Protein AF-A0A256ZVN5-F1 (afdb_monomer_lite)

Structure (mmCIF, N/CA/C/O backbone):
data_AF-A0A256ZVN5-F1
#
_entry.id   AF-A0A256ZVN5-F1
#
loop_
_atom_site.group_PDB
_atom_site.id
_atom_site.type_symbol
_atom_site.label_atom_id
_atom_site.label_alt_id
_atom_site.label_comp_id
_atom_site.label_asym_id
_atom_site.label_entity_id
_atom_site.label_seq_id
_atom_site.pdbx_PDB_ins_code
_atom_site.Cartn_x
_atom_site.Cartn_y
_atom_site.Cartn_z
_atom_site.occupancy
_atom_site.B_iso_or_equiv
_atom_site.auth_seq_id
_atom_site.auth_comp_id
_atom_site.auth_asym_id
_atom_site.auth_atom_id
_atom_site.pdbx_PDB_model_num
ATOM 1 N N . MET A 1 1 ? -0.952 16.814 -44.616 1.00 58.66 1 MET A N 1
ATOM 2 C CA . MET A 1 1 ? -0.329 16.534 -43.306 1.00 58.66 1 MET A CA 1
ATOM 3 C C . MET A 1 1 ? 0.554 15.287 -43.313 1.00 58.66 1 MET A C 1
ATOM 5 O O . MET A 1 1 ? 1.583 15.339 -42.680 1.00 58.66 1 MET A O 1
ATOM 9 N N . LEU A 1 2 ? 0.252 14.214 -44.060 1.00 64.31 2 LEU A N 1
ATOM 10 C CA . LEU A 1 2 ? 1.045 12.964 -44.014 1.00 64.31 2 LEU A CA 1
ATOM 11 C C . LEU A 1 2 ? 2.149 12.818 -45.084 1.00 64.31 2 LEU A C 1
ATOM 13 O O . LEU A 1 2 ? 2.781 11.771 -45.165 1.00 64.31 2 LEU A O 1
ATOM 17 N N . LYS A 1 3 ? 2.405 13.845 -45.910 1.00 67.94 3 LYS A N 1
ATOM 18 C CA . LYS A 1 3 ? 3.388 13.787 -47.019 1.00 67.94 3 LYS A CA 1
ATOM 19 C C . LYS A 1 3 ? 4.832 13.517 -46.554 1.00 67.94 3 LYS A C 1
ATOM 21 O O . LYS A 1 3 ? 5.684 13.160 -47.364 1.00 67.94 3 LYS A O 1
ATOM 26 N N . GLU A 1 4 ? 5.100 13.707 -45.266 1.00 71.69 4 GLU A N 1
ATOM 27 C CA . GLU A 1 4 ? 6.416 13.550 -44.644 1.00 71.69 4 GLU A CA 1
ATOM 28 C C . GLU A 1 4 ? 6.587 12.219 -43.903 1.00 71.69 4 GLU A C 1
ATOM 30 O O . GLU A 1 4 ? 7.701 11.896 -43.496 1.00 71.69 4 GLU A O 1
ATOM 35 N N . ALA A 1 5 ? 5.528 11.412 -43.776 1.00 75.12 5 ALA A N 1
ATOM 36 C CA . ALA A 1 5 ? 5.632 10.072 -43.215 1.00 75.12 5 ALA A CA 1
ATOM 37 C C . ALA A 1 5 ? 6.414 9.173 -44.187 1.00 75.12 5 ALA A C 1
ATOM 39 O O . ALA A 1 5 ? 5.952 8.894 -45.294 1.00 75.12 5 ALA A O 1
ATOM 40 N N . LYS A 1 6 ? 7.638 8.785 -43.813 1.00 70.94 6 LYS A N 1
ATOM 41 C CA . LYS A 1 6 ? 8.610 8.206 -44.763 1.00 70.94 6 LYS A CA 1
ATOM 42 C C . LYS A 1 6 ? 9.329 6.948 -44.279 1.00 70.94 6 LYS A C 1
ATOM 44 O O . LYS A 1 6 ? 10.015 6.320 -45.080 1.00 70.94 6 LYS A O 1
ATOM 49 N N . LEU A 1 7 ? 9.155 6.539 -43.022 1.00 65.75 7 LEU A N 1
ATOM 50 C CA . LEU A 1 7 ? 9.790 5.334 -42.482 1.00 65.75 7 LEU A CA 1
ATOM 51 C C . LEU A 1 7 ? 8.753 4.228 -42.281 1.00 65.75 7 LEU A C 1
ATOM 53 O O . LEU A 1 7 ? 7.799 4.448 -41.541 1.00 65.75 7 LEU A O 1
ATOM 57 N N . LYS A 1 8 ? 8.950 3.065 -42.918 1.00 73.69 8 LYS A N 1
ATOM 58 C CA . LYS A 1 8 ? 8.147 1.854 -42.701 1.00 73.69 8 LYS A CA 1
ATOM 59 C C . LYS A 1 8 ? 8.922 0.880 -41.815 1.00 73.69 8 LYS A C 1
ATOM 61 O O . LYS A 1 8 ? 9.926 0.332 -42.262 1.00 73.69 8 LYS A O 1
ATOM 66 N N . LEU A 1 9 ? 8.459 0.676 -40.587 1.00 82.00 9 LEU A N 1
ATOM 67 C CA . LEU A 1 9 ? 8.991 -0.328 -39.660 1.00 82.00 9 LEU A CA 1
ATOM 68 C C . LEU A 1 9 ? 8.017 -1.502 -39.566 1.00 82.00 9 LEU A C 1
ATOM 70 O O . LEU A 1 9 ? 6.812 -1.322 -39.748 1.00 82.00 9 LEU A O 1
ATOM 74 N N . GLU A 1 10 ? 8.538 -2.691 -39.279 1.00 89.25 10 GLU A N 1
ATOM 75 C CA . GLU A 1 10 ? 7.735 -3.855 -38.915 1.00 89.25 10 GLU A CA 1
ATOM 76 C C . GLU A 1 10 ? 8.204 -4.362 -37.554 1.00 89.25 10 GLU A C 1
ATOM 78 O O . GLU A 1 10 ? 9.364 -4.732 -37.387 1.00 89.25 10 GLU A O 1
ATOM 83 N N . ILE A 1 11 ? 7.314 -4.304 -36.568 1.00 87.00 11 ILE A N 1
ATOM 84 C CA . ILE A 1 11 ? 7.602 -4.585 -35.160 1.00 87.00 11 ILE A CA 1
ATOM 85 C C . ILE A 1 11 ? 6.513 -5.534 -34.669 1.00 87.00 11 ILE A C 1
ATOM 87 O O . ILE A 1 11 ? 5.337 -5.196 -34.756 1.00 87.00 11 ILE A O 1
ATOM 91 N N . TYR A 1 12 ? 6.879 -6.724 -34.182 1.00 86.12 12 TYR A N 1
ATOM 92 C CA . TYR A 1 12 ? 5.914 -7.730 -33.704 1.00 86.12 12 TYR A CA 1
ATOM 93 C C . TYR A 1 12 ? 4.770 -8.031 -34.703 1.00 86.12 12 TYR A C 1
ATOM 95 O O . TYR A 1 12 ? 3.627 -8.2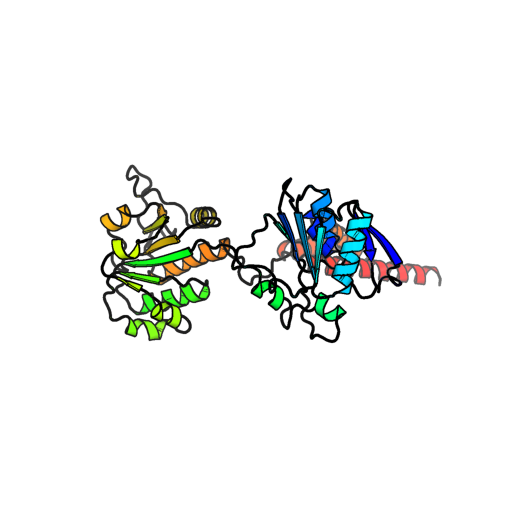55 -34.317 1.00 86.12 12 TYR A O 1
ATOM 103 N N . GLY A 1 13 ? 5.072 -8.011 -36.009 1.00 86.94 13 GLY A N 1
ATOM 104 C CA . GLY A 1 13 ? 4.093 -8.219 -37.088 1.00 86.94 13 GLY A CA 1
ATOM 105 C C . GLY A 1 13 ? 3.225 -6.998 -37.423 1.00 86.94 13 GLY A C 1
ATOM 106 O O . GLY A 1 13 ? 2.386 -7.075 -38.319 1.00 86.94 13 GLY A O 1
ATOM 107 N N . VAL A 1 14 ? 3.436 -5.863 -36.750 1.00 93.00 14 VAL A N 1
ATOM 108 C CA . VAL A 1 14 ? 2.755 -4.593 -37.014 1.00 93.00 14 VAL A CA 1
ATOM 109 C C . VAL A 1 14 ? 3.590 -3.732 -37.949 1.00 93.00 14 VAL A C 1
ATOM 111 O O . VAL A 1 14 ? 4.725 -3.376 -37.635 1.00 93.00 14 VAL A O 1
ATOM 114 N N . LYS A 1 15 ? 3.014 -3.342 -39.085 1.00 92.25 15 LYS A N 1
ATOM 115 C CA . LYS A 1 15 ? 3.645 -2.447 -40.062 1.00 92.25 15 LYS A CA 1
ATOM 116 C C . LYS A 1 15 ? 3.243 -1.009 -39.775 1.00 92.25 15 LYS A C 1
ATOM 118 O O . LYS A 1 15 ? 2.059 -0.699 -39.791 1.00 92.25 15 LYS A O 1
ATOM 123 N N . ILE A 1 16 ? 4.193 -0.107 -39.568 1.00 92.94 16 ILE A N 1
ATOM 124 C CA . ILE A 1 16 ? 3.880 1.290 -39.242 1.00 92.94 16 ILE A CA 1
ATOM 125 C C . ILE A 1 16 ? 4.638 2.269 -40.121 1.00 92.94 16 ILE A C 1
ATOM 127 O O . ILE A 1 16 ? 5.797 2.046 -40.461 1.00 92.94 16 ILE A O 1
ATOM 131 N N . TYR A 1 17 ? 3.985 3.381 -40.432 1.00 92.44 17 TYR A N 1
ATOM 132 C CA . TYR A 1 17 ? 4.618 4.620 -40.837 1.00 92.44 17 TYR A CA 1
ATOM 133 C C . TYR A 1 17 ? 4.936 5.482 -39.617 1.00 92.44 17 TYR A C 1
ATOM 135 O O . TYR A 1 17 ? 4.120 5.600 -38.699 1.00 92.44 17 TYR A O 1
ATOM 143 N N . VAL A 1 18 ? 6.097 6.135 -39.646 1.00 88.62 18 VAL A N 1
ATOM 144 C CA . VAL A 1 18 ? 6.498 7.132 -38.645 1.00 88.62 18 VAL A CA 1
ATOM 145 C C . VAL A 1 18 ? 6.511 8.525 -39.273 1.00 88.62 18 VAL A C 1
ATOM 147 O O . VAL A 1 18 ? 7.009 8.713 -40.389 1.00 88.62 18 VAL A O 1
ATOM 150 N N . HIS A 1 19 ? 5.955 9.497 -38.549 1.00 89.00 19 HIS A N 1
ATOM 151 C CA . HIS A 1 19 ? 5.953 10.913 -38.910 1.00 89.00 19 HIS A CA 1
ATOM 152 C C . HIS A 1 19 ? 7.010 11.664 -38.075 1.00 89.00 19 HIS A C 1
ATOM 154 O O . HIS A 1 19 ? 7.088 11.391 -36.882 1.00 89.00 19 HIS A O 1
ATOM 160 N N . PRO A 1 20 ? 7.783 12.622 -38.630 1.00 84.44 20 PRO A N 1
ATOM 161 C CA . PRO A 1 20 ? 8.850 13.322 -37.891 1.00 84.44 20 PRO A CA 1
ATOM 162 C C . PRO A 1 20 ? 8.403 14.009 -36.591 1.00 84.44 20 PRO A C 1
ATOM 164 O O . PRO A 1 20 ? 9.159 14.095 -35.633 1.00 84.44 20 PRO A O 1
ATOM 167 N N . GLU A 1 21 ? 7.160 14.485 -36.557 1.00 83.81 21 GLU A N 1
ATOM 168 C CA . GLU A 1 21 ? 6.548 15.140 -35.387 1.00 83.81 21 GLU A CA 1
ATOM 169 C C . GLU A 1 21 ? 5.728 14.197 -34.494 1.00 83.81 21 GLU A C 1
ATOM 171 O O . GLU A 1 21 ? 4.911 14.649 -33.694 1.00 83.81 21 GLU A O 1
ATOM 176 N N . VAL A 1 22 ? 5.879 12.886 -34.666 1.00 86.00 22 VAL A N 1
ATOM 177 C CA . VAL A 1 22 ? 5.257 11.872 -33.815 1.00 86.00 22 VAL A CA 1
ATOM 178 C C . VAL A 1 22 ? 6.370 11.021 -33.232 1.00 86.00 22 VAL A C 1
ATOM 180 O O . VAL A 1 22 ? 7.287 10.621 -33.947 1.00 86.00 22 VAL A O 1
ATOM 183 N N . TYR A 1 23 ? 6.293 10.745 -31.932 1.00 82.69 23 TYR A N 1
ATOM 184 C CA . TYR A 1 23 ? 7.304 9.937 -31.272 1.00 82.69 23 TYR A CA 1
ATOM 185 C C . TYR A 1 23 ? 7.369 8.537 -31.892 1.00 82.69 23 TYR A C 1
ATOM 187 O O . TYR A 1 23 ? 6.358 7.839 -31.996 1.00 82.69 23 TYR A O 1
ATOM 195 N N . ALA A 1 24 ? 8.558 8.156 -32.354 1.00 86.06 24 ALA A N 1
ATOM 196 C CA . ALA A 1 24 ? 8.799 6.841 -32.926 1.00 86.06 24 ALA A CA 1
ATOM 197 C C . ALA A 1 24 ? 8.849 5.786 -31.809 1.00 86.06 24 ALA A C 1
ATOM 199 O O . ALA A 1 24 ? 9.335 6.098 -30.724 1.00 86.06 24 ALA A O 1
ATOM 200 N N . PRO A 1 25 ? 8.417 4.538 -32.064 1.00 86.62 25 PRO A N 1
ATOM 201 C CA . PRO A 1 25 ? 8.603 3.454 -31.108 1.00 86.62 25 PRO A CA 1
ATOM 202 C C . PRO A 1 25 ? 10.069 3.292 -30.700 1.00 86.62 25 PRO A C 1
ATOM 204 O O . PRO A 1 25 ? 10.965 3.306 -31.548 1.00 86.62 25 PRO A O 1
ATOM 207 N N . SER A 1 26 ? 10.286 3.099 -29.405 1.00 84.19 26 SER A N 1
ATOM 208 C CA . SER A 1 26 ? 11.596 2.894 -28.781 1.00 84.19 26 SER A CA 1
ATOM 209 C C . SER A 1 26 ? 11.571 1.699 -27.820 1.00 84.19 26 SER A C 1
ATOM 211 O O . SER A 1 26 ? 10.587 0.962 -27.769 1.00 84.19 26 SER A O 1
ATOM 213 N N . ASP A 1 27 ? 12.660 1.481 -27.078 1.00 74.81 27 ASP A N 1
ATOM 214 C CA . ASP A 1 27 ? 12.848 0.313 -26.203 1.00 74.81 27 ASP A CA 1
ATOM 215 C C . ASP A 1 27 ? 11.704 0.092 -25.196 1.00 74.81 27 ASP A C 1
ATOM 217 O O . ASP A 1 27 ? 11.271 -1.037 -24.969 1.00 74.81 27 ASP A O 1
ATOM 221 N N . ASP A 1 28 ? 11.168 1.175 -24.639 1.00 75.88 28 ASP A N 1
ATOM 222 C CA . ASP A 1 28 ? 9.994 1.194 -23.760 1.00 75.88 28 ASP A CA 1
ATOM 223 C C . ASP A 1 28 ? 8.714 0.678 -24.444 1.00 75.88 28 ASP A C 1
ATOM 225 O O . ASP A 1 28 ? 7.925 -0.047 -23.839 1.00 75.88 28 ASP A O 1
ATOM 229 N N . THR A 1 29 ? 8.536 0.988 -25.729 1.00 84.31 29 THR A N 1
ATOM 230 C CA . THR A 1 29 ? 7.409 0.517 -26.538 1.00 84.31 29 THR A CA 1
ATOM 231 C C . THR A 1 29 ? 7.486 -0.993 -26.739 1.00 84.31 29 THR A C 1
ATOM 233 O O . THR A 1 29 ? 6.473 -1.678 -26.606 1.00 84.31 29 THR A O 1
ATOM 236 N N . TYR A 1 30 ? 8.677 -1.533 -27.019 1.00 84.62 30 TYR A N 1
ATOM 237 C CA . TYR A 1 30 ? 8.867 -2.980 -27.171 1.00 84.62 30 TYR A CA 1
ATOM 238 C C . TYR A 1 30 ? 8.599 -3.721 -25.859 1.00 84.62 30 TYR A C 1
ATOM 240 O O . TYR A 1 30 ? 7.867 -4.708 -25.858 1.00 84.62 30 TYR A O 1
ATOM 248 N N . LEU A 1 31 ? 9.114 -3.197 -24.742 1.00 76.75 31 LEU A N 1
ATOM 249 C CA . LEU A 1 31 ? 8.890 -3.777 -23.420 1.00 76.75 31 LEU A CA 1
ATOM 250 C C . LEU A 1 31 ? 7.401 -3.803 -23.050 1.00 76.75 31 LEU A C 1
ATOM 252 O O . LEU A 1 31 ? 6.915 -4.794 -22.507 1.00 76.75 31 LEU A O 1
ATOM 256 N N . LEU A 1 32 ? 6.665 -2.731 -23.362 1.00 83.50 32 LEU A N 1
ATOM 257 C CA . LEU A 1 32 ? 5.226 -2.688 -23.125 1.00 83.50 32 LEU A CA 1
ATOM 258 C C . LEU A 1 32 ? 4.491 -3.734 -23.973 1.00 83.50 32 LEU A C 1
ATOM 260 O O . LEU A 1 32 ? 3.673 -4.468 -23.430 1.00 83.50 32 LEU A O 1
ATOM 264 N N . LEU A 1 33 ? 4.809 -3.860 -25.266 1.00 86.12 33 LEU A N 1
ATOM 265 C CA . LEU A 1 33 ? 4.201 -4.869 -26.146 1.00 86.12 33 LEU A CA 1
ATOM 266 C C . LEU A 1 33 ? 4.419 -6.305 -25.642 1.00 86.12 33 LEU A C 1
ATOM 268 O O . LEU A 1 33 ? 3.491 -7.110 -25.691 1.00 86.12 33 LEU A O 1
ATOM 272 N N . GLU A 1 34 ? 5.610 -6.613 -25.126 1.00 81.62 34 GLU A N 1
ATOM 273 C CA . GLU A 1 34 ? 5.937 -7.922 -24.538 1.00 81.62 34 GLU A CA 1
ATOM 274 C C . GLU A 1 34 ? 5.163 -8.209 -23.243 1.00 81.62 34 GLU A C 1
ATOM 276 O O . GLU A 1 34 ? 4.842 -9.361 -22.953 1.00 81.62 34 GLU A O 1
ATOM 281 N N . ALA A 1 35 ? 4.856 -7.171 -22.461 1.00 81.88 35 ALA A N 1
ATOM 282 C CA . ALA A 1 35 ? 4.144 -7.295 -21.193 1.00 81.88 35 ALA A CA 1
ATOM 283 C C . ALA A 1 35 ? 2.612 -7.358 -21.347 1.00 81.88 35 ALA A C 1
ATOM 285 O O . ALA A 1 35 ? 1.916 -7.738 -20.400 1.00 81.88 35 ALA A O 1
ATOM 286 N N . LEU A 1 36 ? 2.066 -6.966 -22.504 1.00 86.81 36 LEU A N 1
ATOM 287 C CA . LEU A 1 36 ? 0.621 -6.914 -22.719 1.00 86.81 36 LEU A CA 1
ATOM 288 C C . LEU A 1 36 ? 0.001 -8.312 -22.790 1.00 86.81 36 LEU A C 1
ATOM 290 O O . LEU A 1 36 ? 0.355 -9.142 -23.624 1.00 86.81 36 LEU A O 1
ATOM 294 N N . SER A 1 37 ? -1.024 -8.522 -21.965 1.00 87.75 37 SER A N 1
ATOM 295 C CA . SER A 1 37 ? -1.949 -9.648 -22.074 1.00 87.75 37 SER A CA 1
ATOM 296 C C . SER A 1 37 ? -3.293 -9.126 -22.567 1.00 87.75 37 SER A C 1
ATOM 298 O O . SER A 1 37 ? -3.936 -8.327 -21.887 1.00 87.75 37 SER A O 1
ATOM 300 N N . ILE A 1 38 ? -3.696 -9.542 -23.767 1.00 91.94 38 ILE A N 1
ATOM 301 C CA . ILE A 1 38 ? -4.912 -9.064 -24.435 1.00 91.94 38 ILE A CA 1
ATOM 302 C C . ILE A 1 38 ? -5.912 -10.224 -24.518 1.00 91.94 38 ILE A C 1
ATOM 304 O O . ILE A 1 38 ? -5.721 -11.146 -25.316 1.00 91.94 38 ILE A O 1
ATOM 308 N N . PRO A 1 39 ? -6.984 -10.220 -23.703 1.00 88.06 39 PRO A N 1
ATOM 309 C CA . PRO A 1 39 ? -8.060 -11.195 -23.831 1.00 88.06 39 PRO A CA 1
ATOM 310 C C . PRO A 1 39 ? -8.751 -11.069 -25.195 1.00 88.06 39 PRO A C 1
ATOM 312 O O . PRO A 1 39 ? -8.921 -9.966 -25.719 1.00 88.06 39 PRO A O 1
ATOM 315 N N . LYS A 1 40 ? -9.202 -12.194 -25.761 1.00 91.81 40 LYS A N 1
ATOM 316 C CA . LYS A 1 40 ? -9.998 -12.181 -26.999 1.00 91.81 40 LYS A CA 1
ATOM 317 C C . LYS A 1 40 ? -11.323 -11.455 -26.776 1.00 91.81 40 LYS A C 1
ATOM 319 O O . LYS A 1 40 ? -11.954 -11.641 -25.740 1.00 91.81 40 LYS A O 1
ATOM 324 N N . ASN A 1 41 ? -11.764 -10.707 -27.783 1.00 93.62 41 ASN A N 1
ATOM 325 C CA . ASN A 1 41 ? -12.967 -9.875 -27.761 1.00 93.62 41 ASN A CA 1
ATOM 326 C C . ASN A 1 41 ? -12.980 -8.845 -26.618 1.00 93.62 41 ASN A C 1
ATOM 328 O O . ASN A 1 41 ? -14.035 -8.545 -26.065 1.00 93.62 41 ASN A O 1
ATOM 332 N N . SER A 1 42 ? -11.806 -8.325 -26.251 1.00 94.94 42 SER A N 1
ATOM 333 C CA . SER A 1 42 ? -11.684 -7.261 -25.255 1.00 94.94 42 SER A CA 1
ATOM 334 C C . SER A 1 42 ? -11.893 -5.870 -25.850 1.00 94.94 42 SER A C 1
ATOM 336 O O . SER A 1 42 ? -11.664 -5.614 -27.038 1.00 94.94 42 SER A O 1
ATOM 338 N N . THR A 1 43 ? -12.306 -4.959 -24.978 1.00 96.56 43 THR A N 1
ATOM 339 C CA . THR A 1 43 ? -12.242 -3.513 -25.172 1.00 96.56 43 THR A CA 1
ATOM 340 C C . THR A 1 43 ? -10.895 -2.991 -24.672 1.00 96.56 43 THR A C 1
ATOM 342 O O . THR A 1 43 ? -10.468 -3.291 -23.556 1.00 96.56 43 THR A O 1
ATOM 345 N N . PHE A 1 44 ? -10.208 -2.207 -25.499 1.00 98.00 44 PHE A N 1
ATOM 346 C CA . PHE A 1 44 ? -8.848 -1.746 -25.237 1.00 98.00 44 PHE A CA 1
ATOM 347 C C . PHE A 1 44 ? -8.754 -0.224 -25.355 1.00 98.00 44 PHE A C 1
ATOM 349 O O . PHE A 1 44 ? -9.289 0.366 -26.296 1.00 98.00 44 PHE A O 1
ATOM 356 N N . LEU A 1 45 ? -8.039 0.407 -24.429 1.00 96.81 45 LEU A N 1
ATOM 357 C CA . LEU A 1 45 ? -7.672 1.819 -24.495 1.00 96.81 45 LEU A CA 1
ATOM 358 C C . LEU A 1 45 ? -6.158 1.952 -24.666 1.00 96.81 45 LEU A C 1
ATOM 360 O O . LEU A 1 45 ? -5.394 1.527 -23.804 1.00 96.81 45 LEU A O 1
ATOM 364 N N . ASP A 1 46 ? -5.745 2.571 -25.764 1.00 96.56 46 ASP A N 1
ATOM 365 C CA . ASP A 1 46 ? -4.365 2.938 -26.073 1.00 96.56 46 ASP A CA 1
ATOM 366 C C . ASP A 1 46 ? -4.180 4.440 -25.811 1.00 96.56 46 ASP A C 1
ATOM 368 O O . ASP A 1 46 ? -4.558 5.293 -26.621 1.00 96.56 46 ASP A O 1
ATOM 372 N N . MET A 1 47 ? -3.685 4.772 -24.620 1.00 93.75 47 MET A N 1
ATOM 373 C CA . MET A 1 47 ? -3.524 6.148 -24.160 1.00 93.75 47 MET A CA 1
ATOM 374 C C . MET A 1 47 ? -2.154 6.695 -24.569 1.00 93.75 47 MET A C 1
ATOM 376 O O . MET A 1 47 ? -1.131 6.091 -24.262 1.00 93.75 47 MET A O 1
ATOM 380 N N . GLY A 1 48 ? -2.125 7.861 -25.221 1.00 92.00 48 GLY A N 1
ATOM 381 C CA . GLY A 1 48 ? -0.893 8.421 -25.789 1.00 92.00 48 GLY A CA 1
ATOM 382 C C . GLY A 1 48 ? -0.409 7.620 -26.999 1.00 92.00 48 GLY A C 1
ATOM 383 O O . GLY A 1 48 ? 0.748 7.215 -27.052 1.00 92.00 48 GLY A O 1
ATOM 384 N N . SER A 1 49 ? -1.319 7.342 -27.937 1.00 93.25 49 SER A N 1
ATOM 385 C CA . SER A 1 49 ? -1.123 6.320 -28.975 1.00 93.25 49 SER A CA 1
ATOM 386 C C . SER A 1 49 ? 0.104 6.522 -29.877 1.00 93.25 49 SER A C 1
ATOM 388 O O . SER A 1 49 ? 0.619 5.548 -30.429 1.00 93.25 49 SER A O 1
ATOM 390 N N . GLY A 1 50 ? 0.596 7.753 -30.058 1.00 93.25 50 GLY A N 1
ATOM 391 C CA . GLY A 1 50 ? 1.775 8.039 -30.874 1.00 93.25 50 GLY A CA 1
ATOM 392 C C . GLY A 1 50 ? 1.628 7.538 -32.315 1.00 93.25 50 GLY A C 1
ATOM 393 O O . GLY A 1 50 ? 0.886 8.103 -33.113 1.00 93.25 50 GLY A O 1
ATOM 394 N N . THR A 1 51 ? 2.358 6.476 -32.669 1.00 94.06 51 THR A N 1
ATOM 395 C CA . THR A 1 51 ? 2.249 5.830 -33.995 1.00 94.06 51 THR A CA 1
ATOM 396 C C . THR A 1 51 ? 1.078 4.852 -34.124 1.00 94.06 51 THR A C 1
ATOM 398 O O . THR A 1 51 ? 0.817 4.353 -35.222 1.00 94.06 51 THR A O 1
ATOM 401 N N . GLY A 1 52 ? 0.398 4.544 -33.020 1.00 95.19 52 GLY A N 1
ATOM 402 C CA . GLY A 1 52 ? -0.706 3.591 -32.946 1.00 95.19 52 GLY A CA 1
ATOM 403 C C . GLY A 1 52 ? -0.282 2.138 -32.777 1.00 95.19 52 GLY A C 1
ATOM 404 O O . GLY A 1 52 ? -1.130 1.250 -32.798 1.00 95.19 52 GLY A O 1
ATOM 405 N N . ILE A 1 53 ? 1.020 1.869 -32.651 1.00 96.38 53 ILE A N 1
ATOM 406 C CA . ILE A 1 53 ? 1.563 0.507 -32.650 1.00 96.38 53 ILE A CA 1
ATOM 407 C C . ILE A 1 53 ? 0.938 -0.386 -31.568 1.00 96.38 53 ILE A C 1
ATOM 409 O O . ILE A 1 53 ? 0.624 -1.538 -31.857 1.00 96.38 53 ILE A O 1
ATOM 413 N N . ILE A 1 54 ? 0.702 0.143 -30.363 1.00 97.19 54 ILE A N 1
ATOM 414 C CA . ILE A 1 54 ? 0.122 -0.605 -29.239 1.00 97.19 54 ILE A CA 1
ATOM 415 C C . ILE A 1 54 ? -1.333 -0.976 -29.534 1.00 97.19 54 ILE A C 1
ATOM 417 O O . ILE A 1 54 ? -1.688 -2.152 -29.464 1.00 97.19 54 ILE A O 1
ATOM 421 N N . GLY A 1 55 ? -2.163 -0.004 -29.923 1.00 97.38 55 GLY A N 1
ATOM 422 C CA . GLY A 1 55 ? -3.558 -0.261 -30.275 1.00 97.38 55 GLY A CA 1
ATOM 423 C C . GLY A 1 55 ? -3.718 -1.215 -31.465 1.00 97.38 55 GLY A C 1
ATOM 424 O O . GLY A 1 55 ? -4.572 -2.101 -31.447 1.00 97.38 55 GLY A O 1
ATOM 425 N N . ILE A 1 56 ? -2.865 -1.092 -32.485 1.00 98.12 56 ILE A N 1
ATOM 426 C CA . ILE A 1 56 ? -2.882 -1.985 -33.654 1.00 98.12 56 ILE A CA 1
ATOM 427 C C . ILE A 1 56 ? -2.457 -3.401 -33.266 1.00 98.12 56 ILE A C 1
ATOM 429 O O . ILE A 1 56 ? -3.102 -4.366 -33.677 1.00 98.12 56 ILE A O 1
ATOM 433 N N . TYR A 1 57 ? -1.404 -3.536 -32.457 1.00 97.69 57 TYR A N 1
ATOM 434 C CA . TYR A 1 57 ? -0.996 -4.828 -31.918 1.00 97.69 57 TYR A CA 1
ATOM 435 C C . TYR A 1 57 ? -2.138 -5.472 -31.124 1.00 97.69 57 TYR A C 1
ATOM 437 O O . TYR A 1 57 ? -2.472 -6.627 -31.373 1.00 97.69 57 TYR A O 1
ATOM 445 N N . ALA A 1 58 ? -2.809 -4.715 -30.249 1.00 97.50 58 ALA A N 1
ATOM 446 C CA . ALA A 1 58 ? -3.949 -5.207 -29.480 1.00 97.50 58 ALA A CA 1
ATOM 447 C C . ALA A 1 58 ? -5.093 -5.724 -30.366 1.00 97.50 58 ALA A C 1
ATOM 449 O O . ALA A 1 58 ? -5.623 -6.809 -30.117 1.00 97.50 58 ALA A O 1
ATOM 450 N N . ALA A 1 59 ? -5.431 -5.000 -31.437 1.00 97.75 59 ALA A N 1
ATOM 451 C CA . ALA A 1 59 ? -6.421 -5.452 -32.413 1.00 97.75 59 ALA A CA 1
ATOM 452 C C . ALA A 1 59 ? -6.012 -6.782 -33.074 1.00 97.75 59 ALA A C 1
ATOM 454 O O . ALA A 1 59 ? -6.818 -7.708 -33.152 1.00 97.75 59 ALA A O 1
ATOM 455 N N . LEU A 1 60 ? -4.748 -6.914 -33.490 1.00 96.38 60 LEU A N 1
ATOM 456 C CA . LEU A 1 60 ? -4.228 -8.140 -34.110 1.00 96.38 60 LEU A CA 1
ATOM 457 C C . LEU A 1 60 ? -4.182 -9.333 -33.141 1.00 96.38 60 LEU A C 1
ATOM 459 O O . LEU A 1 60 ? -4.341 -10.473 -33.573 1.00 96.38 60 LEU A O 1
ATOM 463 N N . GLN A 1 61 ? -4.011 -9.083 -31.840 1.00 95.25 61 GLN A N 1
ATOM 464 C CA . GLN A 1 61 ? -4.066 -10.114 -30.797 1.00 95.25 61 GLN A CA 1
ATOM 465 C C . GLN A 1 61 ? -5.499 -10.491 -30.377 1.00 95.25 61 GLN A C 1
ATOM 467 O O . GLN A 1 61 ? -5.689 -11.432 -29.604 1.00 95.25 61 GLN A O 1
ATOM 472 N N . GLY A 1 62 ? -6.521 -9.818 -30.917 1.00 93.44 62 GLY A N 1
ATOM 473 C CA . GLY A 1 62 ? -7.921 -10.209 -30.763 1.00 93.44 62 GLY A CA 1
ATOM 474 C C . GLY A 1 62 ? -8.784 -9.269 -29.926 1.00 93.44 62 GLY A C 1
ATOM 475 O O . GLY A 1 62 ? -9.878 -9.681 -29.538 1.00 93.44 62 GLY A O 1
ATOM 476 N N . ALA A 1 63 ? -8.352 -8.035 -29.650 1.00 97.75 63 ALA A N 1
ATOM 477 C CA . ALA A 1 63 ? -9.261 -7.005 -29.147 1.00 97.75 63 ALA A CA 1
ATOM 478 C C . ALA A 1 63 ? -10.372 -6.733 -30.181 1.00 97.75 63 ALA A C 1
ATOM 480 O O . ALA A 1 63 ? -10.102 -6.592 -31.373 1.00 97.75 63 ALA A O 1
ATOM 481 N N . SER A 1 64 ? -11.628 -6.655 -29.736 1.00 97.25 64 SER A N 1
ATOM 482 C CA . SER A 1 64 ? -12.776 -6.378 -30.616 1.00 97.25 64 SER A CA 1
ATOM 483 C C . SER A 1 64 ? -13.032 -4.887 -30.808 1.00 97.25 64 SER A C 1
ATOM 485 O O . SER A 1 64 ? -13.723 -4.496 -31.745 1.00 97.25 64 SER A O 1
ATOM 487 N N . PHE A 1 65 ? -12.491 -4.053 -29.919 1.00 98.25 65 PHE A N 1
ATOM 488 C CA . PHE A 1 65 ? -12.585 -2.602 -29.999 1.00 98.25 65 PHE A CA 1
ATOM 489 C C . PHE A 1 65 ? -11.356 -1.967 -29.355 1.00 98.25 65 PHE A C 1
ATOM 491 O O . PHE A 1 65 ? -11.021 -2.285 -28.215 1.00 98.25 65 PHE A O 1
ATOM 498 N N . VAL A 1 66 ? -10.711 -1.048 -30.068 1.00 98.44 66 VAL A N 1
ATOM 499 C CA . VAL A 1 66 ? -9.563 -0.283 -29.582 1.00 98.44 66 VAL A CA 1
ATOM 500 C C . VAL A 1 66 ? -9.876 1.201 -29.737 1.00 98.44 66 VAL A C 1
ATOM 502 O O . VAL A 1 66 ? -10.175 1.667 -30.838 1.00 98.44 66 VAL A O 1
ATOM 505 N N . LEU A 1 67 ? -9.788 1.952 -28.644 1.00 97.75 67 LEU A N 1
ATOM 506 C CA . LEU A 1 67 ? -9.806 3.411 -28.654 1.00 97.75 67 LEU A CA 1
ATOM 507 C C . LEU A 1 67 ? -8.376 3.913 -28.458 1.00 97.75 67 LEU A C 1
ATOM 509 O O . LEU A 1 67 ? -7.763 3.616 -27.439 1.00 97.75 67 LEU A O 1
ATOM 513 N N . SER A 1 68 ? -7.850 4.671 -29.416 1.00 97.44 68 SER A N 1
ATOM 514 C CA . SER A 1 68 ? -6.500 5.241 -29.351 1.00 97.44 68 SER A CA 1
ATOM 515 C C . SER A 1 68 ? -6.596 6.748 -29.158 1.00 97.44 68 SER A C 1
ATOM 517 O O . SER A 1 68 ? -7.170 7.434 -29.998 1.00 97.44 68 SER A O 1
ATOM 519 N N . ILE A 1 69 ? -6.049 7.283 -28.070 1.00 94.75 69 ILE A N 1
ATOM 520 C CA . ILE A 1 69 ? -6.142 8.714 -27.751 1.00 94.75 69 ILE A CA 1
ATOM 521 C C . ILE A 1 69 ? -4.763 9.349 -27.811 1.00 94.75 69 ILE A C 1
ATOM 523 O O . ILE A 1 69 ? -3.805 8.814 -27.259 1.00 94.75 69 ILE A O 1
ATOM 527 N N . ASP A 1 70 ? -4.662 10.512 -28.449 1.00 93.62 70 ASP A N 1
ATOM 528 C CA . ASP A 1 70 ? -3.448 11.324 -28.408 1.00 93.62 70 ASP A CA 1
ATOM 529 C C . ASP A 1 70 ? -3.768 12.820 -28.452 1.00 93.62 70 ASP A C 1
ATOM 531 O O . ASP A 1 70 ? -4.697 13.252 -29.139 1.00 93.62 70 ASP A O 1
ATOM 535 N N . VAL A 1 71 ? -2.975 13.625 -27.746 1.00 89.81 71 VAL A N 1
ATOM 536 C CA . VAL A 1 71 ? -3.103 15.088 -27.753 1.00 89.81 71 VAL A CA 1
ATOM 537 C C . VAL A 1 71 ? -2.549 15.693 -29.045 1.00 89.81 71 VAL A C 1
ATOM 539 O O . VAL A 1 71 ? -3.017 16.742 -29.491 1.00 89.81 71 VAL A O 1
ATOM 542 N N . ASN A 1 72 ? -1.585 15.027 -29.686 1.00 89.38 72 ASN A N 1
ATOM 543 C CA . ASN A 1 72 ? -1.007 15.459 -30.946 1.00 89.38 72 ASN A CA 1
ATOM 544 C C . ASN A 1 72 ? -1.902 15.014 -32.119 1.00 89.38 72 ASN A C 1
ATOM 546 O O . ASN A 1 72 ? -2.003 13.818 -32.401 1.00 89.38 72 ASN A O 1
ATOM 550 N N . PRO A 1 73 ? -2.501 15.941 -32.888 1.00 91.56 73 PRO A N 1
ATOM 551 C CA . PRO A 1 73 ? -3.379 15.573 -34.000 1.00 91.56 73 PRO A CA 1
ATOM 552 C C . PRO A 1 73 ? -2.658 14.768 -35.094 1.00 91.56 73 PRO A C 1
ATOM 554 O O . PRO A 1 73 ? -3.287 13.976 -35.796 1.00 91.56 73 PRO A O 1
ATOM 557 N N . LYS A 1 74 ? -1.331 14.919 -35.240 1.00 91.75 74 LYS A N 1
ATOM 558 C CA . LYS A 1 74 ? -0.534 14.128 -36.194 1.00 91.75 74 LYS A CA 1
ATOM 559 C C . LYS A 1 74 ? -0.403 12.671 -35.754 1.00 91.75 74 LYS A C 1
ATOM 561 O O . LYS A 1 74 ? -0.387 11.798 -36.620 1.00 91.75 74 LYS A O 1
ATOM 566 N N . ALA A 1 75 ? -0.370 12.415 -34.445 1.00 92.88 75 ALA A N 1
ATOM 567 C CA . ALA A 1 75 ? -0.376 11.071 -33.879 1.00 92.88 75 ALA A CA 1
ATOM 568 C C . ALA A 1 75 ? -1.714 10.369 -34.167 1.00 92.88 75 ALA A C 1
ATOM 570 O O . ALA A 1 75 ? -1.737 9.303 -34.772 1.00 92.88 75 ALA A O 1
ATOM 571 N N . SER A 1 76 ? -2.851 11.020 -33.898 1.00 94.31 76 SER A N 1
ATOM 572 C CA . SER A 1 76 ? -4.169 10.445 -34.223 1.00 94.31 76 SER A CA 1
ATOM 573 C C . SER A 1 76 ? -4.320 10.126 -35.721 1.00 94.31 76 SER A C 1
ATOM 575 O O . SER A 1 76 ? -4.838 9.070 -36.089 1.00 94.31 76 SER A O 1
ATOM 577 N N . LEU A 1 77 ? -3.819 11.005 -36.600 1.00 94.25 77 LEU A N 1
ATOM 578 C CA . LEU A 1 77 ? -3.839 10.781 -38.048 1.00 94.25 77 LEU A CA 1
ATOM 579 C C . LEU A 1 77 ? -2.937 9.617 -38.484 1.00 94.25 77 LEU A C 1
ATOM 581 O O . LEU A 1 77 ? -3.361 8.801 -39.304 1.00 94.25 77 LEU A O 1
ATOM 585 N N . ILE A 1 78 ? -1.705 9.522 -37.966 1.00 94.50 78 ILE A N 1
ATOM 586 C CA . ILE A 1 78 ? -0.797 8.432 -38.349 1.00 94.50 78 ILE A CA 1
ATOM 587 C C . ILE A 1 78 ? -1.282 7.085 -37.796 1.00 94.50 78 ILE A C 1
ATOM 589 O O . ILE A 1 78 ? -1.213 6.092 -38.518 1.00 94.50 78 ILE A O 1
ATOM 593 N N . THR A 1 79 ? -1.865 7.056 -36.591 1.00 96.81 79 THR A N 1
ATOM 594 C CA . THR A 1 79 ? -2.529 5.875 -36.018 1.00 96.81 79 THR A CA 1
ATOM 595 C C . THR A 1 79 ? -3.620 5.361 -36.958 1.00 96.81 79 THR A C 1
ATOM 597 O O . THR A 1 79 ? -3.649 4.169 -37.258 1.00 96.81 79 THR A O 1
ATOM 600 N N . GLN A 1 80 ? -4.466 6.242 -37.509 1.00 96.31 80 GLN A N 1
ATOM 601 C CA . GLN A 1 80 ? -5.503 5.844 -38.473 1.00 96.31 80 GLN A CA 1
ATOM 602 C C . GLN A 1 80 ? -4.905 5.216 -39.740 1.00 96.31 80 GLN A C 1
ATOM 604 O O . GLN A 1 80 ? -5.393 4.193 -40.227 1.00 96.31 80 GLN A O 1
ATOM 609 N N . CYS A 1 81 ? -3.845 5.819 -40.282 1.00 94.75 81 CYS A N 1
ATOM 610 C CA . CYS A 1 81 ? -3.169 5.303 -41.470 1.00 94.75 81 CYS A CA 1
ATOM 611 C C . CYS A 1 81 ? -2.502 3.952 -41.216 1.00 94.75 81 CYS A C 1
ATOM 613 O O . CYS A 1 81 ? -2.600 3.051 -42.048 1.00 94.75 81 CYS A O 1
ATOM 615 N N . ASN A 1 82 ? -1.865 3.792 -40.060 1.00 96.44 82 ASN A N 1
ATOM 616 C CA . ASN A 1 82 ? -1.235 2.540 -39.670 1.00 96.44 82 ASN A CA 1
ATOM 617 C C . ASN A 1 82 ? -2.282 1.454 -39.393 1.00 96.44 82 ASN A C 1
ATOM 619 O O . ASN A 1 82 ? -2.088 0.308 -39.792 1.00 96.44 82 ASN A O 1
ATOM 623 N N . ALA A 1 83 ? -3.434 1.794 -38.814 1.00 97.50 83 ALA A N 1
ATOM 624 C CA . ALA A 1 83 ? -4.536 0.851 -38.653 1.00 97.50 83 ALA A CA 1
ATOM 625 C C . ALA A 1 83 ? -5.056 0.344 -40.009 1.00 97.50 83 ALA A C 1
ATOM 627 O O . ALA A 1 83 ? -5.271 -0.856 -40.176 1.00 97.50 83 ALA A O 1
ATOM 628 N N . TYR A 1 84 ? -5.184 1.231 -41.004 1.00 95.94 84 TYR A N 1
ATOM 629 C CA . TYR A 1 84 ? -5.545 0.843 -42.372 1.00 95.94 84 TYR A CA 1
ATOM 630 C C . TYR A 1 84 ? -4.480 -0.061 -43.009 1.00 95.94 84 TYR A C 1
ATOM 632 O O . TYR A 1 84 ? -4.809 -1.091 -43.593 1.00 95.94 84 TYR A O 1
ATOM 640 N N . LEU A 1 85 ? -3.196 0.278 -42.843 1.00 94.94 85 LEU A N 1
ATOM 641 C CA . LEU A 1 85 ? -2.068 -0.505 -43.361 1.00 94.94 85 LEU A CA 1
ATOM 642 C C . LEU A 1 85 ? -2.048 -1.952 -42.838 1.00 94.94 85 LEU A C 1
ATOM 644 O O . LEU A 1 85 ? -1.603 -2.847 -43.555 1.00 94.94 85 LEU A O 1
ATOM 648 N N . ASN A 1 86 ? -2.530 -2.181 -41.614 1.00 96.50 86 ASN A N 1
ATOM 649 C CA . ASN A 1 86 ? -2.596 -3.506 -40.989 1.00 96.50 86 ASN A CA 1
ATOM 650 C C . ASN A 1 86 ? -3.982 -4.161 -41.085 1.00 96.50 86 ASN A C 1
ATOM 652 O O . ASN A 1 86 ? -4.183 -5.226 -40.511 1.00 96.50 86 ASN A O 1
ATOM 656 N N . GLY A 1 87 ? -4.940 -3.551 -41.792 1.00 97.19 87 GLY A N 1
ATOM 657 C CA . GLY A 1 87 ? -6.276 -4.122 -41.981 1.00 97.19 87 GLY A CA 1
ATOM 658 C C . GLY A 1 87 ? -7.152 -4.144 -40.723 1.00 97.19 87 GLY A C 1
ATOM 659 O O . GLY A 1 87 ? -8.080 -4.941 -40.657 1.00 97.19 87 GLY A O 1
ATOM 660 N N . VAL A 1 88 ? -6.878 -3.282 -39.738 1.00 98.00 88 VAL A N 1
ATOM 661 C CA . VAL A 1 88 ? -7.616 -3.208 -38.458 1.00 98.00 88 VAL A CA 1
ATOM 662 C C . VAL A 1 88 ? -8.317 -1.862 -38.246 1.00 98.00 88 VAL A C 1
ATOM 664 O O . VAL A 1 88 ? -8.694 -1.511 -37.128 1.00 98.00 88 VAL A O 1
ATOM 667 N N . SER A 1 89 ? -8.516 -1.076 -39.308 1.00 97.12 89 SER A N 1
ATOM 668 C CA . SER A 1 89 ? -9.141 0.256 -39.231 1.00 97.12 89 SER A CA 1
ATOM 669 C C . SER A 1 89 ? -10.612 0.247 -38.806 1.00 97.12 89 SER A C 1
ATOM 671 O O . SER A 1 89 ? -11.154 1.298 -38.493 1.00 97.12 89 SER A O 1
ATOM 673 N N . ASN A 1 90 ? -11.270 -0.913 -38.823 1.00 96.94 90 ASN A N 1
ATOM 674 C CA . ASN A 1 90 ? -12.618 -1.108 -38.284 1.00 96.94 90 ASN A CA 1
ATOM 675 C C . ASN A 1 90 ? -12.629 -1.398 -36.770 1.00 96.94 90 ASN A C 1
ATOM 677 O O . ASN A 1 90 ? -13.698 -1.389 -36.169 1.00 96.94 90 ASN A O 1
ATOM 681 N N . ILE A 1 91 ? -11.467 -1.688 -36.173 1.00 98.19 91 ILE A N 1
ATOM 682 C CA . ILE A 1 91 ? -11.306 -2.022 -34.749 1.00 98.19 91 ILE A CA 1
ATOM 683 C C . ILE A 1 91 ? -10.623 -0.875 -34.000 1.00 98.19 91 ILE A C 1
ATOM 685 O O . ILE A 1 91 ? -11.013 -0.568 -32.875 1.00 98.19 91 ILE A O 1
ATOM 689 N N . VAL A 1 92 ? -9.610 -0.251 -34.610 1.00 98.31 92 VAL A N 1
ATOM 690 C CA . VAL A 1 92 ? -8.831 0.846 -34.020 1.00 98.31 92 VAL A CA 1
ATOM 691 C C . VAL A 1 92 ? -9.464 2.189 -34.360 1.00 98.31 92 VAL A C 1
ATOM 693 O O . VAL A 1 92 ? -9.572 2.547 -35.531 1.00 98.31 92 VAL A O 1
ATOM 696 N N . ASN A 1 93 ? -9.835 2.937 -33.322 1.00 97.69 93 ASN A N 1
ATOM 697 C CA . ASN A 1 93 ? -10.550 4.207 -33.395 1.00 97.69 93 ASN A CA 1
ATOM 698 C C . ASN A 1 93 ? -9.678 5.319 -32.790 1.00 97.69 93 ASN A C 1
ATOM 700 O O . ASN A 1 93 ? -9.646 5.471 -31.568 1.00 97.69 93 ASN A O 1
ATOM 704 N N . PRO A 1 94 ? -8.936 6.086 -33.602 1.00 96.69 94 PRO A N 1
ATOM 705 C CA . PRO A 1 94 ? -8.096 7.170 -33.113 1.00 96.69 94 PRO A CA 1
ATOM 706 C C . PRO A 1 94 ? -8.921 8.425 -32.816 1.00 96.69 94 PRO A C 1
ATOM 708 O O . PRO A 1 94 ? -9.735 8.855 -33.631 1.00 96.69 94 PRO A O 1
ATOM 711 N N . VAL A 1 95 ? -8.665 9.058 -31.676 1.00 94.88 95 VAL A N 1
ATOM 712 C CA . VAL A 1 95 ? -9.302 10.303 -31.242 1.00 94.88 95 VAL A CA 1
ATOM 713 C C . VAL A 1 95 ? -8.221 11.294 -30.828 1.00 94.88 95 VAL A C 1
ATOM 715 O O . VAL A 1 95 ? -7.294 10.957 -30.089 1.00 94.88 95 VAL A O 1
ATOM 718 N N . ASN A 1 96 ? -8.336 12.535 -31.303 1.00 93.44 96 ASN A N 1
ATOM 719 C CA . ASN A 1 96 ? -7.479 13.617 -30.839 1.00 93.44 96 ASN A CA 1
ATOM 720 C C . ASN A 1 96 ? -8.086 14.252 -29.584 1.00 93.44 96 ASN A C 1
ATOM 722 O O . ASN A 1 96 ? -9.104 14.938 -29.671 1.00 93.44 96 ASN A O 1
ATOM 726 N N . ALA A 1 97 ? -7.490 13.992 -28.422 1.00 89.88 97 ALA A N 1
ATOM 727 C CA . ALA A 1 97 ? -7.961 14.498 -27.138 1.00 89.88 97 ALA A CA 1
ATOM 728 C C . ALA A 1 97 ? -6.847 14.513 -26.082 1.00 89.88 97 ALA A C 1
ATOM 730 O O . ALA A 1 97 ? -5.856 13.791 -26.178 1.00 89.88 97 ALA A O 1
ATOM 731 N N . SER A 1 98 ? -7.036 15.331 -25.045 1.00 86.19 98 SER A N 1
ATOM 732 C CA . SER A 1 98 ? -6.169 15.352 -23.863 1.00 86.19 98 SER A CA 1
ATOM 733 C C . SER A 1 98 ? -6.554 14.219 -22.912 1.00 86.19 98 SER A C 1
ATOM 735 O O . SER A 1 98 ? -7.592 14.282 -22.251 1.00 86.19 98 SER A O 1
ATOM 737 N N . LEU A 1 99 ? -5.707 13.188 -22.841 1.00 86.00 99 LEU A N 1
ATOM 738 C CA . LEU A 1 99 ? -5.805 12.080 -21.885 1.00 86.00 99 LEU A CA 1
ATOM 739 C C . LEU A 1 99 ? -7.252 11.561 -21.718 1.00 86.00 99 LEU A C 1
ATOM 741 O O . LEU A 1 99 ? -7.896 11.159 -22.683 1.00 86.00 99 LEU A O 1
ATOM 745 N N . PHE A 1 100 ? -7.781 11.592 -20.493 1.00 84.75 100 PHE A N 1
ATOM 746 C CA . PHE A 1 100 ? -9.111 11.085 -20.147 1.00 84.75 100 PHE A CA 1
ATOM 747 C C . PHE A 1 100 ? -10.220 12.147 -20.232 1.00 84.75 100 PHE A C 1
ATOM 749 O O . PHE A 1 100 ? -11.371 11.827 -19.954 1.00 84.75 100 PHE A O 1
ATOM 756 N N . GLU A 1 101 ? -9.920 13.402 -20.589 1.00 81.62 101 GLU A N 1
ATOM 757 C CA . GLU A 1 101 ? -10.868 14.530 -20.465 1.00 81.62 101 GLU A CA 1
ATOM 758 C C . GLU A 1 101 ? -12.154 14.347 -21.280 1.00 81.62 101 GLU A C 1
ATOM 760 O O . GLU A 1 101 ? -13.208 14.860 -20.910 1.00 81.62 101 GLU A O 1
ATOM 765 N N . THR A 1 102 ? -12.073 13.604 -22.382 1.00 77.06 102 THR A N 1
ATOM 766 C CA . THR A 1 102 ? -13.197 13.367 -23.299 1.00 77.06 102 THR A CA 1
ATOM 767 C C . THR A 1 102 ? -13.922 12.047 -23.040 1.00 77.06 102 THR A C 1
ATOM 769 O O . THR A 1 102 ? -14.956 11.782 -23.654 1.00 77.06 102 THR A O 1
ATOM 772 N N . LEU A 1 103 ? -13.413 11.224 -22.119 1.00 85.25 103 LEU A N 1
ATOM 773 C CA . LEU A 1 103 ? -14.013 9.943 -21.774 1.00 85.25 103 LEU A CA 1
ATOM 774 C C . LEU A 1 103 ? -15.104 10.131 -20.723 1.00 85.25 103 LEU A C 1
ATOM 776 O O . LEU A 1 103 ? -14.934 10.836 -19.725 1.00 85.25 103 LEU A O 1
ATOM 780 N N . ARG A 1 104 ? -16.242 9.457 -20.916 1.00 83.06 104 ARG A N 1
ATOM 781 C CA . ARG A 1 104 ? -17.259 9.392 -19.865 1.00 83.06 104 ARG A CA 1
ATOM 782 C C . ARG A 1 104 ? -16.718 8.575 -18.691 1.00 83.06 104 ARG A C 1
ATOM 784 O O . ARG A 1 104 ? -16.062 7.557 -18.889 1.00 83.06 104 ARG A O 1
ATOM 791 N N . LYS A 1 105 ? -17.033 8.994 -17.464 1.00 76.19 105 LYS A N 1
ATOM 792 C CA . LYS A 1 105 ? -16.547 8.344 -16.230 1.00 76.19 105 LYS A CA 1
ATOM 793 C C . LYS A 1 105 ? -17.025 6.899 -16.053 1.00 76.19 105 LYS A C 1
ATOM 795 O O . LYS A 1 105 ? -16.432 6.162 -15.277 1.00 76.19 105 LYS A O 1
ATOM 800 N N . ASP A 1 106 ? -18.113 6.530 -16.718 1.00 80.50 106 ASP A N 1
ATOM 801 C CA . ASP A 1 106 ? -18.708 5.194 -16.714 1.00 80.50 106 ASP A CA 1
ATOM 802 C C . ASP A 1 106 ? -18.179 4.297 -17.845 1.00 80.50 106 ASP A C 1
ATOM 804 O O . ASP A 1 106 ? -18.568 3.135 -17.938 1.00 80.50 106 ASP A O 1
ATOM 808 N N . MET A 1 107 ? -17.304 4.817 -18.712 1.00 84.81 107 MET A N 1
ATOM 809 C CA . MET A 1 107 ? -16.690 4.032 -19.774 1.00 84.81 107 MET A CA 1
ATOM 810 C C . MET A 1 107 ? -15.636 3.098 -19.177 1.00 84.81 107 MET A C 1
ATOM 812 O O . MET A 1 107 ? -14.709 3.539 -18.498 1.00 84.81 107 MET A O 1
ATOM 816 N N . LEU A 1 108 ? -15.791 1.801 -19.433 1.00 86.19 108 LEU A N 1
ATOM 817 C CA . LEU A 1 108 ? -14.892 0.758 -18.955 1.00 86.19 108 LEU A CA 1
ATOM 818 C C . LEU A 1 108 ? -14.148 0.137 -20.134 1.00 86.19 108 LEU A C 1
ATOM 820 O O . LEU A 1 108 ? -14.698 0.014 -21.227 1.00 86.19 108 LEU A O 1
ATOM 824 N N . PHE A 1 109 ? -12.907 -0.258 -19.872 1.00 92.12 109 PHE A N 1
ATOM 825 C CA . PHE A 1 109 ? -12.055 -0.989 -20.799 1.00 92.12 109 PHE A CA 1
ATOM 826 C C . PHE A 1 109 ? -11.490 -2.198 -20.065 1.00 92.12 109 PHE A C 1
ATOM 828 O O . PHE A 1 109 ? -11.111 -2.085 -18.896 1.00 92.12 109 PHE A O 1
ATOM 835 N N . ASP A 1 110 ? -11.419 -3.337 -20.743 1.00 90.38 110 ASP A N 1
ATOM 836 C CA . ASP A 1 110 ? -10.826 -4.552 -20.181 1.00 90.38 110 ASP A CA 1
ATOM 837 C C . ASP A 1 110 ? -9.309 -4.400 -20.021 1.00 90.38 110 ASP A C 1
ATOM 839 O O . ASP A 1 110 ? -8.721 -4.922 -19.074 1.00 90.38 110 ASP A O 1
ATOM 843 N N . VAL A 1 111 ? -8.677 -3.656 -20.935 1.00 91.69 111 VAL A N 1
ATOM 844 C CA . VAL A 1 111 ? -7.247 -3.340 -20.894 1.00 91.69 111 VAL A CA 1
ATOM 845 C C . VAL A 1 111 ? -7.032 -1.860 -21.196 1.00 91.69 111 VAL A C 1
ATOM 847 O O . VAL A 1 111 ? -7.556 -1.327 -22.173 1.00 91.69 111 VAL A O 1
ATOM 850 N N . ILE A 1 112 ? -6.228 -1.194 -20.367 1.00 93.38 112 ILE A N 1
ATOM 851 C CA . ILE A 1 112 ? -5.728 0.159 -20.624 1.00 93.38 112 ILE A CA 1
ATOM 852 C C . ILE A 1 112 ? -4.207 0.068 -20.702 1.00 93.38 112 ILE A C 1
ATOM 854 O O . ILE A 1 112 ? -3.561 -0.320 -19.729 1.00 93.38 112 ILE A O 1
ATOM 858 N N . ALA A 1 113 ? -3.643 0.438 -21.846 1.00 91.56 113 ALA A N 1
ATOM 859 C CA . ALA A 1 113 ? -2.212 0.608 -22.021 1.00 91.56 113 ALA A CA 1
ATOM 860 C C . ALA A 1 113 ? -1.883 2.097 -22.082 1.00 91.56 113 ALA A C 1
ATOM 862 O O . ALA A 1 113 ? -2.562 2.874 -22.751 1.00 91.56 113 ALA A O 1
ATOM 863 N N . PHE A 1 114 ? -0.836 2.492 -21.366 1.00 90.00 114 PHE A N 1
ATOM 864 C CA . PHE A 1 114 ? -0.352 3.862 -21.364 1.00 90.00 114 PHE A CA 1
ATOM 865 C C . PHE A 1 114 ? 1.163 3.835 -21.214 1.00 90.00 114 PHE A C 1
ATOM 867 O O . PHE A 1 114 ? 1.665 3.314 -20.218 1.00 90.00 114 PHE A O 1
ATOM 874 N N . ASN A 1 115 ? 1.878 4.401 -22.186 1.00 84.69 115 ASN A N 1
ATOM 875 C CA . ASN A 1 115 ? 3.304 4.692 -22.068 1.00 84.69 115 ASN A CA 1
ATOM 876 C C . ASN A 1 115 ? 3.489 6.206 -21.843 1.00 84.69 115 ASN A C 1
ATOM 878 O O . ASN A 1 115 ? 3.685 6.951 -22.805 1.00 84.69 115 ASN A O 1
ATOM 882 N N . PRO A 1 116 ? 3.298 6.698 -20.608 1.00 79.31 116 PRO A N 1
ATOM 883 C CA . PRO A 1 116 ? 3.307 8.124 -20.317 1.00 79.31 116 PRO A CA 1
ATOM 884 C C . PRO A 1 116 ? 4.704 8.742 -20.468 1.00 79.31 116 PRO A C 1
ATOM 886 O O . PRO A 1 116 ? 5.706 8.067 -20.231 1.00 79.31 116 PRO A O 1
ATOM 889 N N . PRO A 1 117 ? 4.787 10.056 -20.735 1.00 71.88 117 PRO A N 1
ATOM 890 C CA . PRO A 1 117 ? 6.038 10.794 -20.597 1.00 71.88 117 PRO A CA 1
ATOM 891 C C . PRO A 1 117 ? 6.597 10.679 -19.167 1.00 71.88 117 PRO A C 1
ATOM 893 O O . PRO A 1 117 ? 5.855 10.863 -18.197 1.00 71.88 117 PRO A O 1
ATOM 896 N N . TYR A 1 118 ? 7.901 10.406 -19.031 1.00 64.06 118 TYR A N 1
ATOM 897 C CA . TYR A 1 118 ? 8.525 10.076 -17.739 1.00 64.06 118 TYR A CA 1
ATOM 898 C C . TYR A 1 118 ? 9.813 10.853 -17.394 1.00 64.06 118 TYR A C 1
ATOM 900 O O . TYR A 1 118 ? 10.385 10.669 -16.317 1.00 64.06 118 TYR A O 1
ATOM 908 N N . LEU A 1 119 ? 10.307 11.726 -18.277 1.00 52.56 119 LEU A N 1
ATOM 909 C CA . LEU A 1 119 ? 11.537 12.492 -18.051 1.00 52.56 119 LEU A CA 1
ATOM 910 C C . LEU A 1 119 ? 11.269 13.791 -17.269 1.00 52.56 119 LEU A C 1
ATOM 912 O O . LEU A 1 119 ? 10.300 14.496 -17.558 1.00 52.56 119 LEU A O 1
ATOM 916 N N . PRO A 1 120 ? 12.144 14.166 -16.313 1.00 52.75 120 PRO A N 1
ATOM 917 C CA . PRO A 1 120 ? 11.998 15.373 -15.503 1.00 52.75 120 PRO A CA 1
ATOM 918 C C . PRO A 1 120 ? 12.526 16.626 -16.227 1.00 52.75 120 PRO A C 1
ATOM 920 O O . PRO A 1 120 ? 13.472 17.271 -15.772 1.00 52.75 120 PRO A O 1
ATOM 923 N N . VAL A 1 121 ? 11.957 16.957 -17.387 1.00 56.91 121 VAL A N 1
ATOM 924 C CA . VAL A 1 121 ? 12.369 18.105 -18.219 1.00 56.91 121 VAL A CA 1
ATOM 925 C C . VAL A 1 121 ? 11.278 19.177 -18.263 1.00 56.91 121 VAL A C 1
ATOM 927 O O . VAL A 1 121 ? 10.095 18.862 -18.188 1.00 56.91 121 VAL A O 1
ATOM 930 N N . LYS A 1 122 ? 11.653 20.459 -18.364 1.00 53.34 122 LYS A N 1
ATOM 931 C CA . LYS A 1 122 ? 10.682 21.542 -18.603 1.00 53.34 122 LYS A CA 1
ATOM 932 C C . LYS A 1 122 ? 10.287 21.557 -20.080 1.00 53.34 122 LYS A C 1
ATOM 934 O O . LYS A 1 122 ? 11.152 21.403 -20.933 1.00 53.34 122 LYS A O 1
ATOM 939 N N . ASP A 1 123 ? 8.998 21.746 -20.349 1.00 54.06 123 ASP A N 1
ATOM 940 C CA . ASP A 1 123 ? 8.442 21.798 -21.704 1.00 54.06 123 ASP A CA 1
ATOM 941 C C . ASP A 1 123 ? 9.082 22.924 -22.531 1.00 54.06 123 ASP A C 1
ATOM 943 O O . ASP A 1 123 ? 8.946 24.097 -22.179 1.00 54.06 123 ASP A O 1
ATOM 947 N N . GLU A 1 124 ? 9.730 22.580 -23.646 1.00 51.81 124 GLU A N 1
ATOM 948 C CA . GLU A 1 124 ? 10.217 23.562 -24.627 1.00 51.81 124 GLU A CA 1
ATOM 949 C C . GLU A 1 124 ? 9.491 23.448 -25.989 1.00 51.81 124 GLU A C 1
ATOM 951 O O . GLU A 1 124 ? 9.332 24.462 -26.667 1.00 51.81 124 GLU A O 1
ATOM 956 N N . ASP A 1 125 ? 8.942 22.278 -26.366 1.00 59.41 125 ASP A N 1
ATOM 957 C CA . ASP A 1 125 ? 8.203 22.057 -27.627 1.00 59.41 125 ASP A CA 1
ATOM 958 C C . ASP A 1 125 ? 7.192 20.869 -27.589 1.00 59.41 125 ASP A C 1
ATOM 960 O O . ASP A 1 125 ? 7.024 20.187 -26.576 1.00 59.41 125 ASP A O 1
ATOM 964 N N . ILE A 1 126 ? 6.451 20.636 -28.692 1.00 57.53 126 ILE A N 1
ATOM 965 C CA . ILE A 1 126 ? 5.415 19.576 -28.810 1.00 57.53 126 ILE A CA 1
ATOM 966 C C . ILE A 1 126 ? 6.012 18.166 -28.675 1.00 57.53 126 ILE A C 1
ATOM 968 O O . ILE A 1 126 ? 5.359 17.287 -28.114 1.00 57.53 126 ILE A O 1
ATOM 972 N N . LEU A 1 127 ? 7.239 17.945 -29.160 1.00 56.31 127 LEU A N 1
ATOM 973 C CA . LEU A 1 127 ? 7.937 16.666 -29.005 1.00 56.31 127 LEU A CA 1
ATOM 974 C C . LEU A 1 127 ? 8.406 16.472 -27.553 1.00 56.31 127 LEU A C 1
ATOM 976 O O . LEU A 1 127 ? 8.299 15.377 -27.012 1.00 56.31 127 LEU A O 1
ATOM 980 N N . GLY A 1 128 ? 8.832 17.547 -26.889 1.00 56.59 128 GLY A N 1
ATOM 981 C CA . GLY A 1 128 ? 9.205 17.572 -25.478 1.00 56.59 128 GLY A CA 1
ATOM 982 C C . GLY A 1 128 ? 8.055 17.195 -24.546 1.00 56.59 128 GLY A C 1
ATOM 983 O O . GLY A 1 128 ? 8.282 16.480 -23.571 1.00 56.59 128 GLY A O 1
ATOM 984 N N . LYS A 1 129 ? 6.808 17.546 -24.890 1.00 59.12 129 LYS A N 1
ATOM 985 C CA . LYS A 1 129 ? 5.609 17.087 -24.158 1.00 59.12 129 LYS A CA 1
ATOM 986 C C . LYS A 1 129 ? 5.391 15.573 -24.219 1.00 59.12 129 LYS A C 1
ATOM 988 O O . LYS A 1 129 ? 4.735 15.027 -23.338 1.00 59.12 129 LYS A O 1
ATOM 993 N N . ALA A 1 130 ? 5.927 14.892 -25.235 1.00 54.94 130 ALA A N 1
ATOM 994 C CA . ALA A 1 130 ? 5.847 13.437 -25.329 1.00 54.94 130 ALA A CA 1
ATOM 995 C C . ALA A 1 130 ? 6.780 12.736 -24.331 1.00 54.94 130 ALA A C 1
ATOM 997 O O . ALA A 1 130 ? 6.554 11.566 -24.036 1.00 54.94 130 ALA A O 1
ATOM 998 N N . TRP A 1 131 ? 7.807 13.423 -23.801 1.00 54.88 131 TRP A N 1
ATOM 999 C CA . TRP A 1 131 ? 8.749 12.851 -22.825 1.00 54.88 131 TRP A CA 1
ATOM 1000 C C . TRP A 1 131 ? 8.711 13.542 -21.456 1.00 54.88 131 TRP A C 1
ATOM 1002 O O . TRP A 1 131 ? 9.168 12.942 -20.489 1.00 54.88 131 TRP A O 1
ATOM 1012 N N . SER A 1 132 ? 8.170 14.759 -21.331 1.00 63.88 132 SER A N 1
ATOM 1013 C CA . SER A 1 132 ? 8.110 15.498 -20.062 1.00 63.88 132 SER A CA 1
ATOM 1014 C C . SER A 1 132 ? 7.031 14.969 -19.112 1.00 63.88 132 SER A C 1
ATOM 1016 O O . SER A 1 132 ? 5.834 15.178 -19.307 1.00 63.88 132 SER A O 1
ATOM 1018 N N . GLY A 1 133 ? 7.454 14.297 -18.042 1.00 57.28 133 GLY A N 1
ATOM 1019 C CA . GLY A 1 133 ? 6.574 13.840 -16.963 1.00 57.28 133 GLY A CA 1
ATOM 1020 C C . GLY A 1 133 ? 6.394 14.874 -15.840 1.00 57.28 133 GLY A C 1
ATOM 1021 O O . GLY A 1 133 ? 6.043 14.501 -14.716 1.00 57.28 133 GLY A O 1
ATOM 1022 N N . GLY A 1 134 ? 6.689 16.154 -16.092 1.00 59.75 134 GLY A N 1
ATOM 1023 C CA . GLY A 1 134 ? 6.720 17.217 -15.079 1.00 59.75 134 GLY A CA 1
ATOM 1024 C C . GLY A 1 134 ? 8.042 17.280 -14.303 1.00 59.75 134 GLY A C 1
ATOM 1025 O O . GLY A 1 134 ? 9.016 16.620 -14.655 1.00 59.75 134 GLY A O 1
ATOM 1026 N N . LYS A 1 135 ? 8.111 18.057 -13.212 1.00 58.22 135 LYS A N 1
ATOM 1027 C CA . LYS A 1 135 ? 9.365 18.315 -12.465 1.00 58.22 135 LYS A CA 1
ATOM 1028 C C . LYS A 1 135 ? 10.012 17.034 -11.932 1.00 58.22 135 LYS A C 1
ATOM 1030 O O . LYS A 1 135 ? 11.232 16.963 -11.807 1.00 58.22 135 LYS A O 1
ATOM 1035 N N . LEU A 1 136 ? 9.185 16.054 -11.578 1.00 51.97 136 LEU A N 1
ATOM 1036 C CA . LEU A 1 136 ? 9.613 14.766 -11.030 1.00 51.97 136 LEU A CA 1
ATOM 1037 C C . LEU A 1 136 ? 9.479 13.606 -12.029 1.00 51.97 136 LEU A C 1
ATOM 1039 O O . LEU A 1 136 ? 9.778 12.474 -11.663 1.00 51.97 136 LEU A O 1
ATOM 1043 N N . GLY A 1 137 ? 9.015 13.860 -13.259 1.00 55.19 137 GLY A N 1
ATOM 1044 C CA . GLY A 1 137 ? 8.834 12.820 -14.276 1.00 55.19 137 GLY A CA 1
ATOM 1045 C C . GLY A 1 137 ? 7.636 11.882 -14.053 1.00 55.19 137 GLY A C 1
ATOM 1046 O O . GLY A 1 137 ? 7.488 10.915 -14.784 1.00 55.19 137 GLY A O 1
ATOM 1047 N N . ARG A 1 138 ? 6.776 12.116 -13.051 1.00 63.16 138 ARG A N 1
ATOM 1048 C CA . ARG A 1 138 ? 5.628 11.236 -12.740 1.00 63.16 138 ARG A CA 1
ATOM 1049 C C . ARG A 1 138 ? 4.289 11.944 -12.598 1.00 63.16 138 ARG A C 1
ATOM 1051 O O . ARG A 1 138 ? 3.288 11.296 -12.331 1.00 63.16 138 ARG A O 1
ATOM 1058 N N . GLU A 1 139 ? 4.233 13.255 -12.791 1.00 68.25 139 GLU A N 1
ATOM 1059 C CA . GLU A 1 139 ? 3.023 14.042 -12.519 1.00 68.25 139 GLU A CA 1
ATOM 1060 C C . GLU A 1 139 ? 1.844 13.612 -13.409 1.00 68.25 139 GLU A C 1
ATOM 1062 O O . GLU A 1 139 ? 0.695 13.593 -12.968 1.00 68.25 139 GLU A O 1
ATOM 1067 N N . VAL A 1 140 ? 2.136 13.197 -14.646 1.00 65.56 140 VAL A N 1
ATOM 1068 C CA . VAL A 1 140 ? 1.144 12.650 -15.584 1.00 65.56 140 VAL A CA 1
ATOM 1069 C C . VAL A 1 140 ? 0.654 11.269 -15.139 1.00 65.56 140 VAL A C 1
ATOM 1071 O O . VAL A 1 140 ? -0.536 10.977 -15.256 1.00 65.56 140 VAL A O 1
ATOM 1074 N N . ILE A 1 141 ? 1.551 10.445 -14.596 1.00 67.56 141 ILE A N 1
ATOM 1075 C CA . ILE A 1 141 ? 1.276 9.076 -14.145 1.00 67.56 141 ILE A CA 1
ATOM 1076 C C . ILE A 1 141 ? 0.437 9.099 -12.869 1.00 67.56 141 ILE A C 1
ATOM 1078 O O . ILE A 1 141 ? -0.651 8.529 -12.827 1.00 67.56 141 ILE A O 1
ATOM 1082 N N . ASP A 1 142 ? 0.913 9.822 -11.856 1.00 64.25 142 ASP A N 1
ATOM 1083 C CA . ASP A 1 142 ? 0.330 9.871 -10.514 1.00 64.25 142 ASP A CA 1
ATOM 1084 C C . ASP A 1 142 ? -1.088 10.476 -10.526 1.00 64.25 142 ASP A C 1
ATOM 1086 O O . ASP A 1 142 ? -1.906 10.181 -9.659 1.00 64.25 142 ASP A O 1
ATOM 1090 N N . LYS A 1 143 ? -1.414 11.302 -11.531 1.00 65.62 143 LYS A N 1
ATOM 1091 C CA . LYS A 1 143 ? -2.752 11.885 -11.705 1.00 65.62 143 LYS A CA 1
ATOM 1092 C C . LYS A 1 143 ? -3.788 10.892 -12.261 1.00 65.62 143 LYS A C 1
ATOM 1094 O O . LYS A 1 143 ? -4.983 11.140 -12.107 1.00 65.62 143 LYS A O 1
ATOM 1099 N N . HIS A 1 144 ? -3.359 9.807 -12.912 1.00 64.25 144 HIS A N 1
ATOM 1100 C CA . HIS A 1 144 ? -4.250 8.929 -13.689 1.00 64.25 144 HIS A CA 1
ATOM 1101 C C . HIS A 1 144 ? -4.141 7.438 -13.357 1.00 64.25 144 HIS A C 1
ATOM 1103 O O . HIS A 1 144 ? -5.093 6.698 -13.603 1.00 64.25 144 HIS A O 1
ATOM 1109 N N . ILE A 1 145 ? -3.036 6.984 -12.764 1.00 60.03 145 ILE A N 1
ATOM 1110 C CA . ILE A 1 145 ? -3.015 5.700 -12.069 1.00 60.03 145 ILE A CA 1
ATOM 1111 C C . ILE A 1 145 ? -3.829 5.899 -10.792 1.00 60.03 145 ILE A C 1
ATOM 1113 O O . ILE A 1 145 ? -3.407 6.604 -9.878 1.00 60.03 145 ILE A O 1
ATOM 1117 N N . GLY A 1 146 ? -5.028 5.312 -10.741 1.00 51.16 146 GLY A N 1
ATOM 1118 C CA . GLY A 1 146 ? -5.765 5.220 -9.484 1.00 51.16 146 GLY A CA 1
ATOM 1119 C C . GLY A 1 146 ? -4.864 4.573 -8.437 1.00 51.16 146 GLY A C 1
ATOM 1120 O O . GLY A 1 146 ? -4.144 3.634 -8.776 1.00 51.16 146 GLY A O 1
ATOM 1121 N N . GLU A 1 147 ? -4.881 5.080 -7.198 1.00 47.19 147 GLU A N 1
ATOM 1122 C CA . GLU A 1 147 ? -4.254 4.415 -6.049 1.00 47.19 147 GLU A CA 1
ATOM 1123 C C . GLU A 1 147 ? -4.611 2.924 -6.163 1.00 47.19 147 GLU A C 1
ATOM 1125 O O . GLU A 1 147 ? -5.794 2.582 -6.078 1.00 47.19 147 GLU A O 1
ATOM 1130 N N . GLY A 1 148 ? -3.638 2.070 -6.528 1.00 43.75 148 GLY A N 1
ATOM 1131 C CA . GLY A 1 148 ? -3.909 0.669 -6.871 1.00 43.75 148 GLY A CA 1
ATOM 1132 C C . GLY A 1 148 ? -4.785 0.083 -5.780 1.00 43.75 148 GLY A C 1
ATOM 1133 O O . GLY A 1 148 ? -4.480 0.363 -4.632 1.00 43.75 148 GLY A O 1
ATOM 1134 N N . LYS A 1 149 ? -5.903 -0.580 -6.120 1.00 47.28 149 LYS A N 1
ATOM 1135 C CA . LYS A 1 149 ? -7.005 -0.902 -5.189 1.00 47.28 149 LYS A CA 1
ATOM 1136 C C . LYS A 1 149 ? -6.495 -1.550 -3.894 1.00 47.28 149 LYS A C 1
ATOM 1138 O O . LYS A 1 149 ? -6.467 -2.767 -3.759 1.00 47.28 149 LYS A O 1
ATOM 1143 N N . VAL A 1 150 ? -6.106 -0.713 -2.941 1.00 51.97 150 VAL A N 1
ATOM 1144 C CA . VAL A 1 150 ? -5.723 -1.079 -1.589 1.00 51.97 150 VAL A CA 1
ATOM 1145 C C . VAL A 1 150 ? -7.037 -1.458 -0.928 1.00 51.97 150 VAL A C 1
ATOM 1147 O O . VAL A 1 150 ? -7.997 -0.682 -0.993 1.00 51.97 150 VAL A O 1
ATOM 1150 N N . ALA A 1 151 ? -7.110 -2.645 -0.321 1.00 62.53 151 ALA A N 1
ATOM 1151 C CA . ALA A 1 151 ? -8.233 -2.978 0.548 1.00 62.53 151 ALA A CA 1
ATOM 1152 C C . ALA A 1 151 ? -8.480 -1.788 1.486 1.00 62.53 151 ALA A C 1
ATOM 1154 O O . ALA A 1 151 ? -7.537 -1.264 2.082 1.00 62.53 151 ALA A O 1
ATOM 1155 N N . ASN A 1 152 ? -9.719 -1.303 1.574 1.00 84.31 152 ASN A N 1
ATOM 1156 C CA . ASN A 1 152 ? -9.993 -0.112 2.369 1.00 84.31 152 ASN A CA 1
ATOM 1157 C C . ASN A 1 152 ? -9.841 -0.480 3.850 1.00 84.31 152 ASN A C 1
ATOM 1159 O O . ASN A 1 152 ? -10.720 -1.126 4.425 1.00 84.31 152 ASN A O 1
ATOM 1163 N N . ILE A 1 153 ? -8.691 -0.134 4.435 1.00 92.50 153 ILE A N 1
ATOM 1164 C CA . ILE A 1 153 ? -8.356 -0.495 5.810 1.00 92.50 153 ILE A CA 1
ATOM 1165 C C . ILE A 1 153 ? -8.986 0.513 6.763 1.00 92.50 153 ILE A C 1
ATOM 1167 O O . ILE A 1 153 ? -8.580 1.676 6.818 1.00 92.50 153 ILE A O 1
ATOM 1171 N N . ARG A 1 154 ? -9.923 0.021 7.573 1.00 96.44 154 ARG A N 1
ATOM 1172 C CA . ARG A 1 154 ? -10.446 0.719 8.741 1.00 96.44 154 ARG A CA 1
ATOM 1173 C C . ARG A 1 154 ? -9.676 0.289 9.980 1.00 96.44 154 ARG A C 1
ATOM 1175 O O . ARG A 1 154 ? -9.680 -0.882 10.348 1.00 96.44 154 ARG A O 1
ATOM 1182 N N . VAL A 1 155 ? -9.070 1.241 10.673 1.00 98.06 155 VAL A N 1
ATOM 1183 C CA . VAL A 1 155 ? -8.460 1.003 11.985 1.00 98.06 155 VAL A CA 1
ATOM 1184 C C . VAL A 1 155 ? -9.514 1.269 13.053 1.00 98.06 155 VAL A C 1
ATOM 1186 O O . VAL A 1 155 ? -10.064 2.366 13.113 1.00 98.06 155 VAL A O 1
ATOM 1189 N N . VAL A 1 156 ? -9.805 0.276 13.897 1.00 98.50 156 VAL A N 1
ATOM 1190 C CA . VAL A 1 156 ? -10.774 0.395 14.996 1.00 98.50 156 VAL A CA 1
ATOM 1191 C C . VAL A 1 156 ? -10.047 0.304 16.331 1.00 98.50 156 VAL A C 1
ATOM 1193 O O . VAL A 1 156 ? -9.418 -0.710 16.624 1.00 98.50 156 VAL A O 1
ATOM 1196 N N . LEU A 1 157 ? -10.151 1.344 17.158 1.00 98.31 157 LEU A N 1
ATOM 1197 C CA . LEU A 1 157 ? -9.594 1.365 18.514 1.00 98.31 157 LEU A CA 1
ATOM 1198 C C . LEU A 1 157 ? -10.717 1.196 19.536 1.00 98.31 157 LEU A C 1
ATOM 1200 O O . LEU A 1 157 ? -11.592 2.059 19.641 1.00 98.31 157 LEU A O 1
ATOM 1204 N N . VAL A 1 158 ? -10.701 0.097 20.288 1.00 98.12 158 VAL A N 1
ATOM 1205 C CA . VAL A 1 158 ? -11.724 -0.203 21.293 1.00 98.12 158 VAL A CA 1
ATOM 1206 C C . VAL A 1 158 ? -11.296 0.310 22.656 1.00 98.12 158 VAL A C 1
ATOM 1208 O O . VAL A 1 158 ? -10.382 -0.231 23.271 1.00 98.12 158 VAL A O 1
ATOM 1211 N N . GLU A 1 159 ? -12.013 1.324 23.139 1.00 97.75 159 GLU A N 1
ATOM 1212 C CA . GLU A 1 159 ? -11.843 1.925 24.461 1.00 97.75 159 GLU A CA 1
ATOM 1213 C C . GLU A 1 159 ? -10.395 2.347 24.785 1.00 97.75 159 GLU A C 1
ATOM 1215 O O . GLU A 1 159 ? -9.906 2.015 25.864 1.00 97.75 159 GLU A O 1
ATOM 1220 N N . PRO A 1 160 ? -9.691 3.083 23.900 1.00 97.25 160 PRO A N 1
ATOM 1221 C CA . PRO A 1 160 ? -8.309 3.472 24.166 1.00 97.25 160 PRO A CA 1
ATOM 1222 C C . PRO A 1 160 ? -8.201 4.305 25.449 1.00 97.25 160 PRO A C 1
ATOM 1224 O O . PRO A 1 160 ? -9.016 5.204 25.700 1.00 97.25 160 PRO A O 1
ATOM 1227 N N . GLU A 1 161 ? -7.177 4.004 26.243 1.00 96.62 161 GLU A N 1
ATOM 1228 C CA . GLU A 1 161 ? -6.961 4.567 27.577 1.00 96.62 161 GLU A CA 1
ATOM 1229 C C . GLU A 1 161 ? -6.010 5.772 27.544 1.00 96.62 161 GLU A C 1
ATOM 1231 O O . GLU A 1 161 ? -6.193 6.708 28.320 1.00 96.62 161 GLU A O 1
ATOM 1236 N N . GLY A 1 162 ? -5.027 5.782 26.634 1.00 93.75 162 GLY A N 1
ATOM 1237 C CA . GLY A 1 162 ? -4.005 6.830 26.559 1.00 93.75 162 GLY A CA 1
ATOM 1238 C C . GLY A 1 162 ? -4.126 7.749 25.342 1.00 93.75 162 GLY A C 1
ATOM 1239 O O . GLY A 1 162 ? -4.044 7.303 24.193 1.00 93.75 162 GLY A O 1
ATOM 1240 N N . GLU A 1 163 ? -4.183 9.066 25.567 1.00 95.75 163 GLU A N 1
ATOM 1241 C CA . GLU A 1 163 ? -4.240 10.052 24.479 1.00 95.75 163 GLU A CA 1
ATOM 1242 C C . GLU A 1 163 ? -2.977 10.078 23.608 1.00 95.75 163 GLU A C 1
ATOM 1244 O O . GLU A 1 163 ? -3.041 10.403 22.420 1.00 95.75 163 GLU A O 1
ATOM 1249 N N . ILE A 1 164 ? -1.830 9.711 24.191 1.00 95.94 164 ILE A N 1
ATOM 1250 C CA . ILE A 1 164 ? -0.542 9.653 23.493 1.00 95.94 164 ILE A CA 1
ATOM 1251 C C . ILE A 1 164 ? -0.601 8.582 22.406 1.00 95.94 164 ILE A C 1
ATOM 1253 O O . ILE A 1 164 ? -0.254 8.861 21.259 1.00 95.94 164 ILE A O 1
ATOM 1257 N N . ASN A 1 165 ? -1.097 7.384 22.737 1.00 95.94 165 ASN A N 1
ATOM 1258 C CA . ASN A 1 165 ? -1.184 6.277 21.787 1.00 95.94 165 ASN A CA 1
ATOM 1259 C C . ASN A 1 165 ? -2.081 6.641 20.608 1.00 95.94 165 ASN A C 1
ATOM 1261 O O . ASN A 1 165 ? -1.685 6.443 19.466 1.00 95.94 165 ASN A O 1
ATOM 1265 N N . VAL A 1 166 ? -3.251 7.227 20.864 1.00 97.25 166 VAL A N 1
ATOM 1266 C CA . VAL A 1 166 ? -4.191 7.612 19.801 1.00 97.25 166 VAL A CA 1
ATOM 1267 C C . VAL A 1 166 ? -3.605 8.680 18.876 1.00 97.25 166 VAL A C 1
ATOM 1269 O O . VAL A 1 166 ? -3.746 8.577 17.657 1.00 97.25 166 VAL A O 1
ATOM 1272 N N . GLY A 1 167 ? -2.877 9.663 19.415 1.00 96.12 167 GLY A N 1
ATOM 1273 C CA . GLY A 1 167 ? -2.170 10.636 18.582 1.00 96.12 167 GLY A CA 1
ATOM 1274 C C . GLY A 1 167 ? -1.057 10.003 17.744 1.00 96.12 167 GLY A C 1
ATOM 1275 O O . GLY A 1 167 ? -0.969 10.255 16.541 1.00 96.12 167 GLY A O 1
ATOM 1276 N N . LEU A 1 168 ? -0.247 9.122 18.337 1.00 96.44 168 LEU A N 1
ATOM 1277 C CA . LEU A 1 168 ? 0.793 8.389 17.610 1.00 96.44 168 LEU A CA 1
ATOM 1278 C C . LEU A 1 168 ? 0.206 7.471 16.529 1.00 96.44 168 LEU A C 1
ATOM 1280 O O . LEU A 1 168 ? 0.759 7.405 15.435 1.00 96.44 168 LEU A O 1
ATOM 1284 N N . ILE A 1 169 ? -0.933 6.826 16.786 1.00 97.75 169 ILE A N 1
ATOM 1285 C CA . ILE A 1 169 ? -1.648 5.993 15.809 1.00 97.75 169 ILE A CA 1
ATOM 1286 C C . ILE A 1 169 ? -2.092 6.827 14.615 1.00 97.75 169 ILE A C 1
ATOM 1288 O O . ILE A 1 169 ? -1.833 6.440 13.481 1.00 97.75 169 ILE A O 1
ATOM 1292 N N . ALA A 1 170 ? -2.683 7.999 14.841 1.00 96.50 170 ALA A N 1
ATOM 1293 C CA . ALA A 1 170 ? -3.068 8.884 13.747 1.00 96.50 170 ALA A CA 1
ATOM 1294 C C . ALA A 1 170 ? -1.864 9.327 12.899 1.00 96.50 170 ALA A C 1
ATOM 1296 O O . ALA A 1 170 ? -1.938 9.367 11.669 1.00 96.50 170 ALA A O 1
ATOM 1297 N N . ARG A 1 171 ? -0.720 9.599 13.543 1.00 95.12 171 ARG A N 1
ATOM 1298 C CA . ARG A 1 171 ? 0.542 9.890 12.847 1.00 95.12 171 ARG A CA 1
ATOM 1299 C C . ARG A 1 171 ? 1.023 8.700 12.013 1.00 95.12 171 ARG A C 1
ATOM 1301 O O . ARG A 1 171 ? 1.402 8.876 10.860 1.00 95.12 171 ARG A O 1
ATOM 1308 N N . VAL A 1 172 ? 0.996 7.499 12.582 1.00 95.38 172 VAL A N 1
ATOM 1309 C CA . VAL A 1 172 ? 1.375 6.246 11.914 1.00 95.38 172 VAL A CA 1
ATOM 1310 C C . VAL A 1 172 ? 0.465 5.958 10.719 1.00 95.38 172 VAL A C 1
ATOM 1312 O O . VAL A 1 172 ? 0.961 5.665 9.636 1.00 95.38 172 VAL A O 1
ATOM 1315 N N . MET A 1 173 ? -0.852 6.103 10.877 1.00 95.00 173 MET A N 1
ATOM 1316 C CA . MET A 1 173 ? -1.815 5.952 9.785 1.00 95.00 173 MET A CA 1
ATOM 1317 C C . MET A 1 173 ? -1.493 6.909 8.639 1.00 95.00 173 MET A C 1
ATOM 1319 O O . MET A 1 173 ? -1.400 6.478 7.493 1.00 95.00 173 MET A O 1
ATOM 1323 N N . LYS A 1 174 ? -1.212 8.181 8.954 1.00 92.56 174 LYS A N 1
ATOM 1324 C CA . LYS A 1 174 ? -0.800 9.177 7.959 1.00 92.56 174 LYS A CA 1
ATOM 1325 C C . LYS A 1 174 ? 0.499 8.792 7.242 1.00 92.56 174 LYS A C 1
ATOM 1327 O O . LYS A 1 174 ? 0.558 8.949 6.026 1.00 92.56 174 LYS A O 1
ATOM 1332 N N . ASN A 1 175 ? 1.504 8.272 7.957 1.00 89.06 175 ASN A N 1
ATOM 1333 C CA . ASN A 1 175 ? 2.774 7.827 7.361 1.00 89.06 175 ASN A CA 1
ATOM 1334 C C . ASN A 1 175 ? 2.570 6.744 6.291 1.00 89.06 175 ASN A C 1
ATOM 1336 O O . ASN A 1 175 ? 3.290 6.728 5.298 1.00 89.06 175 ASN A O 1
ATOM 1340 N N . PHE A 1 176 ? 1.593 5.859 6.496 1.00 89.06 176 PHE A N 1
ATOM 1341 C CA . PHE A 1 176 ? 1.294 4.741 5.601 1.00 89.06 176 PHE A CA 1
ATOM 1342 C C . PHE A 1 176 ? 0.062 4.980 4.709 1.00 89.06 176 PHE A C 1
ATOM 1344 O O . PHE A 1 176 ? -0.422 4.061 4.061 1.00 89.06 176 PHE A O 1
ATOM 1351 N N . GLY A 1 177 ? -0.460 6.210 4.661 1.00 88.81 177 GLY A N 1
ATOM 1352 C CA . GLY A 1 177 ? -1.564 6.586 3.771 1.00 88.81 177 GLY A CA 1
ATOM 1353 C C . GLY A 1 177 ? -2.964 6.127 4.200 1.00 88.81 177 GLY A C 1
ATOM 1354 O O . GLY A 1 177 ? -3.915 6.329 3.447 1.00 88.81 177 GLY A O 1
ATOM 1355 N N . PHE A 1 178 ? -3.133 5.571 5.402 1.00 92.00 178 PHE A N 1
ATOM 1356 C CA . PHE A 1 178 ? -4.438 5.151 5.922 1.00 92.00 178 PHE A CA 1
ATOM 1357 C C . PHE A 1 178 ? -5.219 6.331 6.514 1.00 92.00 178 PHE A C 1
ATOM 1359 O O . PHE A 1 178 ? -4.652 7.197 7.185 1.00 92.00 178 PHE A O 1
ATOM 1366 N N . LYS A 1 179 ? -6.534 6.363 6.263 1.00 93.44 179 LYS A N 1
ATOM 1367 C CA . LYS A 1 179 ? -7.407 7.504 6.601 1.00 93.44 179 LYS A CA 1
ATOM 1368 C C . LYS A 1 179 ? -8.629 7.118 7.448 1.00 93.44 179 LYS A C 1
ATOM 1370 O O . LYS A 1 179 ? -9.063 7.930 8.256 1.00 93.44 179 LYS A O 1
ATOM 1375 N N . ASP A 1 180 ? -9.168 5.902 7.302 1.00 95.50 180 ASP A N 1
ATOM 1376 C CA . ASP A 1 180 ? -10.383 5.472 8.015 1.00 95.50 180 ASP A CA 1
ATOM 1377 C C . ASP A 1 180 ? -10.050 5.018 9.449 1.00 95.50 180 ASP A C 1
ATOM 1379 O O . ASP A 1 180 ? -9.639 3.880 9.686 1.00 95.50 180 ASP A O 1
ATOM 1383 N N . LEU A 1 181 ? -10.188 5.939 10.407 1.00 97.81 181 LEU A N 1
ATOM 1384 C CA . LEU A 1 181 ? -10.031 5.690 11.841 1.00 97.81 181 LEU A CA 1
ATOM 1385 C C . LEU A 1 181 ? -11.396 5.735 12.539 1.00 97.81 181 LEU A C 1
ATOM 1387 O O . LEU A 1 181 ? -12.116 6.733 12.467 1.00 97.81 181 LEU A O 1
ATOM 1391 N N . VAL A 1 182 ? -11.724 4.679 13.282 1.00 98.38 182 VAL A N 1
ATOM 1392 C CA . VAL A 1 182 ? -12.908 4.620 14.145 1.00 98.38 182 VAL A CA 1
ATOM 1393 C C . VAL A 1 182 ? -12.487 4.343 15.581 1.00 98.38 182 VAL A C 1
ATOM 1395 O O . VAL A 1 182 ? -11.692 3.447 15.856 1.00 98.38 182 VAL A O 1
ATOM 1398 N N . ILE A 1 183 ? -13.027 5.111 16.520 1.00 98.31 183 ILE A N 1
ATOM 1399 C CA . ILE A 1 183 ? -12.690 5.018 17.939 1.00 98.31 183 ILE A CA 1
ATOM 1400 C C . ILE A 1 183 ? -13.963 4.711 18.720 1.00 98.31 183 ILE A C 1
ATOM 1402 O O . ILE A 1 183 ? -14.917 5.488 18.720 1.00 98.31 183 ILE A O 1
ATOM 1406 N N . VAL A 1 184 ? -13.980 3.568 19.398 1.00 98.31 184 VAL A N 1
ATOM 1407 C CA . VAL A 1 184 ? -15.113 3.127 20.211 1.00 98.31 184 VAL A CA 1
ATOM 1408 C C . VAL A 1 184 ? -14.893 3.595 21.642 1.00 98.31 184 VAL A C 1
ATOM 1410 O O . VAL A 1 184 ? -13.949 3.155 22.290 1.00 98.31 184 VAL A O 1
ATOM 1413 N N . ASN A 1 185 ? -15.774 4.457 22.148 1.00 97.44 185 ASN A N 1
ATOM 1414 C CA . ASN A 1 185 ? -15.842 4.850 23.561 1.00 97.44 185 ASN A CA 1
ATOM 1415 C C . ASN A 1 185 ? -14.472 5.214 24.210 1.00 97.44 185 ASN A C 1
ATOM 1417 O O . ASN A 1 185 ? -14.064 4.563 25.180 1.00 97.44 185 ASN A O 1
ATOM 1421 N N . PRO A 1 186 ? -13.738 6.221 23.687 1.00 96.75 186 PRO A N 1
ATOM 1422 C CA . PRO A 1 186 ? -12.430 6.615 24.223 1.00 96.75 186 PRO A CA 1
ATOM 1423 C C . PRO A 1 186 ? -12.526 7.053 25.691 1.00 96.75 186 PRO A C 1
ATOM 1425 O O . PRO A 1 186 ? -13.469 7.746 26.073 1.00 96.75 186 PRO A O 1
ATOM 1428 N N . LYS A 1 187 ? -11.537 6.694 26.522 1.00 96.56 187 LYS A N 1
ATOM 1429 C CA . LYS A 1 187 ? -11.538 7.010 27.970 1.00 96.56 187 LYS A CA 1
ATOM 1430 C C . LYS A 1 187 ? -11.016 8.405 28.310 1.00 96.56 187 LYS A C 1
ATOM 1432 O O . LYS A 1 187 ? -10.840 8.745 29.477 1.00 96.56 187 LYS A O 1
ATOM 1437 N N . PHE A 1 188 ? -10.790 9.227 27.295 1.00 94.81 188 PHE A N 1
ATOM 1438 C CA . PHE A 1 188 ? -10.293 10.587 27.417 1.00 94.81 188 PHE A CA 1
ATOM 1439 C C . PHE A 1 188 ? -10.890 11.472 26.302 1.00 94.81 188 PHE A C 1
ATOM 1441 O O . PHE A 1 188 ? -11.321 10.959 25.266 1.00 94.81 188 PHE A O 1
ATOM 1448 N N . PRO A 1 189 ? -10.902 12.809 26.461 1.00 92.81 189 PRO A N 1
ATOM 1449 C CA . PRO A 1 189 ? -11.326 13.721 25.399 1.00 92.81 189 PRO A CA 1
ATOM 1450 C C . PRO A 1 189 ? -10.348 13.711 24.216 1.00 92.81 189 PRO A C 1
ATOM 1452 O O . PRO A 1 189 ? -9.171 14.033 24.389 1.00 92.81 189 PRO A O 1
ATOM 1455 N N . LEU A 1 190 ? -10.837 13.415 23.006 1.00 90.12 190 LEU A N 1
ATOM 1456 C CA . LEU A 1 190 ? -10.001 13.217 21.811 1.00 90.12 190 LEU A CA 1
ATOM 1457 C C . LEU A 1 190 ? -9.111 14.426 21.462 1.00 90.12 190 LEU A C 1
ATOM 1459 O O . LEU A 1 190 ? -8.009 14.254 20.945 1.00 90.12 190 LEU A O 1
ATOM 1463 N N . GLU A 1 191 ? -9.526 15.642 21.825 1.00 89.94 191 GLU A N 1
ATOM 1464 C CA . GLU A 1 191 ? -8.722 16.866 21.685 1.00 89.94 191 GLU A CA 1
ATOM 1465 C C . GLU A 1 191 ? -7.327 16.743 22.321 1.00 89.94 191 GLU A C 1
ATOM 1467 O O . GLU A 1 191 ? -6.346 17.262 21.787 1.00 89.94 191 GLU A O 1
ATOM 1472 N N . ARG A 1 192 ? -7.197 15.984 23.419 1.00 93.56 192 ARG A N 1
ATOM 1473 C CA . ARG A 1 192 ? -5.905 15.754 24.083 1.00 93.56 192 ARG A CA 1
ATOM 1474 C C . ARG A 1 192 ? -4.937 14.922 23.241 1.00 93.56 192 ARG A C 1
ATOM 1476 O O . ARG A 1 192 ? -3.735 15.029 23.460 1.00 93.56 192 ARG A O 1
ATOM 1483 N N . ALA A 1 193 ? -5.419 14.135 22.279 1.00 93.25 193 ALA A N 1
ATOM 1484 C CA . ALA A 1 193 ? -4.565 13.347 21.391 1.00 93.25 193 ALA A CA 1
ATOM 1485 C C . ALA A 1 193 ? -3.941 14.193 20.266 1.00 93.25 193 ALA A C 1
ATOM 1487 O O . ALA A 1 193 ? -2.867 13.854 19.767 1.00 93.25 193 ALA A O 1
ATOM 1488 N N . LYS A 1 194 ? -4.558 15.328 19.893 1.00 89.50 194 LYS A N 1
ATOM 1489 C CA . LYS A 1 194 ? -4.114 16.157 18.755 1.00 89.50 194 LYS A CA 1
ATOM 1490 C C . LYS A 1 194 ? -2.675 16.657 18.900 1.00 89.50 194 LYS A C 1
ATOM 1492 O O . LYS A 1 194 ? -1.932 16.636 17.921 1.00 89.50 194 LYS A O 1
ATOM 1497 N N . LYS A 1 195 ? -2.243 17.010 20.120 1.00 91.19 195 LYS A N 1
ATOM 1498 C CA . LYS A 1 195 ? -0.855 17.435 20.412 1.00 91.19 195 LYS A CA 1
ATOM 1499 C C . LYS A 1 195 ? 0.200 16.372 20.072 1.00 91.19 195 LYS A C 1
ATOM 1501 O O . LYS A 1 195 ? 1.350 16.724 19.838 1.00 91.19 195 LYS A O 1
ATOM 1506 N N . TYR A 1 196 ? -0.180 15.095 20.013 1.00 91.69 196 TYR A N 1
ATOM 1507 C CA . TYR A 1 196 ? 0.730 13.983 19.718 1.00 91.69 196 TYR A CA 1
ATOM 1508 C C . TYR A 1 196 ? 0.662 13.513 18.257 1.00 91.69 196 TYR A C 1
ATOM 1510 O O . TYR A 1 196 ? 1.540 12.776 17.810 1.00 91.69 196 TYR A O 1
ATOM 1518 N N . ALA A 1 197 ? -0.341 13.959 17.495 1.00 87.12 197 ALA A N 1
ATOM 1519 C CA . ALA A 1 197 ? -0.561 13.512 16.122 1.00 87.12 197 ALA A CA 1
ATOM 1520 C C . ALA A 1 197 ? 0.334 14.200 15.082 1.00 87.12 197 ALA A C 1
ATOM 1522 O O . ALA A 1 197 ? 0.518 13.657 13.994 1.00 87.12 197 ALA A O 1
ATOM 1523 N N . SER A 1 198 ? 0.939 15.354 15.397 1.00 88.50 198 SER A N 1
ATOM 1524 C CA . SER A 1 198 ? 1.772 16.116 14.450 1.00 88.50 198 SER A CA 1
ATOM 1525 C C . SER A 1 198 ? 1.029 16.320 13.112 1.00 88.50 198 SER A C 1
ATOM 1527 O O . SER A 1 198 ? -0.076 16.850 13.102 1.00 88.50 198 SER A O 1
ATOM 1529 N N . HIS A 1 199 ? 1.571 15.861 11.984 1.00 83.81 199 HIS A N 1
ATOM 1530 C CA . HIS A 1 199 ? 0.928 15.950 10.667 1.00 83.81 199 HIS A CA 1
ATOM 1531 C C . HIS A 1 199 ? -0.257 14.985 10.464 1.00 83.81 199 HIS A C 1
ATOM 1533 O O . HIS A 1 199 ? -0.918 15.052 9.433 1.00 83.81 199 HIS A O 1
ATOM 1539 N N . GLY A 1 200 ? -0.532 14.092 11.419 1.00 85.19 200 GLY A N 1
ATOM 1540 C CA . GLY A 1 200 ? -1.675 13.173 11.417 1.00 85.19 200 GLY A CA 1
ATOM 1541 C C . GLY A 1 200 ? -2.959 13.755 12.016 1.00 85.19 200 GLY A C 1
ATOM 1542 O O . GLY A 1 200 ? -3.931 13.023 12.178 1.00 85.19 200 GLY A O 1
ATOM 1543 N N . ILE A 1 201 ? -2.992 15.050 12.364 1.00 90.50 201 ILE A N 1
ATOM 1544 C CA . ILE A 1 201 ? -4.180 15.707 12.948 1.00 90.50 201 ILE A CA 1
ATOM 1545 C C . ILE A 1 201 ? -5.420 15.517 12.072 1.00 90.50 201 ILE A C 1
ATOM 1547 O O . ILE A 1 201 ? -6.503 15.295 12.599 1.00 90.50 201 ILE A O 1
ATOM 1551 N N . ASN A 1 202 ? -5.269 15.556 10.748 1.00 91.12 202 ASN A N 1
ATOM 1552 C CA . ASN A 1 202 ? -6.371 15.350 9.811 1.00 91.12 202 ASN A CA 1
ATOM 1553 C C . ASN A 1 202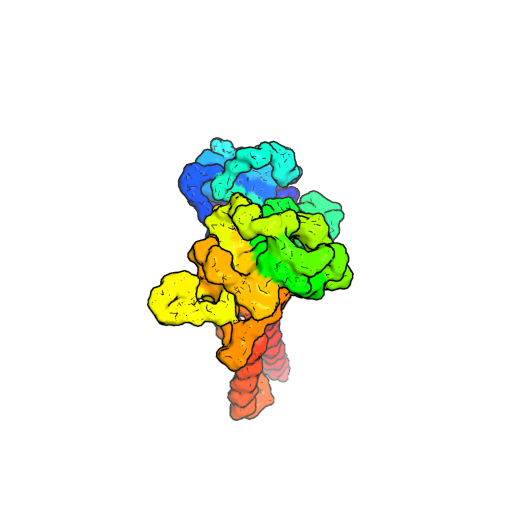 ? -7.030 13.965 9.976 1.00 91.12 202 ASN A C 1
ATOM 1555 O O . ASN A 1 202 ? -8.250 13.882 9.938 1.00 91.12 202 ASN A O 1
ATOM 1559 N N . VAL A 1 203 ? -6.254 12.909 10.263 1.00 93.94 203 VAL A N 1
ATOM 1560 C CA . VAL A 1 203 ? -6.807 11.566 10.530 1.00 93.94 203 VAL A CA 1
ATOM 1561 C C . VAL A 1 203 ? -7.654 11.569 11.806 1.00 93.94 203 VAL A C 1
ATOM 1563 O O . VAL A 1 203 ? -8.720 10.969 11.826 1.00 93.94 203 VAL A O 1
ATOM 1566 N N . LEU A 1 204 ? -7.229 12.279 12.861 1.00 92.69 204 LEU A N 1
ATOM 1567 C CA . LEU A 1 204 ? -8.038 12.425 14.081 1.00 92.69 204 LEU A CA 1
ATOM 1568 C C . LEU A 1 204 ? -9.282 13.286 13.869 1.00 92.69 204 LEU A C 1
ATOM 1570 O O . LEU A 1 204 ? -10.326 12.980 14.434 1.00 92.69 204 LEU A O 1
ATOM 1574 N N . SER A 1 205 ? -9.171 14.368 13.100 1.00 90.88 205 SER A N 1
ATOM 1575 C CA . SER A 1 205 ? -10.295 15.266 12.821 1.00 90.88 205 SER A CA 1
ATOM 1576 C C . SER A 1 205 ? -11.390 14.585 11.999 1.00 90.88 205 SER A C 1
ATOM 1578 O O . SER A 1 205 ? -12.561 14.908 12.163 1.00 90.88 205 SER A O 1
ATOM 1580 N N . GLU A 1 206 ? -11.014 13.644 11.133 1.00 94.25 206 GLU A N 1
ATOM 1581 C CA . GLU A 1 206 ? -11.930 12.844 10.312 1.00 94.25 206 GLU A CA 1
ATOM 1582 C C . GLU A 1 206 ? -12.365 11.536 11.005 1.00 94.25 206 GLU A C 1
ATOM 1584 O O . GLU A 1 206 ? -13.239 10.828 10.498 1.00 94.25 206 GLU A O 1
ATOM 1589 N N . ALA A 1 207 ? -11.782 11.208 12.166 1.00 95.81 207 ALA A N 1
ATOM 1590 C CA . ALA A 1 207 ? -12.064 9.967 12.874 1.00 95.81 207 ALA A CA 1
ATOM 1591 C C . ALA A 1 207 ? -13.512 9.917 13.377 1.00 95.81 207 ALA A C 1
ATOM 1593 O O . ALA A 1 207 ? -14.035 10.871 13.959 1.00 95.81 207 ALA A O 1
ATOM 1594 N N . LYS A 1 208 ? -14.157 8.758 13.225 1.00 97.06 208 LYS A N 1
ATOM 1595 C CA . LYS A 1 208 ? -15.515 8.539 13.740 1.00 97.06 208 LYS A CA 1
ATOM 1596 C C . LYS A 1 208 ? -15.449 8.039 15.174 1.00 97.06 208 LYS A C 1
ATOM 1598 O O . LYS A 1 208 ? -14.834 7.010 15.443 1.00 97.06 208 LYS A O 1
ATOM 1603 N N . VAL A 1 209 ? -16.128 8.725 16.088 1.00 97.44 209 VAL A N 1
ATOM 1604 C CA . VAL A 1 209 ? -16.278 8.272 17.476 1.00 97.44 209 VAL A CA 1
ATOM 1605 C C . VAL A 1 209 ? -17.655 7.644 17.650 1.00 97.44 209 VAL A C 1
ATOM 1607 O O . VAL A 1 209 ? -18.668 8.291 17.397 1.00 97.44 209 VAL A O 1
ATOM 1610 N N . VAL A 1 210 ? -17.690 6.383 18.076 1.00 98.06 210 VAL A N 1
ATOM 1611 C CA . VAL A 1 210 ? -18.924 5.594 18.234 1.00 98.06 210 VAL A CA 1
ATOM 1612 C C . VAL A 1 210 ? -19.020 4.994 19.634 1.00 98.06 210 VAL A C 1
ATOM 1614 O O . VAL A 1 210 ? -18.039 4.965 20.382 1.00 98.06 210 VAL A O 1
ATOM 1617 N N . LYS A 1 211 ? -20.211 4.520 20.015 1.00 96.56 211 LYS A N 1
ATOM 1618 C CA . LYS A 1 211 ? -20.452 3.999 21.373 1.00 96.56 211 LYS A CA 1
ATOM 1619 C C . LYS A 1 211 ? -20.208 2.499 21.506 1.00 96.56 211 LYS A C 1
ATOM 1621 O O . LYS A 1 211 ? -19.933 2.033 22.609 1.00 96.56 211 LYS A O 1
ATOM 1626 N N . SER A 1 212 ? -20.307 1.755 20.409 1.00 96.81 212 SER A N 1
ATOM 1627 C CA . SER A 1 212 ? -20.236 0.294 20.401 1.00 96.81 212 SER A CA 1
ATOM 1628 C C . SER A 1 212 ? -19.336 -0.232 19.284 1.00 96.81 212 SER A C 1
ATOM 1630 O O . SER A 1 212 ? -19.129 0.428 18.263 1.00 96.81 212 SER A O 1
ATOM 1632 N N . LEU A 1 213 ? -18.803 -1.443 19.475 1.00 95.81 213 LEU A N 1
ATOM 1633 C CA . LEU A 1 213 ? -18.038 -2.132 18.436 1.00 95.81 213 LEU A CA 1
ATOM 1634 C C . LEU A 1 213 ? -18.926 -2.447 17.220 1.00 95.81 213 LEU A C 1
ATOM 1636 O O . LEU A 1 213 ? -18.485 -2.271 16.091 1.00 95.81 213 LEU A O 1
ATOM 1640 N N . ASP A 1 214 ? -20.194 -2.808 17.432 1.00 94.94 214 ASP A N 1
ATOM 1641 C CA . ASP A 1 214 ? -21.134 -3.101 16.342 1.00 94.94 214 ASP A CA 1
ATOM 1642 C C . ASP A 1 214 ? -21.356 -1.884 15.422 1.00 94.94 214 ASP A C 1
ATOM 1644 O O . ASP A 1 214 ? -21.444 -2.031 14.205 1.00 94.94 214 ASP A O 1
ATOM 1648 N N . GLU A 1 215 ? -21.387 -0.661 15.969 1.00 96.25 215 GLU A N 1
ATOM 1649 C CA . GLU A 1 215 ? -21.422 0.567 15.161 1.00 96.25 215 GLU A CA 1
ATOM 1650 C C . GLU A 1 215 ? -20.146 0.764 14.336 1.00 96.25 215 GLU A C 1
ATOM 1652 O O . GLU A 1 215 ? -20.233 1.155 13.170 1.00 96.25 215 GLU A O 1
ATOM 1657 N N . ALA A 1 216 ? -18.972 0.475 14.910 1.00 95.69 216 ALA A N 1
ATOM 1658 C CA . ALA A 1 216 ? -17.692 0.603 14.209 1.00 95.69 216 ALA A CA 1
ATOM 1659 C C . ALA A 1 216 ? -17.559 -0.376 13.032 1.00 95.69 216 ALA A C 1
ATOM 1661 O O . ALA A 1 216 ? -16.919 -0.060 12.022 1.00 95.69 216 ALA A O 1
ATOM 1662 N N . LEU A 1 217 ? -18.186 -1.548 13.158 1.00 95.00 217 LEU A N 1
ATOM 1663 C CA . LEU A 1 217 ? -18.120 -2.638 12.187 1.00 95.00 217 LEU A CA 1
ATOM 1664 C C . LEU A 1 217 ? -19.192 -2.557 11.085 1.00 95.00 217 LEU A C 1
ATOM 1666 O O . LEU A 1 217 ? -19.210 -3.388 10.179 1.00 95.00 217 LEU A O 1
ATOM 1670 N N . LYS A 1 218 ? -20.064 -1.539 11.085 1.00 92.88 218 LYS A N 1
ATOM 1671 C CA . LYS A 1 218 ? -21.036 -1.348 9.995 1.00 92.88 218 LYS A CA 1
ATOM 1672 C C . LYS A 1 218 ? -20.338 -1.141 8.645 1.00 92.88 218 LYS A C 1
ATOM 1674 O O . LYS A 1 218 ? -19.466 -0.276 8.501 1.00 92.88 218 LYS A O 1
ATOM 1679 N N . GLY A 1 219 ? -20.777 -1.910 7.645 1.00 86.69 219 GLY A N 1
ATOM 1680 C CA . GLY A 1 219 ? -20.257 -1.858 6.273 1.00 86.69 219 GLY A CA 1
ATOM 1681 C C . GLY A 1 219 ? -18.868 -2.479 6.097 1.00 86.69 219 GLY A C 1
ATOM 1682 O O . GLY A 1 219 ? -18.231 -2.235 5.076 1.00 86.69 219 GLY A O 1
ATOM 1683 N N . VAL A 1 220 ? -18.388 -3.236 7.088 1.00 92.38 220 VAL A N 1
ATOM 1684 C CA . VAL A 1 220 ? -17.130 -3.988 7.023 1.00 92.38 220 VAL A CA 1
ATOM 1685 C C . VAL A 1 220 ? -17.381 -5.353 6.385 1.00 92.38 220 VAL A C 1
ATOM 1687 O O . VAL A 1 220 ? -18.373 -6.008 6.691 1.00 92.38 220 VAL A O 1
ATOM 1690 N N . SER A 1 221 ? -16.485 -5.769 5.492 1.00 86.50 221 SER A N 1
ATOM 1691 C CA . SER A 1 221 ? -16.547 -7.045 4.769 1.00 86.50 221 SER A CA 1
ATOM 1692 C C . SER A 1 221 ? -15.676 -8.135 5.403 1.00 86.50 221 SER A C 1
ATOM 1694 O O . SER A 1 221 ? -15.962 -9.314 5.226 1.00 86.50 221 SER A O 1
ATOM 1696 N N . LEU A 1 222 ? -14.620 -7.740 6.123 1.00 86.38 222 LEU A N 1
ATOM 1697 C CA . LEU A 1 222 ? -13.724 -8.637 6.853 1.00 86.38 222 LEU A CA 1
ATOM 1698 C C . LEU A 1 222 ? -13.291 -7.990 8.173 1.00 86.38 222 LEU A C 1
ATOM 1700 O O . LEU A 1 222 ? -12.736 -6.887 8.173 1.00 86.38 222 LEU A O 1
ATOM 1704 N N . ILE A 1 223 ? -13.524 -8.676 9.288 1.00 92.81 223 ILE A N 1
ATOM 1705 C CA . ILE A 1 223 ? -13.221 -8.211 10.640 1.00 92.81 223 ILE A CA 1
ATOM 1706 C C . ILE A 1 223 ? -11.999 -8.962 11.161 1.00 92.81 223 ILE A C 1
ATOM 1708 O O . ILE A 1 223 ? -11.996 -10.182 11.313 1.00 92.81 223 ILE A O 1
ATOM 1712 N N . VAL A 1 224 ? -10.955 -8.216 11.485 1.00 92.75 224 VAL A N 1
ATOM 1713 C CA . VAL A 1 224 ? -9.678 -8.745 11.952 1.00 92.75 224 VAL A CA 1
ATOM 1714 C C . VAL A 1 224 ? -9.464 -8.266 13.372 1.00 92.75 224 VAL A C 1
ATOM 1716 O O . VAL A 1 224 ? -9.432 -7.066 13.626 1.00 92.75 224 VAL A O 1
ATOM 1719 N N . VAL A 1 225 ? -9.316 -9.185 14.314 1.00 92.94 225 VAL A N 1
ATOM 1720 C CA . VAL A 1 225 ? -9.108 -8.868 15.730 1.00 92.94 225 VAL A CA 1
ATOM 1721 C C . VAL A 1 225 ? -7.665 -9.156 16.112 1.00 92.94 225 VAL A C 1
ATOM 1723 O O . VAL A 1 225 ? -7.100 -10.164 15.701 1.00 92.94 225 VAL A O 1
ATOM 1726 N N . THR A 1 226 ? -7.046 -8.275 16.894 1.00 90.00 226 THR A N 1
ATOM 1727 C CA . THR A 1 226 ? -5.654 -8.466 17.332 1.00 90.00 226 THR A CA 1
ATOM 1728 C C . THR A 1 226 ? -5.556 -9.085 18.728 1.00 90.00 226 THR A C 1
ATOM 1730 O O . THR A 1 226 ? -6.315 -8.740 19.637 1.00 90.00 226 THR A O 1
ATOM 1733 N N . SER A 1 227 ? -4.603 -9.999 18.930 1.00 83.94 227 SER A N 1
ATOM 1734 C CA . SER A 1 227 ? -4.288 -10.529 20.262 1.00 83.94 227 SER A CA 1
ATOM 1735 C C . SER A 1 227 ? -2.838 -10.988 20.385 1.00 83.94 227 SER A C 1
ATOM 1737 O O . SER A 1 227 ? -2.290 -11.604 19.472 1.00 83.94 227 SER A O 1
ATOM 1739 N N . CYS A 1 228 ? -2.239 -10.751 21.555 1.00 74.56 228 CYS A N 1
ATOM 1740 C CA . CYS A 1 228 ? -0.958 -11.342 21.953 1.00 74.56 228 CYS A CA 1
ATOM 1741 C C . CYS A 1 228 ? -1.105 -12.770 22.513 1.00 74.56 228 CYS A C 1
ATOM 1743 O O . CYS A 1 228 ? -0.112 -13.474 22.668 1.00 74.56 228 CYS A O 1
ATOM 1745 N N . LYS A 1 229 ? -2.334 -13.217 22.820 1.00 65.94 229 LYS A N 1
ATOM 1746 C CA . LYS A 1 229 ? -2.625 -14.547 23.378 1.00 65.94 229 LYS A CA 1
ATOM 1747 C C . LYS A 1 229 ? -3.124 -15.489 22.278 1.00 65.94 229 LYS A C 1
ATOM 1749 O O . LYS A 1 229 ? -4.312 -15.806 22.232 1.00 65.94 229 LYS A O 1
ATOM 1754 N N . ALA A 1 230 ? -2.218 -15.933 21.412 1.00 56.31 230 ALA A N 1
ATOM 1755 C CA . ALA A 1 230 ? -2.479 -17.040 20.494 1.00 56.31 230 ALA A CA 1
ATOM 1756 C C . ALA A 1 230 ? -2.407 -18.381 21.246 1.00 56.31 230 ALA A C 1
ATOM 1758 O O . ALA A 1 230 ? -1.616 -18.535 22.176 1.00 56.31 230 ALA A O 1
ATOM 1759 N N . SER A 1 231 ? -3.252 -19.344 20.881 1.00 49.19 231 SER A N 1
ATOM 1760 C CA . SER A 1 231 ? -3.200 -20.711 21.408 1.00 49.19 231 SER A CA 1
ATOM 1761 C C . SER A 1 231 ? -3.088 -21.674 20.237 1.00 49.19 231 SER A C 1
ATOM 1763 O O . SER A 1 231 ? -3.816 -21.536 19.262 1.00 49.19 231 SER A O 1
ATOM 1765 N N . SER A 1 232 ? -2.188 -22.648 20.351 1.00 41.28 232 SER A N 1
ATOM 1766 C CA . SER A 1 232 ? -2.015 -23.729 19.374 1.00 41.28 232 SER A CA 1
ATOM 1767 C C . SER A 1 232 ? -2.877 -24.968 19.691 1.00 41.28 232 SER A C 1
ATOM 1769 O O . SER A 1 232 ? -2.620 -26.027 19.130 1.00 41.28 232 SER A O 1
ATOM 1771 N N . GLY A 1 233 ? -3.827 -24.867 20.636 1.00 44.00 233 GLY A N 1
ATOM 1772 C CA . GLY A 1 233 ? -4.694 -25.966 21.102 1.00 44.00 233 GLY A CA 1
ATOM 1773 C C . GLY A 1 233 ? -6.154 -25.863 20.630 1.00 44.00 233 GLY A C 1
ATOM 1774 O O . GLY A 1 233 ? -6.461 -25.054 19.761 1.00 44.00 233 GLY A O 1
ATOM 1775 N N . ASP A 1 234 ? -7.054 -26.640 21.249 1.00 42.34 234 ASP A N 1
ATOM 1776 C CA . ASP A 1 234 ? -8.479 -26.854 20.885 1.00 42.34 234 ASP A CA 1
ATOM 1777 C C . ASP A 1 234 ? -9.392 -25.597 20.843 1.00 42.34 234 ASP A C 1
ATOM 1779 O O . ASP A 1 234 ? -10.587 -25.696 20.555 1.00 42.34 234 ASP A O 1
ATOM 1783 N N . ASP A 1 235 ? -8.870 -24.398 21.130 1.00 49.16 235 ASP A N 1
ATOM 1784 C CA . ASP A 1 235 ? -9.618 -23.136 21.058 1.00 49.16 235 ASP A CA 1
ATOM 1785 C C . ASP A 1 235 ? -9.564 -22.577 19.626 1.00 49.16 235 ASP A C 1
ATOM 1787 O O . ASP A 1 235 ? -8.681 -21.795 19.274 1.00 49.16 235 ASP A O 1
ATOM 1791 N N . ILE A 1 236 ? -10.532 -22.986 18.796 1.00 50.84 236 ILE A N 1
ATOM 1792 C CA . ILE A 1 236 ? -10.674 -22.604 17.374 1.00 50.84 236 ILE A CA 1
ATOM 1793 C C . ILE A 1 236 ? -10.649 -21.075 17.177 1.00 50.84 236 ILE A C 1
ATOM 1795 O O . ILE A 1 236 ? -10.176 -20.585 16.154 1.00 50.84 236 ILE A O 1
ATOM 1799 N N . LEU A 1 237 ? -11.083 -20.295 18.177 1.00 46.19 237 LEU A N 1
ATOM 1800 C CA . LEU A 1 237 ? -11.049 -18.826 18.141 1.00 46.19 237 LEU A CA 1
ATOM 1801 C C . LEU A 1 237 ? -9.626 -18.245 18.192 1.00 46.19 237 LEU A C 1
ATOM 1803 O O . LEU A 1 237 ? -9.462 -17.026 18.109 1.00 46.19 237 LEU A O 1
ATOM 1807 N N . ARG A 1 238 ? -8.602 -19.083 18.398 1.00 51.56 238 ARG A N 1
ATOM 1808 C CA . ARG A 1 238 ? -7.219 -18.667 18.637 1.00 51.56 238 ARG A CA 1
ATOM 1809 C C . ARG A 1 238 ? -6.194 -19.162 17.633 1.00 51.56 238 ARG A C 1
ATOM 1811 O O . ARG A 1 238 ? -5.015 -18.908 17.867 1.00 51.56 238 ARG A O 1
ATOM 1818 N N . THR A 1 239 ? -6.611 -19.777 16.528 1.00 54.91 239 THR A N 1
ATOM 1819 C CA . THR A 1 239 ? -5.721 -20.093 15.403 1.00 54.91 239 THR A CA 1
ATOM 1820 C C . THR A 1 239 ? -5.353 -18.794 14.678 1.00 54.91 239 THR A C 1
ATOM 1822 O O . THR A 1 239 ? -6.194 -18.238 13.968 1.00 54.91 239 THR A O 1
ATOM 1825 N N . PRO A 1 240 ? -4.140 -18.246 14.878 1.00 62.47 240 PRO A N 1
ATOM 1826 C CA . PRO A 1 240 ? -3.809 -16.943 14.337 1.00 62.47 240 PRO A CA 1
ATOM 1827 C C . PRO A 1 240 ? -3.374 -17.078 12.881 1.00 62.47 240 PRO A C 1
ATOM 1829 O O . PRO A 1 240 ? -2.739 -18.060 12.492 1.00 62.47 240 PRO A O 1
ATOM 1832 N N . LEU A 1 241 ? -3.642 -16.044 12.094 1.00 71.94 241 LEU A N 1
ATOM 1833 C CA . LEU A 1 241 ? -2.938 -15.840 10.839 1.00 71.94 241 LEU A CA 1
ATOM 1834 C C . LEU A 1 241 ? -1.712 -14.958 11.101 1.00 71.94 241 LEU A C 1
ATOM 1836 O O . LEU A 1 241 ? -1.779 -14.015 11.899 1.00 71.94 241 LEU A O 1
ATOM 1840 N N . THR A 1 242 ? -0.581 -15.247 10.458 1.00 76.75 242 THR A N 1
ATOM 1841 C CA . THR A 1 242 ? 0.589 -14.369 10.591 1.00 76.75 242 THR A CA 1
ATOM 1842 C C . THR A 1 242 ? 0.354 -13.053 9.847 1.00 76.75 242 THR A C 1
ATOM 1844 O O . THR A 1 242 ? -0.370 -13.004 8.853 1.00 76.75 242 THR A O 1
ATOM 1847 N N . LEU A 1 243 ? 0.993 -11.964 10.291 1.00 81.50 243 LEU A N 1
ATOM 1848 C CA . LEU A 1 243 ? 0.879 -10.656 9.628 1.00 81.50 243 LEU A CA 1
ATOM 1849 C C . LEU A 1 243 ? 1.234 -10.703 8.137 1.00 81.50 243 LEU A C 1
ATOM 1851 O O . LEU A 1 243 ? 0.564 -10.066 7.326 1.00 81.50 243 LEU A O 1
ATOM 1855 N N . LYS A 1 244 ? 2.257 -11.484 7.783 1.00 79.31 244 LYS A N 1
ATOM 1856 C CA . LYS A 1 244 ? 2.732 -11.621 6.407 1.00 79.31 244 LYS A CA 1
ATOM 1857 C C . LYS A 1 244 ? 1.699 -12.314 5.518 1.00 79.31 244 LYS A C 1
ATOM 1859 O O . LYS A 1 244 ? 1.334 -11.777 4.477 1.00 79.31 244 LYS A O 1
ATOM 1864 N N . GLU A 1 245 ? 1.183 -13.464 5.955 1.00 77.56 245 GLU A N 1
ATOM 1865 C CA . GLU A 1 245 ? 0.120 -14.179 5.234 1.00 77.56 245 GLU A CA 1
ATOM 1866 C C . GLU A 1 245 ? -1.144 -13.324 5.125 1.00 77.56 245 GLU A C 1
ATOM 1868 O O . GLU A 1 245 ? -1.862 -13.387 4.128 1.00 77.56 245 GLU A O 1
ATOM 1873 N N . PHE A 1 246 ? -1.429 -12.520 6.153 1.00 84.94 246 PHE A N 1
ATOM 1874 C CA . PHE A 1 246 ? -2.611 -11.671 6.182 1.00 84.94 246 PHE A CA 1
ATOM 1875 C C . PHE A 1 246 ? -2.493 -10.592 5.117 1.00 84.94 246 PHE A C 1
ATOM 1877 O O . PHE A 1 246 ? -3.375 -10.479 4.268 1.00 84.94 246 PHE A O 1
ATOM 1884 N N . ALA A 1 247 ? -1.374 -9.864 5.124 1.00 84.06 247 ALA A N 1
ATOM 1885 C CA . ALA A 1 247 ? -1.077 -8.819 4.157 1.00 84.06 247 ALA A CA 1
ATOM 1886 C C . ALA A 1 247 ? -1.093 -9.346 2.709 1.00 84.06 247 ALA A C 1
ATOM 1888 O O . ALA A 1 247 ? -1.624 -8.676 1.827 1.00 84.06 247 ALA A O 1
ATOM 1889 N N . GLU A 1 248 ? -0.594 -10.564 2.468 1.00 78.38 248 GLU A N 1
ATOM 1890 C CA . GLU A 1 248 ? -0.658 -11.222 1.154 1.00 78.38 248 GLU A CA 1
ATOM 1891 C C . GLU A 1 248 ? -2.102 -11.529 0.724 1.00 78.38 248 GLU A C 1
ATOM 1893 O O . GLU A 1 248 ? -2.481 -11.257 -0.416 1.00 78.38 248 GLU A O 1
ATOM 1898 N N . LYS A 1 249 ? -2.942 -12.041 1.632 1.00 77.25 249 LYS A N 1
ATOM 1899 C CA . LYS A 1 249 ? -4.344 -12.379 1.330 1.00 77.25 249 LYS A CA 1
ATOM 1900 C C . LYS A 1 249 ? -5.217 -11.154 1.074 1.00 77.25 249 LYS A C 1
ATOM 1902 O O . LYS A 1 249 ? -6.106 -11.215 0.226 1.00 77.25 249 LYS A O 1
ATOM 1907 N N . ILE A 1 250 ? -4.982 -10.050 1.785 1.00 81.56 250 ILE A N 1
ATOM 1908 C CA . ILE A 1 250 ? -5.780 -8.828 1.610 1.00 81.56 250 ILE A CA 1
ATOM 1909 C C . ILE A 1 250 ? -5.298 -7.944 0.458 1.00 81.56 250 ILE A C 1
ATOM 1911 O O . ILE A 1 250 ? -5.968 -6.964 0.141 1.00 81.56 250 ILE A O 1
ATOM 1915 N N . ALA A 1 251 ? -4.180 -8.294 -0.190 1.00 74.75 251 ALA A N 1
ATOM 1916 C CA . ALA A 1 251 ? -3.560 -7.468 -1.221 1.00 74.75 251 ALA A CA 1
ATOM 1917 C C . ALA A 1 251 ? -4.511 -7.114 -2.381 1.00 74.75 251 ALA A C 1
ATOM 1919 O O . ALA A 1 251 ? -4.472 -6.005 -2.901 1.00 74.75 251 ALA A O 1
ATOM 1920 N N . ASN A 1 252 ? -5.395 -8.049 -2.741 1.00 67.31 252 ASN A N 1
ATOM 1921 C CA . ASN A 1 252 ? -6.368 -7.912 -3.832 1.00 67.31 252 ASN A CA 1
ATOM 1922 C C . ASN A 1 252 ? -7.826 -7.948 -3.337 1.00 67.31 252 ASN A C 1
ATOM 1924 O O . ASN A 1 252 ? -8.744 -8.248 -4.104 1.00 67.31 252 ASN A O 1
ATOM 1928 N N . TYR A 1 253 ? -8.056 -7.722 -2.040 1.00 71.06 253 TYR A N 1
ATOM 1929 C CA . TYR A 1 253 ? -9.385 -7.856 -1.456 1.00 71.06 253 TYR A CA 1
ATOM 1930 C C . TYR A 1 253 ? -10.276 -6.657 -1.803 1.00 71.06 253 TYR A C 1
ATOM 1932 O O . TYR A 1 253 ? -9.981 -5.514 -1.457 1.00 71.06 253 TYR A O 1
ATOM 1940 N N . ASN A 1 254 ? -11.410 -6.929 -2.452 1.00 70.69 254 ASN A N 1
ATOM 1941 C CA . ASN A 1 254 ? -12.421 -5.922 -2.762 1.00 70.69 254 ASN A CA 1
ATOM 1942 C C . ASN A 1 254 ? -13.414 -5.808 -1.597 1.00 70.6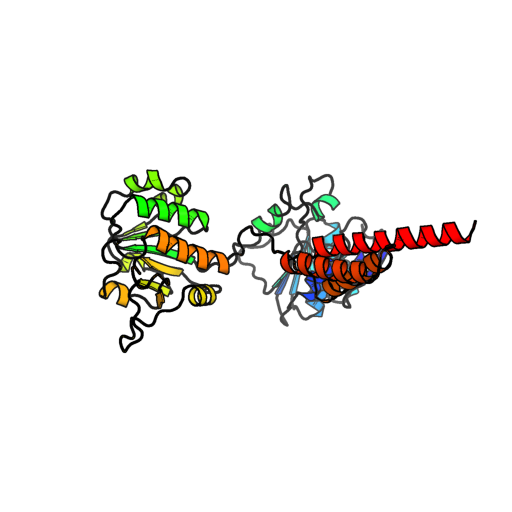9 254 ASN A C 1
ATOM 1944 O O . ASN A 1 254 ? -14.382 -6.561 -1.521 1.00 70.69 254 ASN A O 1
ATOM 1948 N N . GLY A 1 255 ? -13.175 -4.862 -0.691 1.00 80.38 255 GLY A N 1
ATOM 1949 C CA . GLY A 1 255 ? -14.071 -4.577 0.428 1.00 80.38 255 GLY A CA 1
ATOM 1950 C C . GLY A 1 255 ? -13.413 -3.726 1.509 1.00 80.38 255 GLY A C 1
ATOM 1951 O O . GLY A 1 255 ? -12.260 -3.309 1.379 1.00 80.38 255 GLY A O 1
ATOM 1952 N N . VAL A 1 256 ? -14.163 -3.462 2.579 1.00 88.25 256 VAL A N 1
ATOM 1953 C CA . VAL A 1 256 ? -13.641 -2.765 3.762 1.00 88.25 256 VAL A CA 1
ATOM 1954 C C . VAL A 1 256 ? -13.139 -3.807 4.752 1.00 88.25 256 VAL A C 1
ATOM 1956 O O . VAL A 1 256 ? -13.901 -4.679 5.171 1.00 88.25 256 VAL A O 1
ATOM 1959 N N . VAL A 1 257 ? -11.875 -3.701 5.147 1.00 92.94 257 VAL A N 1
ATOM 1960 C CA . VAL A 1 257 ? -11.257 -4.575 6.148 1.00 92.94 257 VAL A CA 1
ATOM 1961 C C . VAL A 1 257 ? -11.094 -3.777 7.433 1.00 92.94 257 VAL A C 1
ATOM 1963 O O . VAL A 1 257 ? -10.369 -2.783 7.447 1.00 92.94 257 VAL A O 1
ATOM 1966 N N . ALA A 1 258 ? -11.759 -4.186 8.513 1.00 96.12 258 ALA A N 1
ATOM 1967 C CA . ALA A 1 258 ? -11.581 -3.551 9.814 1.00 96.12 258 ALA A CA 1
ATOM 1968 C C . ALA A 1 258 ? -10.559 -4.312 10.644 1.00 96.12 258 ALA A C 1
ATOM 1970 O O . ALA A 1 258 ? -10.735 -5.498 10.908 1.00 96.12 258 ALA A O 1
ATOM 1971 N N . ILE A 1 259 ? -9.525 -3.614 11.102 1.00 96.62 259 ILE A N 1
ATOM 1972 C CA . ILE A 1 259 ? -8.532 -4.154 12.025 1.00 96.62 259 ILE A CA 1
ATOM 1973 C C . ILE A 1 259 ? -8.789 -3.555 13.400 1.00 96.62 259 ILE A C 1
ATOM 1975 O O . ILE A 1 259 ? -8.662 -2.347 13.609 1.00 96.62 259 ILE A O 1
ATOM 1979 N N . VAL A 1 260 ? -9.187 -4.418 14.327 1.00 97.81 260 VAL A N 1
ATOM 1980 C CA . VAL A 1 260 ? -9.672 -4.073 15.655 1.00 97.81 260 VAL A CA 1
ATOM 1981 C C . VAL A 1 260 ? -8.561 -4.272 16.680 1.00 97.81 260 VAL A C 1
ATOM 1983 O O . VAL A 1 260 ? -8.054 -5.379 16.898 1.00 97.81 260 VAL A O 1
ATOM 1986 N N . PHE A 1 261 ? -8.210 -3.178 17.342 1.00 97.38 261 PHE A N 1
ATOM 1987 C CA . PHE A 1 261 ? -7.240 -3.135 18.423 1.00 97.38 261 PHE A CA 1
ATOM 1988 C C . PHE A 1 261 ? -7.939 -2.844 19.746 1.00 97.38 261 PHE A C 1
ATOM 1990 O O . PHE A 1 261 ? -8.867 -2.036 19.816 1.00 97.38 261 PHE A O 1
ATOM 1997 N N . GLY A 1 262 ? -7.504 -3.538 20.793 1.00 95.50 262 GLY A N 1
ATOM 1998 C CA . GLY A 1 262 ? -8.093 -3.433 22.122 1.00 95.50 262 GLY A CA 1
ATOM 1999 C C . GLY A 1 262 ? -7.433 -2.392 23.017 1.00 95.50 262 GLY A C 1
ATOM 2000 O O . GLY A 1 262 ? -6.533 -1.660 22.610 1.00 95.50 262 GLY A O 1
ATOM 2001 N N . ARG A 1 263 ? -7.882 -2.398 24.271 1.00 95.31 263 ARG A N 1
ATOM 2002 C CA . ARG A 1 263 ? -7.396 -1.544 25.361 1.00 95.31 263 ARG A CA 1
ATOM 2003 C C . ARG A 1 263 ? -5.928 -1.850 25.661 1.00 95.31 263 ARG A C 1
ATOM 2005 O O . ARG A 1 263 ? -5.517 -3.006 25.574 1.00 95.31 263 ARG A O 1
ATOM 2012 N N . GLU A 1 264 ? -5.153 -0.858 26.076 1.00 93.12 264 GLU A N 1
ATOM 2013 C CA . GLU A 1 264 ? -3.737 -1.025 26.419 1.00 93.12 264 GLU A CA 1
ATOM 2014 C C . GLU A 1 264 ? -3.516 -2.023 27.560 1.00 93.12 264 GLU A C 1
ATOM 2016 O O . GLU A 1 264 ? -2.601 -2.843 27.506 1.00 93.12 264 GLU A O 1
ATOM 2021 N N . SER A 1 265 ? -4.360 -1.948 28.588 1.00 89.50 265 SER A N 1
ATOM 2022 C CA . SER A 1 265 ? -4.234 -2.736 29.813 1.00 89.50 265 SER A CA 1
ATOM 2023 C C . SER A 1 265 ? -4.622 -4.210 29.642 1.00 89.50 265 SER A C 1
ATOM 2025 O O . SER A 1 265 ? -3.959 -5.102 30.174 1.00 89.50 265 SER A O 1
ATOM 2027 N N . VAL A 1 266 ? -5.714 -4.479 28.918 1.00 89.56 266 VAL A N 1
ATOM 2028 C CA . VAL A 1 266 ? -6.365 -5.803 28.880 1.00 89.56 266 VAL A CA 1
ATOM 2029 C C . VAL A 1 266 ? -6.581 -6.360 27.473 1.00 89.56 266 VAL A C 1
ATOM 2031 O O . VAL A 1 266 ? -6.989 -7.514 27.332 1.00 89.56 266 VAL A O 1
ATOM 2034 N N . GLY A 1 267 ? -6.311 -5.574 26.431 1.00 92.38 267 GLY A N 1
ATOM 2035 C CA . GLY A 1 267 ? -6.583 -5.935 25.044 1.00 92.38 267 GLY A CA 1
ATOM 2036 C C . GLY A 1 267 ? -8.079 -5.998 24.718 1.00 92.38 267 GLY A C 1
ATOM 2037 O O . GLY A 1 267 ? -8.901 -5.254 25.269 1.00 92.38 267 GLY A O 1
ATOM 2038 N N . LEU A 1 268 ? -8.424 -6.875 23.771 1.00 92.44 268 LEU A N 1
ATOM 2039 C CA . LEU A 1 268 ? -9.807 -7.184 23.413 1.00 92.44 268 LEU A CA 1
ATOM 2040 C C . LEU A 1 268 ? -10.396 -8.228 24.365 1.00 92.44 268 LEU A C 1
ATOM 2042 O O . LEU A 1 268 ? -9.765 -9.232 24.705 1.00 92.44 268 LEU A O 1
ATOM 2046 N N . ARG A 1 269 ? -11.645 -8.009 24.768 1.00 91.31 269 ARG A N 1
ATOM 2047 C CA . ARG A 1 269 ? -12.439 -8.966 25.544 1.00 91.31 269 ARG A CA 1
ATOM 2048 C C . ARG A 1 269 ? -12.817 -10.158 24.668 1.00 91.31 269 ARG A C 1
ATOM 2050 O O . ARG A 1 269 ? -12.909 -10.045 23.451 1.00 91.31 269 ARG A O 1
ATOM 2057 N N . ARG A 1 270 ? -13.122 -11.304 25.286 1.00 86.88 270 ARG A N 1
ATOM 2058 C CA . ARG A 1 270 ? -13.546 -12.514 24.551 1.00 86.88 270 ARG A CA 1
ATOM 2059 C C . ARG A 1 270 ? -14.739 -12.263 23.624 1.00 86.88 270 ARG A C 1
ATOM 2061 O O . ARG A 1 270 ? -14.714 -12.727 22.494 1.00 86.88 270 ARG A O 1
ATOM 2068 N N . GLU A 1 271 ? -15.738 -11.508 24.075 1.00 89.75 271 GLU A N 1
ATOM 2069 C CA . GLU A 1 271 ? -16.903 -11.172 23.243 1.00 89.75 271 GLU A CA 1
ATOM 2070 C C . GLU A 1 271 ? -16.551 -10.271 22.049 1.00 89.75 271 GLU A C 1
ATOM 2072 O O . GLU A 1 271 ? -17.190 -10.365 21.009 1.00 89.75 271 GLU A O 1
ATOM 2077 N N . GLU A 1 272 ? -15.504 -9.448 22.164 1.00 93.12 272 GLU A N 1
ATOM 2078 C CA . GLU A 1 272 ? -14.992 -8.620 21.063 1.00 93.12 272 GLU A CA 1
ATOM 2079 C C . GLU A 1 272 ? -14.177 -9.476 20.078 1.00 93.12 272 GLU A C 1
ATOM 2081 O O . GLU A 1 272 ? -14.329 -9.332 18.870 1.00 93.12 272 GLU A O 1
ATOM 2086 N N . ILE A 1 273 ? -13.376 -10.428 20.577 1.00 89.12 273 ILE A N 1
ATOM 2087 C CA . ILE A 1 273 ? -12.617 -11.383 19.746 1.00 89.12 273 ILE A CA 1
ATOM 2088 C C . ILE A 1 273 ? -13.562 -12.268 18.921 1.00 89.12 273 ILE A C 1
ATOM 2090 O O . ILE A 1 273 ? -13.312 -12.482 17.742 1.00 89.12 273 ILE A O 1
ATOM 2094 N N . LYS A 1 274 ? -14.678 -12.729 19.504 1.00 87.44 274 LYS A N 1
ATOM 2095 C CA . LYS A 1 274 ? -15.694 -13.547 18.811 1.00 87.44 274 LYS A CA 1
ATOM 2096 C C . LYS A 1 274 ? -16.354 -12.855 17.613 1.00 87.44 274 LYS A C 1
ATOM 2098 O O . LYS A 1 274 ? -17.027 -13.523 16.838 1.00 87.44 274 LYS A O 1
ATOM 2103 N N . ARG A 1 275 ? -16.234 -11.529 17.490 1.00 87.88 275 ARG A N 1
ATOM 2104 C CA . ARG A 1 275 ? -16.729 -10.778 16.327 1.00 87.88 275 ARG A CA 1
ATOM 2105 C C . ARG A 1 275 ? -15.756 -10.799 15.149 1.00 87.88 275 ARG A C 1
ATOM 2107 O O . ARG A 1 275 ? -16.145 -10.377 14.070 1.00 87.88 275 ARG A O 1
ATOM 2114 N N . GLY A 1 276 ? -14.512 -11.223 15.362 1.00 87.25 276 GLY A N 1
ATOM 2115 C CA . GLY A 1 276 ? -13.509 -11.304 14.311 1.00 87.25 276 GLY A CA 1
ATOM 2116 C C . GLY A 1 276 ? -13.668 -12.549 13.449 1.00 87.25 276 GLY A C 1
ATOM 2117 O O . GLY A 1 276 ? -13.847 -13.647 13.968 1.00 87.25 276 GLY A O 1
ATOM 2118 N N . ASP A 1 277 ? -13.518 -12.368 12.142 1.00 84.06 277 ASP A N 1
ATOM 2119 C CA . ASP A 1 277 ? -13.372 -13.447 11.165 1.00 84.06 277 ASP A CA 1
ATOM 2120 C C . ASP A 1 277 ? -11.946 -14.016 11.188 1.00 84.06 277 ASP A C 1
ATOM 2122 O O . ASP A 1 277 ? -11.720 -15.192 10.908 1.00 84.06 277 ASP A O 1
ATOM 2126 N N . VAL A 1 278 ? -10.965 -13.165 11.516 1.00 85.19 278 VAL A N 1
ATOM 2127 C CA . VAL A 1 278 ? -9.540 -13.508 11.562 1.00 85.19 278 VAL A CA 1
ATOM 2128 C C . VAL A 1 278 ? -8.926 -13.007 12.862 1.00 85.19 278 VAL A C 1
ATOM 2130 O O . VAL A 1 278 ? -9.010 -11.820 13.182 1.00 85.19 278 VAL A O 1
ATOM 2133 N N . LEU A 1 279 ? -8.239 -13.897 13.581 1.00 86.06 279 LEU A N 1
ATOM 2134 C CA . LEU A 1 279 ? -7.346 -13.508 14.666 1.00 86.06 279 LEU A CA 1
ATOM 2135 C C . LEU A 1 279 ? -5.949 -13.214 14.109 1.00 86.06 279 LEU A C 1
ATOM 2137 O O . LEU A 1 279 ? -5.319 -14.069 13.488 1.00 86.06 279 LEU A O 1
ATOM 2141 N N . LEU A 1 280 ? -5.453 -12.010 14.371 1.00 88.00 280 LEU A N 1
ATOM 2142 C CA . LEU A 1 280 ? -4.125 -11.553 13.989 1.00 88.00 280 LEU A CA 1
ATOM 2143 C C . LEU A 1 280 ? -3.217 -11.477 15.221 1.00 88.00 280 LEU A C 1
ATOM 2145 O O . LEU A 1 280 ? -3.564 -10.856 16.231 1.00 88.00 280 LEU A O 1
ATOM 2149 N N . THR A 1 281 ? -2.021 -12.053 15.122 1.00 85.81 281 THR A N 1
ATOM 2150 C CA . THR A 1 281 ? -1.012 -12.000 16.188 1.00 85.81 281 THR A CA 1
ATOM 2151 C C . THR A 1 281 ? 0.309 -11.475 15.646 1.00 85.81 281 THR A C 1
ATOM 2153 O O . THR A 1 281 ? 0.795 -11.924 14.609 1.00 85.81 281 THR A O 1
ATOM 2156 N N . ILE A 1 282 ? 0.903 -10.528 16.376 1.00 87.25 282 ILE A N 1
ATOM 2157 C CA . ILE A 1 282 ? 2.258 -10.037 16.126 1.00 87.25 282 ILE A CA 1
ATOM 2158 C C . ILE A 1 282 ? 3.214 -10.893 16.965 1.00 87.25 282 ILE A C 1
ATOM 2160 O O . ILE A 1 282 ? 3.086 -10.885 18.192 1.00 87.25 282 ILE A O 1
ATOM 2164 N N . PRO A 1 283 ? 4.155 -11.630 16.350 1.00 85.19 283 PRO A N 1
ATOM 2165 C CA . PRO A 1 283 ? 5.177 -12.353 17.095 1.00 85.19 283 PRO A CA 1
ATOM 2166 C C . PRO A 1 283 ? 6.000 -11.389 17.958 1.00 85.19 283 PRO A C 1
ATOM 2168 O O . PRO A 1 283 ? 6.513 -10.384 17.468 1.00 85.19 283 PRO A O 1
ATOM 2171 N N . ALA A 1 284 ? 6.125 -11.704 19.243 1.00 86.50 284 ALA A N 1
ATOM 2172 C CA . ALA A 1 284 ? 6.877 -10.932 20.227 1.00 86.50 284 ALA A CA 1
ATOM 2173 C C . ALA A 1 284 ? 7.649 -11.884 21.155 1.00 86.50 284 ALA A C 1
ATOM 2175 O O . ALA A 1 284 ? 7.484 -13.103 21.075 1.00 86.50 284 ALA A O 1
ATOM 2176 N N . SER A 1 285 ? 8.507 -11.334 22.020 1.00 88.25 285 SER A N 1
ATOM 2177 C CA . SER A 1 285 ? 9.268 -12.146 22.977 1.00 88.25 285 SER A CA 1
ATOM 2178 C C . SER A 1 285 ? 8.323 -12.948 23.886 1.00 88.25 285 SER A C 1
ATOM 2180 O O . SER A 1 285 ? 7.391 -12.352 24.432 1.00 88.25 285 SER A O 1
ATOM 2182 N N . PRO A 1 286 ? 8.565 -14.254 24.111 1.00 83.56 286 PRO A N 1
ATOM 2183 C CA . PRO A 1 286 ? 7.788 -15.052 25.059 1.00 83.56 286 PRO A CA 1
ATOM 2184 C C . PRO A 1 286 ? 7.778 -14.481 26.484 1.00 83.56 286 PRO A C 1
ATOM 2186 O O . PRO A 1 286 ? 6.775 -14.614 27.180 1.00 83.56 286 PRO A O 1
ATOM 2189 N N . ASP A 1 287 ? 8.856 -13.803 26.894 1.00 87.50 287 ASP A N 1
ATOM 2190 C CA . ASP A 1 287 ? 8.990 -13.221 28.238 1.00 87.50 287 ASP A CA 1
ATOM 2191 C C . ASP A 1 287 ? 8.089 -11.995 28.441 1.00 87.50 287 ASP A C 1
ATOM 2193 O O . ASP A 1 287 ? 7.656 -11.695 29.554 1.00 87.50 287 ASP A O 1
ATOM 2197 N N . TYR A 1 288 ? 7.805 -11.265 27.358 1.00 82.44 288 TYR A N 1
ATOM 2198 C CA . TYR A 1 288 ? 6.957 -10.078 27.385 1.00 82.44 288 TYR A CA 1
ATOM 2199 C C . TYR A 1 288 ? 6.254 -9.884 26.030 1.00 82.44 288 TYR A C 1
ATOM 2201 O O . TYR A 1 288 ? 6.681 -9.069 25.207 1.00 82.44 288 TYR A O 1
ATOM 2209 N N . PRO A 1 289 ? 5.168 -10.636 25.767 1.00 84.50 289 PRO A N 1
ATOM 2210 C CA . PRO A 1 289 ? 4.535 -10.678 24.448 1.00 84.50 289 PRO A CA 1
ATOM 2211 C C . PRO A 1 289 ? 3.590 -9.496 24.181 1.00 84.50 289 PRO A C 1
ATOM 2213 O O . PRO A 1 289 ? 3.052 -9.361 23.083 1.00 84.50 289 PRO A O 1
ATOM 2216 N N . SER A 1 290 ? 3.331 -8.655 25.186 1.00 86.88 290 SER A N 1
ATOM 2217 C CA . SER A 1 290 ? 2.404 -7.531 25.067 1.00 86.88 290 SER A CA 1
ATOM 2218 C C . SER A 1 290 ? 3.096 -6.314 24.462 1.00 86.88 290 SER A C 1
ATOM 2220 O O . SER A 1 290 ? 4.060 -5.795 25.022 1.00 86.88 290 SER A O 1
ATOM 2222 N N . LEU A 1 291 ? 2.581 -5.826 23.335 1.00 90.19 291 LEU A N 1
ATOM 2223 C CA . LEU A 1 291 ? 3.078 -4.619 22.679 1.00 90.19 291 LEU A CA 1
ATOM 2224 C C . LEU A 1 291 ? 2.249 -3.399 23.081 1.00 90.19 291 LEU A C 1
ATOM 2226 O O . LEU A 1 291 ? 1.043 -3.491 23.303 1.00 90.19 291 LEU A O 1
ATOM 2230 N N . ASN A 1 292 ? 2.894 -2.231 23.110 1.00 94.62 292 ASN A N 1
ATOM 2231 C CA . ASN A 1 292 ? 2.180 -0.959 23.182 1.00 94.62 292 ASN A CA 1
ATOM 2232 C C . ASN A 1 292 ? 1.205 -0.838 21.994 1.00 94.62 292 ASN A C 1
ATOM 2234 O O . ASN A 1 292 ? 1.559 -1.183 20.865 1.00 94.62 292 ASN A O 1
ATOM 2238 N N . LEU A 1 293 ? 0.007 -0.301 22.242 1.00 94.44 293 LEU A N 1
ATOM 2239 C CA . LEU A 1 293 ? -1.058 -0.180 21.243 1.00 94.44 293 LEU A CA 1
ATOM 2240 C C . LEU A 1 293 ? -0.591 0.521 19.957 1.00 94.44 293 LEU A C 1
ATOM 2242 O O . LEU A 1 293 ? -0.811 0.008 18.862 1.00 94.44 293 LEU A O 1
ATOM 2246 N N . SER A 1 294 ? 0.104 1.655 20.074 1.00 95.00 294 SER A N 1
ATOM 2247 C CA . SER A 1 294 ? 0.593 2.402 18.909 1.00 95.00 294 SER A CA 1
ATOM 2248 C C . SER A 1 294 ? 1.656 1.639 18.116 1.00 95.00 294 SER A C 1
ATOM 2250 O O . SER A 1 294 ? 1.666 1.704 16.887 1.00 95.00 294 SER A O 1
ATOM 2252 N N . HIS A 1 295 ? 2.503 0.857 18.792 1.00 94.94 295 HIS A N 1
ATOM 2253 C CA . HIS A 1 295 ? 3.499 0.004 18.142 1.00 94.94 295 HIS A CA 1
ATOM 2254 C C . HIS A 1 295 ? 2.844 -1.175 17.423 1.00 94.94 295 HIS A C 1
ATOM 2256 O O . HIS A 1 295 ? 3.218 -1.479 16.293 1.00 94.94 295 HIS A O 1
ATOM 2262 N N . ALA A 1 296 ? 1.844 -1.808 18.042 1.00 94.44 296 ALA A N 1
ATOM 2263 C CA . ALA A 1 296 ? 1.095 -2.890 17.414 1.00 94.44 296 ALA A CA 1
ATOM 2264 C C . ALA A 1 296 ? 0.414 -2.408 16.124 1.00 94.44 296 ALA A C 1
ATOM 2266 O O . ALA A 1 296 ? 0.553 -3.041 15.078 1.00 94.44 296 ALA A O 1
ATOM 2267 N N . VAL A 1 297 ? -0.242 -1.243 16.176 1.00 96.19 297 VAL A N 1
ATOM 2268 C CA . VAL A 1 297 ? -0.830 -0.606 14.991 1.00 96.19 297 VAL A CA 1
ATOM 2269 C C . VAL A 1 297 ? 0.245 -0.293 13.947 1.00 96.19 297 VAL A C 1
ATOM 2271 O O . VAL A 1 297 ? 0.055 -0.601 12.776 1.00 96.19 297 VAL A O 1
ATOM 2274 N N . ALA A 1 298 ? 1.393 0.262 14.348 1.00 96.00 298 ALA A N 1
ATOM 2275 C CA . ALA A 1 298 ? 2.475 0.588 13.420 1.00 96.00 298 ALA A CA 1
ATOM 2276 C C . ALA A 1 298 ? 3.025 -0.628 12.675 1.00 96.00 298 ALA A C 1
ATOM 2278 O O . ALA A 1 298 ? 3.202 -0.549 11.464 1.00 96.00 298 ALA A O 1
ATOM 2279 N N . ILE A 1 299 ? 3.251 -1.746 13.367 1.00 94.56 299 ILE A N 1
ATOM 2280 C CA . ILE A 1 299 ? 3.760 -2.978 12.752 1.00 94.56 299 ILE A CA 1
ATOM 2281 C C . ILE A 1 299 ? 2.739 -3.542 11.759 1.00 94.56 299 ILE A C 1
ATOM 2283 O O . ILE A 1 299 ? 3.103 -3.880 10.635 1.00 94.56 299 ILE A O 1
ATOM 2287 N N . VAL A 1 300 ? 1.458 -3.600 12.142 1.00 93.81 300 VAL A N 1
ATOM 2288 C CA . VAL A 1 300 ? 0.390 -4.103 11.264 1.00 93.81 300 VAL A CA 1
ATOM 2289 C C . VAL A 1 300 ? 0.244 -3.230 10.023 1.00 93.81 300 VAL A C 1
ATOM 2291 O O . VAL A 1 300 ? 0.252 -3.744 8.907 1.00 93.81 300 VAL A O 1
ATOM 2294 N N . LEU A 1 301 ? 0.145 -1.912 10.198 1.00 93.19 301 LEU A N 1
ATOM 2295 C CA . LEU A 1 301 ? -0.024 -0.990 9.078 1.00 93.19 301 LEU A CA 1
ATOM 2296 C C . LEU A 1 301 ? 1.211 -0.946 8.177 1.00 93.19 301 LEU A C 1
ATOM 2298 O O . LEU A 1 301 ? 1.051 -0.861 6.963 1.00 93.19 301 LEU A O 1
ATOM 2302 N N . TYR A 1 302 ? 2.419 -1.055 8.738 1.00 91.81 302 TYR A N 1
ATOM 2303 C CA . TYR A 1 302 ? 3.647 -1.176 7.957 1.00 91.81 302 TYR A CA 1
ATOM 2304 C C . TYR A 1 302 ? 3.651 -2.440 7.097 1.00 91.81 302 TYR A C 1
ATOM 2306 O O . TYR A 1 302 ? 3.908 -2.338 5.902 1.00 91.81 302 TYR A O 1
ATOM 2314 N N . GLU A 1 303 ? 3.354 -3.613 7.670 1.00 89.31 303 GLU A N 1
ATOM 2315 C CA . GLU A 1 303 ? 3.375 -4.869 6.910 1.00 89.31 303 GLU A CA 1
ATOM 2316 C C . GLU A 1 303 ? 2.368 -4.807 5.758 1.00 89.31 303 GLU A C 1
ATOM 2318 O O . GLU A 1 303 ? 2.721 -5.070 4.610 1.00 89.31 303 GLU A O 1
ATOM 2323 N N . ILE A 1 304 ? 1.144 -4.353 6.042 1.00 88.25 304 ILE A N 1
ATOM 2324 C CA . ILE A 1 304 ? 0.096 -4.170 5.034 1.00 88.25 304 ILE A CA 1
ATOM 2325 C C . ILE A 1 304 ? 0.549 -3.187 3.951 1.00 88.25 304 ILE A C 1
ATOM 2327 O O . ILE A 1 304 ? 0.479 -3.506 2.764 1.00 88.25 304 ILE A O 1
ATOM 2331 N N . PHE A 1 305 ? 1.052 -2.013 4.344 1.00 86.56 305 PHE A N 1
ATOM 2332 C CA . PHE A 1 305 ? 1.535 -1.006 3.404 1.00 86.56 305 PHE A CA 1
ATOM 2333 C C . PHE A 1 305 ? 2.671 -1.546 2.540 1.00 86.56 305 PHE A C 1
ATOM 2335 O O . PHE A 1 305 ? 2.607 -1.397 1.331 1.00 86.56 305 PHE A O 1
ATOM 2342 N N . SER A 1 306 ? 3.657 -2.227 3.128 1.00 82.69 306 SER A N 1
ATOM 2343 C CA . SER A 1 306 ? 4.821 -2.776 2.420 1.00 82.69 306 SER A CA 1
ATOM 2344 C C . SER A 1 306 ? 4.458 -3.812 1.349 1.00 82.69 306 SER A C 1
ATOM 2346 O O . SER A 1 306 ? 5.219 -4.016 0.402 1.00 82.69 306 SER A O 1
ATOM 2348 N N . LYS A 1 307 ? 3.301 -4.473 1.493 1.00 77.50 307 LYS A N 1
ATOM 2349 C CA . LYS A 1 307 ? 2.773 -5.438 0.519 1.00 77.50 307 LYS A CA 1
ATOM 2350 C C . LYS A 1 307 ? 1.863 -4.793 -0.516 1.00 77.50 307 LYS A C 1
ATOM 2352 O O . LYS A 1 307 ? 1.925 -5.171 -1.680 1.00 77.50 307 LYS A O 1
ATOM 2357 N N . LEU A 1 308 ? 1.048 -3.825 -0.102 1.00 69.00 308 LEU A N 1
ATOM 2358 C CA . LEU A 1 308 ? 0.127 -3.095 -0.979 1.00 69.00 308 LEU A CA 1
ATOM 2359 C C . LEU A 1 308 ? 0.831 -2.032 -1.828 1.00 69.00 308 LEU A C 1
ATOM 2361 O O . LEU A 1 308 ? 0.371 -1.686 -2.911 1.00 69.00 308 LEU A O 1
ATOM 2365 N N . SER A 1 309 ? 1.951 -1.512 -1.342 1.00 63.12 309 SER A N 1
ATOM 2366 C CA . SER A 1 309 ? 2.738 -0.469 -1.975 1.00 63.12 309 SER A CA 1
ATOM 2367 C C . SER A 1 309 ? 4.216 -0.722 -1.705 1.00 63.12 309 SER A C 1
ATOM 2369 O O . SER A 1 309 ? 4.644 -0.862 -0.562 1.00 63.12 309 SER A O 1
ATOM 2371 N N . LYS A 1 310 ? 5.052 -0.690 -2.749 1.00 54.16 310 LYS A N 1
ATOM 2372 C CA . LYS A 1 310 ? 6.518 -0.697 -2.576 1.00 54.16 310 LYS A CA 1
ATOM 2373 C C . LYS A 1 310 ? 7.042 0.603 -1.930 1.00 54.16 310 LYS A C 1
ATOM 2375 O O . LYS A 1 310 ? 8.250 0.780 -1.776 1.00 54.16 310 LYS A O 1
ATOM 2380 N N . GLY A 1 311 ? 6.153 1.525 -1.541 1.00 50.78 311 GLY A N 1
ATOM 2381 C CA . GLY A 1 311 ? 6.516 2.857 -1.083 1.00 50.78 311 GLY A CA 1
ATOM 2382 C C . GLY A 1 311 ? 7.312 3.618 -2.147 1.00 50.78 311 GLY A C 1
ATOM 2383 O O . GLY A 1 311 ? 7.325 3.265 -3.323 1.00 50.78 311 GLY A O 1
ATOM 2384 N N . HIS A 1 312 ? 8.015 4.667 -1.727 1.00 45.53 312 HIS A N 1
ATOM 2385 C CA . HIS A 1 312 ? 8.945 5.415 -2.582 1.00 45.53 312 HIS A CA 1
ATOM 2386 C C . HIS A 1 312 ? 10.328 4.751 -2.681 1.00 45.53 312 HIS A C 1
ATOM 2388 O O . HIS A 1 312 ? 11.315 5.444 -2.907 1.00 45.53 312 HIS A O 1
ATOM 2394 N N . ILE A 1 313 ? 10.435 3.440 -2.460 1.00 47.00 313 ILE A N 1
ATOM 2395 C CA . ILE A 1 313 ? 11.723 2.751 -2.520 1.00 47.00 313 ILE A CA 1
ATOM 2396 C C . ILE A 1 313 ? 12.015 2.484 -4.002 1.00 47.00 313 ILE A C 1
ATOM 2398 O O . ILE A 1 313 ? 11.274 1.713 -4.616 1.00 47.00 313 ILE A O 1
ATOM 2402 N N . PRO A 1 314 ? 13.043 3.111 -4.609 1.00 47.91 314 PRO A N 1
ATOM 2403 C CA . PRO A 1 314 ? 13.439 2.779 -5.970 1.00 47.91 314 PRO A CA 1
ATOM 2404 C C . PRO A 1 314 ? 13.764 1.290 -6.010 1.00 47.91 314 PRO A C 1
ATOM 2406 O O . PRO A 1 314 ? 14.529 0.799 -5.177 1.00 47.91 314 PRO A O 1
ATOM 2409 N N . GLU A 1 315 ? 13.152 0.561 -6.938 1.00 50.47 315 GLU A N 1
ATOM 2410 C CA . GLU A 1 315 ? 13.395 -0.868 -7.054 1.00 50.47 315 GLU A CA 1
ATOM 2411 C C . GLU A 1 315 ? 14.870 -1.087 -7.401 1.00 50.47 315 GLU A C 1
ATOM 2413 O O . GLU A 1 315 ? 15.368 -0.603 -8.421 1.00 50.47 315 GLU A O 1
ATOM 2418 N N . LEU A 1 316 ? 15.587 -1.766 -6.504 1.00 56.97 316 LEU A N 1
ATOM 2419 C CA . LEU A 1 316 ? 16.996 -2.071 -6.693 1.00 56.97 316 LEU A CA 1
ATOM 2420 C C . LEU A 1 316 ? 17.104 -3.059 -7.859 1.00 56.97 316 LEU A C 1
ATOM 2422 O O . LEU A 1 316 ? 16.862 -4.254 -7.695 1.00 56.97 316 LEU A O 1
ATOM 2426 N N . GLN A 1 317 ? 17.434 -2.563 -9.050 1.00 72.75 317 GLN A N 1
ATOM 2427 C CA . GLN A 1 317 ? 17.647 -3.423 -10.209 1.00 72.75 317 GLN A CA 1
ATOM 2428 C C . GLN A 1 317 ? 18.924 -4.224 -9.994 1.00 72.75 317 GLN A C 1
ATOM 2430 O O . GLN A 1 317 ? 20.022 -3.667 -10.004 1.00 72.75 317 GLN A O 1
ATOM 2435 N N . LEU A 1 318 ? 18.778 -5.526 -9.777 1.00 81.88 318 LEU A N 1
ATOM 2436 C CA . LEU A 1 318 ? 19.899 -6.450 -9.682 1.00 81.88 318 LEU A CA 1
ATOM 2437 C C . LEU A 1 318 ? 20.389 -6.825 -11.091 1.00 81.88 318 LEU A C 1
ATOM 2439 O O . LEU A 1 318 ? 19.575 -6.901 -12.016 1.00 81.88 318 LEU A O 1
ATOM 2443 N N . PRO A 1 319 ? 21.699 -7.055 -11.278 1.00 81.62 319 PRO A N 1
ATOM 2444 C CA . PRO A 1 319 ? 22.241 -7.497 -12.556 1.00 81.62 319 PRO A CA 1
ATOM 244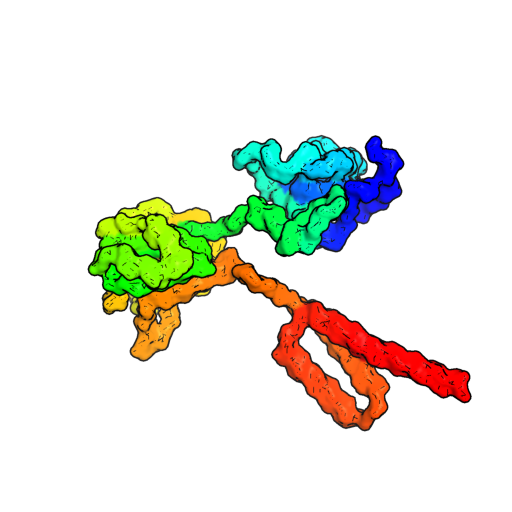5 C C . PRO A 1 319 ? 21.699 -8.877 -12.931 1.00 81.62 319 PRO A C 1
ATOM 2447 O O . PRO A 1 319 ? 21.485 -9.738 -12.072 1.00 81.62 319 PRO A O 1
ATOM 2450 N N . LYS A 1 320 ? 21.538 -9.123 -14.233 1.00 83.75 320 LYS A N 1
ATOM 2451 C CA . LYS A 1 320 ? 21.228 -10.466 -14.740 1.00 83.75 320 LYS A CA 1
ATOM 2452 C C . LYS A 1 320 ? 22.411 -11.420 -14.479 1.00 83.75 320 LYS A C 1
ATOM 2454 O O . LYS A 1 320 ? 23.559 -10.963 -14.378 1.00 83.75 320 LYS A O 1
ATOM 2459 N N . PRO A 1 321 ? 22.181 -12.746 -14.406 1.00 81.00 321 PRO A N 1
ATOM 2460 C CA . PRO A 1 321 ? 23.261 -13.726 -14.247 1.00 81.00 321 PRO A CA 1
ATOM 2461 C C . PRO A 1 321 ? 24.394 -13.544 -15.271 1.00 81.00 321 PRO A C 1
ATOM 2463 O O . PRO A 1 321 ? 25.564 -13.505 -14.892 1.00 81.00 321 PRO A O 1
ATOM 2466 N N . ASP A 1 322 ? 24.040 -13.300 -16.534 1.00 82.75 322 ASP A N 1
ATOM 2467 C CA . ASP A 1 322 ? 24.999 -13.092 -17.624 1.00 82.75 322 ASP A CA 1
ATOM 2468 C C . ASP A 1 322 ? 25.856 -11.832 -17.424 1.00 82.75 322 ASP A C 1
ATOM 2470 O O . ASP A 1 322 ? 27.058 -11.837 -17.682 1.00 82.75 322 ASP A O 1
AT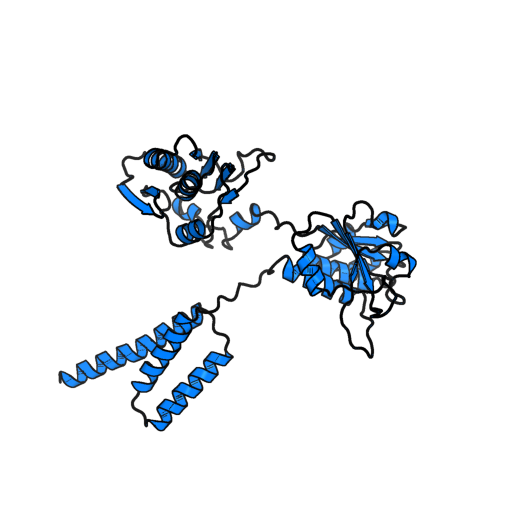OM 2474 N N . GLU A 1 323 ? 25.273 -10.739 -16.921 1.00 78.06 323 GLU A N 1
ATOM 2475 C CA . GLU A 1 323 ? 26.009 -9.502 -16.623 1.00 78.06 323 GLU A CA 1
ATOM 2476 C C . GLU A 1 323 ? 27.011 -9.722 -15.486 1.00 78.06 323 GLU A C 1
ATOM 2478 O O . GLU A 1 323 ? 28.158 -9.272 -15.558 1.00 78.06 323 GLU A O 1
ATOM 2483 N N . THR A 1 324 ? 26.604 -10.484 -14.469 1.00 84.69 324 THR A N 1
ATOM 2484 C CA . THR A 1 324 ? 27.482 -10.898 -13.370 1.00 84.69 324 THR A CA 1
ATOM 2485 C C . THR A 1 324 ? 28.662 -11.730 -13.888 1.00 84.69 324 THR A C 1
ATOM 2487 O O . THR A 1 324 ? 29.815 -11.493 -13.513 1.00 84.69 324 THR A O 1
ATOM 2490 N N . GLU A 1 325 ? 28.411 -12.670 -14.801 1.00 87.62 325 GLU A N 1
ATOM 2491 C CA . GLU A 1 325 ? 29.457 -13.484 -15.424 1.00 87.62 325 GLU A CA 1
ATOM 2492 C C . GLU A 1 325 ? 30.408 -12.639 -16.288 1.00 87.62 325 GLU A C 1
ATOM 2494 O O . GLU A 1 325 ? 31.634 -12.777 -16.196 1.00 87.62 325 GLU A O 1
ATOM 2499 N N . ILE A 1 326 ? 29.871 -11.703 -17.077 1.00 88.56 326 ILE A N 1
ATOM 2500 C CA . ILE A 1 326 ? 30.665 -10.775 -17.890 1.00 88.56 326 ILE A CA 1
ATOM 2501 C C . ILE A 1 326 ? 31.576 -9.924 -17.000 1.00 88.56 326 ILE A C 1
ATOM 2503 O O . ILE A 1 326 ? 32.757 -9.765 -17.327 1.00 88.56 326 ILE A O 1
ATOM 2507 N N . LEU A 1 327 ? 31.067 -9.408 -15.876 1.00 89.69 327 LEU A N 1
ATOM 2508 C CA . LEU A 1 327 ? 31.864 -8.665 -14.899 1.00 89.69 327 LEU A CA 1
ATOM 2509 C C . LEU A 1 327 ? 33.010 -9.521 -14.356 1.00 89.69 327 LEU A C 1
ATOM 2511 O O . LEU A 1 327 ? 34.161 -9.079 -14.367 1.00 89.69 327 LEU A O 1
ATOM 2515 N N . HIS A 1 328 ? 32.723 -10.754 -13.930 1.00 90.25 328 HIS A N 1
ATOM 2516 C CA . HIS A 1 328 ? 33.739 -11.682 -13.435 1.00 90.25 328 HIS A CA 1
ATOM 2517 C C . HIS A 1 328 ? 34.827 -11.958 -14.472 1.00 90.25 328 HIS A C 1
ATOM 2519 O O . HIS A 1 328 ? 36.014 -11.836 -14.163 1.00 90.25 328 HIS A O 1
ATOM 2525 N N . ARG A 1 329 ? 34.437 -12.255 -15.713 1.00 91.56 329 ARG A N 1
ATOM 2526 C CA . ARG A 1 329 ? 35.374 -12.509 -16.809 1.00 91.56 329 ARG A CA 1
ATOM 2527 C C . ARG A 1 329 ? 36.234 -11.282 -17.116 1.00 91.56 329 ARG A C 1
ATOM 2529 O O . ARG A 1 329 ? 37.455 -11.396 -17.188 1.00 91.56 329 ARG A O 1
ATOM 2536 N N . LYS A 1 330 ? 35.631 -10.094 -17.251 1.00 88.56 330 LYS A N 1
ATOM 2537 C CA . LYS A 1 330 ? 36.367 -8.853 -17.567 1.00 88.56 330 LYS A CA 1
ATOM 2538 C C . LYS A 1 330 ? 37.312 -8.439 -16.447 1.00 88.56 330 LYS A C 1
ATOM 2540 O O . LYS A 1 330 ? 38.423 -7.994 -16.720 1.00 88.56 330 LYS A O 1
ATOM 2545 N N . MET A 1 331 ? 36.901 -8.628 -15.199 1.00 93.12 331 MET A N 1
ATOM 2546 C CA . MET A 1 331 ? 37.753 -8.433 -14.032 1.00 93.12 331 MET A CA 1
ATOM 2547 C C . MET A 1 331 ? 38.960 -9.381 -14.044 1.00 93.12 331 MET A C 1
ATOM 2549 O O . MET A 1 331 ? 40.086 -8.938 -13.817 1.00 93.12 331 MET A O 1
ATOM 2553 N N . GLU A 1 332 ? 38.755 -10.669 -14.335 1.00 93.06 332 GLU A N 1
ATOM 2554 C CA . GLU A 1 332 ? 39.851 -11.637 -14.442 1.00 93.06 332 GLU A CA 1
ATOM 2555 C C . GLU A 1 332 ? 40.828 -11.295 -15.567 1.00 93.06 332 GLU A C 1
ATOM 2557 O O . GLU A 1 332 ? 42.037 -11.281 -15.337 1.00 93.06 332 GLU A O 1
ATOM 2562 N N . GLU A 1 333 ? 40.320 -10.983 -16.762 1.00 90.94 333 GLU A N 1
ATOM 2563 C CA . GLU A 1 333 ? 41.127 -10.533 -17.903 1.00 90.94 333 GLU A CA 1
ATOM 2564 C C . GLU A 1 333 ? 41.960 -9.296 -17.536 1.00 90.94 333 GLU A C 1
ATOM 2566 O O . GLU A 1 333 ? 43.168 -9.250 -17.792 1.00 90.94 333 GLU A O 1
ATOM 2571 N N . ALA A 1 334 ? 41.338 -8.318 -16.870 1.00 92.12 334 ALA A N 1
ATOM 2572 C CA . ALA A 1 334 ? 42.002 -7.091 -16.459 1.00 92.12 334 ALA A CA 1
ATOM 2573 C C . ALA A 1 334 ? 43.144 -7.368 -15.478 1.00 92.12 334 ALA A C 1
ATOM 2575 O O . ALA A 1 334 ? 44.255 -6.893 -15.710 1.00 92.12 334 ALA A O 1
ATOM 2576 N N . VAL A 1 335 ? 42.924 -8.171 -14.430 1.00 92.56 335 VAL A N 1
ATOM 2577 C CA . VAL A 1 335 ? 43.983 -8.517 -13.463 1.00 92.56 335 VAL A CA 1
ATOM 2578 C C . VAL A 1 335 ? 45.090 -9.345 -14.121 1.00 92.56 335 VAL A C 1
ATOM 2580 O O . VAL A 1 335 ? 46.271 -9.078 -13.890 1.00 92.56 335 VAL A O 1
ATOM 2583 N N . LYS A 1 336 ? 44.741 -10.310 -14.983 1.00 89.69 336 LYS A N 1
ATOM 2584 C CA . LYS A 1 336 ? 45.719 -11.133 -15.716 1.00 89.69 336 LYS A CA 1
ATOM 2585 C C . LYS A 1 336 ? 46.619 -10.292 -16.624 1.00 89.69 336 LYS A C 1
ATOM 2587 O O . LYS A 1 336 ? 47.805 -10.607 -16.732 1.00 89.69 336 LYS A O 1
ATOM 2592 N N . SER A 1 337 ? 46.096 -9.198 -17.186 1.00 87.69 337 SER A N 1
ATOM 2593 C CA . SER A 1 337 ? 46.851 -8.254 -18.028 1.00 87.69 337 SER A CA 1
ATOM 2594 C C . SER A 1 337 ? 47.867 -7.384 -17.269 1.00 87.69 337 SER A C 1
ATOM 2596 O O . SER A 1 337 ? 48.724 -6.742 -17.888 1.00 87.69 337 SER A O 1
ATOM 2598 N N . LEU A 1 338 ? 47.794 -7.334 -15.932 1.00 86.94 338 LEU A N 1
ATOM 2599 C CA . LEU A 1 338 ? 48.714 -6.553 -15.108 1.00 86.94 338 LEU A CA 1
ATOM 2600 C C . LEU A 1 338 ? 50.059 -7.271 -14.942 1.00 86.94 338 LEU A C 1
ATOM 2602 O O . LEU A 1 338 ? 50.140 -8.491 -14.798 1.00 86.94 338 LEU A O 1
ATOM 2606 N N . SER A 1 339 ? 51.133 -6.484 -14.909 1.00 86.00 339 SER A N 1
ATOM 2607 C CA . SER A 1 339 ? 52.493 -6.981 -14.687 1.00 86.00 339 SER A CA 1
ATOM 2608 C C . SER A 1 339 ? 52.701 -7.235 -13.194 1.00 86.00 339 SER A C 1
ATOM 2610 O O . SER A 1 339 ? 53.068 -6.329 -12.451 1.00 86.00 339 SER A O 1
ATOM 2612 N N . MET A 1 340 ? 52.399 -8.450 -12.740 1.00 87.00 340 MET A N 1
ATOM 2613 C CA . MET A 1 340 ? 52.560 -8.872 -11.346 1.00 87.00 340 MET A CA 1
ATOM 2614 C C . MET A 1 340 ? 52.775 -10.395 -11.244 1.00 87.00 340 MET A C 1
ATOM 2616 O O . MET A 1 340 ? 52.361 -11.114 -12.155 1.00 87.00 340 MET A O 1
ATOM 2620 N N . PRO A 1 341 ? 53.390 -10.902 -10.156 1.00 89.44 341 PRO A N 1
ATOM 2621 C CA . PRO A 1 341 ? 53.554 -12.340 -9.932 1.00 89.44 341 PRO A CA 1
ATOM 2622 C C . PRO A 1 341 ? 52.219 -13.098 -9.892 1.00 89.44 341 PRO A C 1
ATOM 2624 O O . PRO A 1 341 ? 51.237 -12.590 -9.345 1.00 89.44 341 PRO A O 1
ATOM 2627 N N . GLU A 1 342 ? 52.201 -14.339 -10.385 1.00 85.31 342 GLU A N 1
ATOM 2628 C CA . GLU A 1 342 ? 50.969 -15.128 -10.561 1.00 85.31 342 GLU A CA 1
ATOM 2629 C C . GLU A 1 342 ? 50.188 -15.332 -9.252 1.00 85.31 342 GLU A C 1
ATOM 2631 O O . GLU A 1 342 ? 48.981 -15.099 -9.188 1.00 85.31 342 GLU A O 1
ATOM 2636 N N . HIS A 1 343 ? 50.886 -15.627 -8.150 1.00 84.12 343 HIS A N 1
ATOM 2637 C CA . HIS A 1 343 ? 50.258 -15.770 -6.831 1.00 84.12 343 HIS A CA 1
ATOM 2638 C C . HIS A 1 343 ? 49.534 -14.489 -6.362 1.00 84.12 343 HIS A C 1
ATOM 2640 O O . HIS A 1 343 ? 48.515 -14.564 -5.671 1.00 84.12 343 HIS A O 1
ATOM 2646 N N . LYS A 1 344 ? 50.019 -13.296 -6.752 1.00 85.81 344 LYS A N 1
ATOM 2647 C CA . LYS A 1 344 ? 49.368 -12.014 -6.426 1.00 85.81 344 LYS A CA 1
ATOM 2648 C C . LYS A 1 344 ? 48.142 -11.763 -7.305 1.00 85.81 344 LYS A C 1
ATOM 2650 O O . LYS A 1 344 ? 47.162 -11.214 -6.799 1.00 85.81 344 LYS A O 1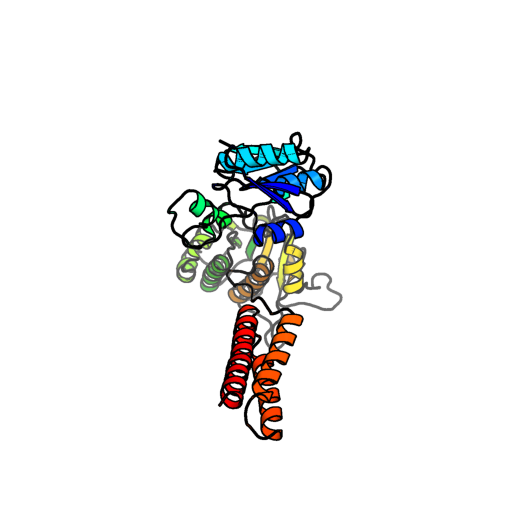
ATOM 2655 N N . LYS A 1 345 ? 48.150 -12.201 -8.571 1.00 86.75 345 LYS A N 1
ATOM 2656 C CA . LYS A 1 345 ? 46.981 -12.127 -9.470 1.00 86.75 345 LYS A CA 1
ATOM 2657 C C . LYS A 1 345 ? 45.819 -12.943 -8.928 1.00 86.75 345 LYS A C 1
ATOM 2659 O O . LYS A 1 345 ? 44.728 -12.403 -8.760 1.00 86.75 345 LYS A O 1
ATOM 2664 N N . ILE A 1 346 ? 46.082 -14.201 -8.571 1.00 86.06 346 ILE A N 1
ATOM 2665 C CA . ILE A 1 346 ? 45.081 -15.116 -8.002 1.00 86.06 346 ILE A CA 1
ATOM 2666 C C . ILE A 1 346 ? 44.465 -14.505 -6.737 1.00 86.06 346 ILE A C 1
ATOM 2668 O O . ILE A 1 346 ? 43.242 -14.390 -6.629 1.00 86.06 346 ILE A O 1
ATOM 2672 N N . LYS A 1 347 ? 45.302 -14.012 -5.811 1.00 87.50 347 LYS A N 1
ATOM 2673 C CA . LYS A 1 347 ? 44.832 -13.365 -4.575 1.00 87.50 347 LYS A CA 1
ATOM 2674 C C . LYS A 1 347 ? 43.992 -12.112 -4.851 1.00 87.50 347 LYS A C 1
ATOM 2676 O O . LYS A 1 347 ? 42.988 -11.889 -4.173 1.00 87.50 347 LYS A O 1
ATOM 2681 N N . THR A 1 348 ? 44.370 -11.316 -5.851 1.00 87.81 348 THR A N 1
ATOM 2682 C CA . THR A 1 348 ? 43.653 -10.090 -6.239 1.00 87.81 348 THR A CA 1
ATOM 2683 C C . THR A 1 348 ? 42.282 -10.410 -6.834 1.00 87.81 348 THR A C 1
ATOM 2685 O O . THR A 1 348 ? 41.290 -9.844 -6.383 1.00 87.81 348 THR A O 1
ATOM 2688 N N . ILE A 1 349 ? 42.193 -11.373 -7.760 1.00 89.00 349 ILE A N 1
ATOM 2689 C CA . ILE A 1 349 ? 40.923 -11.837 -8.349 1.00 89.00 349 ILE A CA 1
ATOM 2690 C C . ILE A 1 349 ? 39.976 -12.342 -7.258 1.00 89.00 349 ILE A C 1
ATOM 2692 O O . ILE A 1 349 ? 38.819 -11.927 -7.199 1.00 89.00 349 ILE A O 1
ATOM 2696 N N . MET A 1 350 ? 40.462 -13.201 -6.356 1.00 86.69 350 MET A N 1
ATOM 2697 C CA . MET A 1 350 ? 39.641 -13.729 -5.262 1.00 86.69 350 MET A CA 1
ATOM 2698 C C . MET A 1 350 ? 39.151 -12.627 -4.319 1.00 86.69 350 MET A C 1
ATOM 2700 O O . MET A 1 350 ? 38.006 -12.660 -3.869 1.00 86.69 350 MET A O 1
ATOM 2704 N N . THR A 1 351 ? 40.010 -11.651 -4.014 1.00 88.25 351 THR A N 1
ATOM 2705 C CA . THR A 1 351 ? 39.652 -10.528 -3.140 1.00 88.25 351 THR A CA 1
ATOM 2706 C C . THR A 1 351 ? 38.576 -9.664 -3.786 1.00 88.25 351 THR A C 1
ATOM 2708 O O . THR A 1 351 ? 37.576 -9.375 -3.136 1.00 88.25 351 THR A O 1
ATOM 2711 N N . LEU A 1 352 ? 38.725 -9.322 -5.068 1.00 87.81 352 LEU A N 1
ATOM 2712 C CA . LEU A 1 352 ? 37.732 -8.536 -5.797 1.00 87.81 352 LEU A CA 1
ATOM 2713 C C . LEU A 1 352 ? 36.390 -9.274 -5.910 1.00 87.81 352 LEU A C 1
ATOM 2715 O O . LEU A 1 352 ? 35.361 -8.684 -5.595 1.00 87.81 352 LEU A O 1
ATOM 2719 N N . LYS A 1 353 ? 36.390 -10.578 -6.232 1.00 84.56 353 LYS A N 1
ATOM 2720 C CA . LYS A 1 353 ? 35.165 -11.404 -6.231 1.00 84.56 353 LYS A CA 1
ATOM 2721 C C . LYS A 1 353 ? 34.455 -11.384 -4.874 1.00 84.56 353 LYS A C 1
ATOM 2723 O O . LYS A 1 353 ? 33.241 -11.245 -4.820 1.00 84.56 353 LYS A O 1
ATOM 2728 N N . ARG A 1 354 ? 35.199 -11.487 -3.766 1.00 85.62 354 ARG A N 1
ATOM 2729 C CA . ARG A 1 354 ? 34.626 -11.443 -2.407 1.00 85.62 354 ARG A CA 1
ATOM 2730 C C . ARG A 1 354 ? 34.120 -10.058 -2.012 1.00 85.62 354 ARG A C 1
ATOM 2732 O O . ARG A 1 354 ? 33.153 -9.972 -1.266 1.00 85.62 354 ARG A O 1
ATOM 2739 N N . VAL A 1 355 ? 34.779 -8.991 -2.459 1.00 86.00 355 VAL A N 1
ATOM 2740 C CA . VAL A 1 355 ? 34.328 -7.614 -2.214 1.00 86.00 355 VAL A CA 1
ATOM 2741 C C . VAL A 1 355 ? 33.023 -7.360 -2.963 1.00 86.00 355 VAL A C 1
ATOM 2743 O O . VAL A 1 355 ? 32.038 -7.008 -2.323 1.00 86.00 355 VAL A O 1
ATOM 2746 N N . PHE A 1 356 ? 32.988 -7.634 -4.269 1.00 83.81 356 PHE A N 1
ATOM 2747 C CA . PHE A 1 356 ? 31.795 -7.414 -5.089 1.00 83.81 356 PHE A CA 1
ATOM 2748 C C . PHE A 1 356 ? 30.641 -8.363 -4.740 1.00 83.81 356 PHE A C 1
ATOM 2750 O O . PHE A 1 356 ? 29.486 -7.953 -4.722 1.00 83.81 356 PHE A O 1
ATOM 2757 N N . GLY A 1 357 ? 30.939 -9.610 -4.363 1.00 78.38 357 GLY A N 1
ATOM 2758 C CA . GLY A 1 357 ? 29.922 -10.560 -3.907 1.00 78.38 357 GLY A CA 1
ATOM 2759 C C . GLY A 1 357 ? 29.236 -10.160 -2.594 1.00 78.38 357 GLY A C 1
ATOM 2760 O O . GLY A 1 357 ? 28.118 -10.593 -2.342 1.00 78.38 357 GLY A O 1
ATOM 2761 N N . ARG A 1 358 ? 29.869 -9.321 -1.761 1.00 83.88 358 ARG A N 1
ATOM 2762 C CA . ARG A 1 358 ? 29.261 -8.792 -0.525 1.00 83.88 358 ARG A CA 1
ATOM 2763 C C . ARG A 1 358 ? 28.560 -7.451 -0.715 1.00 83.88 358 ARG A C 1
ATOM 2765 O O . ARG A 1 358 ? 27.807 -7.057 0.166 1.00 83.88 358 ARG A O 1
ATOM 2772 N N . SER A 1 359 ? 28.832 -6.737 -1.805 1.00 78.75 359 SER A N 1
ATOM 2773 C CA . SER A 1 359 ? 28.337 -5.372 -1.997 1.00 78.75 359 SER A CA 1
ATOM 2774 C C . SER A 1 359 ? 26.942 -5.292 -2.617 1.00 78.75 359 SER A C 1
ATOM 2776 O O . SER A 1 359 ? 26.462 -4.182 -2.777 1.00 78.75 359 SER A O 1
ATOM 2778 N N . VAL A 1 360 ? 26.305 -6.427 -2.952 1.00 78.25 360 VAL A N 1
ATOM 2779 C CA . VAL A 1 360 ? 24.953 -6.500 -3.556 1.00 78.25 360 VAL A CA 1
ATOM 2780 C C . VAL A 1 360 ? 24.800 -5.469 -4.685 1.00 78.25 360 VAL A C 1
ATOM 2782 O O . VAL A 1 360 ? 23.993 -4.548 -4.608 1.00 78.25 360 VAL A O 1
ATOM 2785 N N . LEU A 1 361 ? 25.657 -5.590 -5.704 1.00 85.12 361 LEU A N 1
ATOM 2786 C CA . LEU A 1 361 ? 25.732 -4.620 -6.799 1.00 85.12 361 LEU A CA 1
ATOM 2787 C C . LEU A 1 361 ? 24.401 -4.503 -7.548 1.00 85.12 361 LEU A C 1
ATOM 2789 O O . LEU A 1 361 ? 23.734 -5.503 -7.811 1.00 85.12 361 LEU A O 1
ATOM 2793 N N . THR A 1 362 ? 24.079 -3.286 -7.969 1.00 85.25 362 THR A N 1
ATOM 2794 C CA . THR A 1 362 ? 23.010 -3.002 -8.932 1.00 85.25 362 THR A CA 1
ATOM 2795 C C . THR A 1 362 ? 23.434 -3.332 -10.367 1.00 85.25 362 THR A C 1
ATOM 2797 O O . THR A 1 362 ? 24.625 -3.450 -10.683 1.00 85.25 362 THR A O 1
ATOM 2800 N N . ALA A 1 363 ? 22.463 -3.443 -11.275 1.00 81.38 363 ALA A N 1
ATOM 2801 C CA . ALA A 1 363 ? 22.689 -3.604 -12.710 1.00 81.38 363 ALA A CA 1
ATOM 2802 C C . ALA A 1 363 ? 23.522 -2.442 -13.277 1.00 81.38 363 ALA A C 1
ATOM 2804 O O . ALA A 1 363 ? 24.477 -2.657 -14.025 1.00 81.38 363 ALA A O 1
ATOM 2805 N N . HIS A 1 364 ? 23.234 -1.209 -12.843 1.00 82.00 364 HIS A N 1
ATOM 2806 C CA . HIS A 1 364 ? 23.990 -0.028 -13.255 1.00 82.00 364 HIS A CA 1
ATOM 2807 C C . HIS A 1 364 ? 25.452 -0.082 -12.788 1.00 82.00 364 HIS A C 1
ATOM 2809 O O . HIS A 1 364 ? 26.365 0.083 -13.597 1.00 82.00 364 HIS A O 1
ATOM 2815 N N . GLU A 1 365 ? 25.699 -0.369 -11.506 1.00 86.62 365 GLU A N 1
ATOM 2816 C CA . GLU A 1 365 ? 27.062 -0.508 -10.975 1.00 86.62 365 GLU A CA 1
ATOM 2817 C C . GLU A 1 365 ? 27.825 -1.640 -11.674 1.00 86.62 365 GLU A C 1
ATOM 2819 O O . GLU A 1 365 ? 28.992 -1.474 -12.034 1.00 86.62 365 GLU A O 1
ATOM 2824 N N . THR A 1 366 ? 27.154 -2.763 -11.942 1.00 87.94 366 THR A N 1
ATOM 2825 C CA . THR A 1 366 ? 27.715 -3.893 -12.694 1.00 87.94 366 THR A CA 1
ATOM 2826 C C . THR A 1 366 ? 28.130 -3.461 -14.099 1.00 87.94 366 THR A C 1
ATOM 2828 O O . THR A 1 366 ? 29.265 -3.714 -14.511 1.00 87.94 366 THR A O 1
ATOM 2831 N N . HIS A 1 367 ? 27.270 -2.730 -14.813 1.00 86.38 367 HIS A N 1
ATOM 2832 C CA . HIS A 1 367 ? 27.570 -2.201 -16.143 1.00 86.38 367 HIS A CA 1
ATOM 2833 C C . HIS A 1 367 ? 28.771 -1.239 -16.134 1.00 86.38 367 HIS A C 1
ATOM 2835 O O . HIS A 1 367 ? 29.683 -1.354 -16.962 1.00 86.38 367 HIS A O 1
ATOM 2841 N N . VAL A 1 368 ? 28.818 -0.319 -15.165 1.00 87.88 368 VAL A N 1
ATOM 2842 C CA . VAL A 1 368 ? 29.930 0.629 -14.994 1.00 87.88 368 VAL A CA 1
ATOM 2843 C C . VAL A 1 368 ? 31.245 -0.113 -14.736 1.00 87.88 368 VAL A C 1
ATOM 2845 O O . VAL A 1 368 ? 32.263 0.192 -15.369 1.00 87.88 368 VAL A O 1
ATOM 2848 N N . LEU A 1 369 ? 31.232 -1.126 -13.865 1.00 91.12 369 LEU A N 1
ATOM 2849 C CA . LEU A 1 369 ? 32.409 -1.935 -13.546 1.00 91.12 369 LEU A CA 1
ATOM 2850 C C . LEU A 1 369 ? 32.879 -2.780 -14.741 1.00 91.12 369 LEU A C 1
ATOM 2852 O O . LEU A 1 369 ? 34.082 -2.832 -15.008 1.00 91.12 369 LEU A O 1
ATOM 2856 N N . ILE A 1 370 ? 31.963 -3.372 -15.518 1.00 88.56 370 ILE A N 1
ATOM 2857 C CA . ILE A 1 370 ? 32.293 -4.056 -16.782 1.00 88.56 370 ILE A CA 1
ATOM 2858 C C . ILE A 1 370 ? 33.026 -3.093 -17.721 1.00 88.56 370 ILE A C 1
ATOM 2860 O O . ILE A 1 370 ? 34.088 -3.422 -18.261 1.00 88.56 370 ILE A O 1
ATOM 2864 N N . GLY A 1 371 ? 32.484 -1.883 -17.897 1.00 80.25 371 GLY A N 1
ATOM 2865 C CA . GLY A 1 371 ? 33.085 -0.840 -18.722 1.00 80.25 371 GLY A CA 1
ATOM 2866 C C . GLY A 1 371 ? 34.479 -0.429 -18.238 1.00 80.25 371 GLY A C 1
ATOM 2867 O O . GLY A 1 371 ? 35.395 -0.275 -19.054 1.00 80.25 371 GLY A O 1
ATOM 2868 N N . PHE A 1 372 ? 34.658 -0.298 -16.923 1.00 91.06 372 PHE A N 1
ATOM 2869 C CA . PHE A 1 372 ? 35.936 0.013 -16.286 1.00 91.06 372 PHE A CA 1
ATOM 2870 C C . PHE A 1 372 ? 36.995 -1.066 -16.556 1.00 91.06 372 PHE A C 1
ATOM 2872 O O . PHE A 1 372 ? 38.055 -0.758 -17.111 1.00 91.06 372 PHE A O 1
ATOM 2879 N N . PHE A 1 373 ? 36.701 -2.335 -16.257 1.00 91.44 373 PHE A N 1
ATOM 2880 C CA . PHE A 1 373 ? 37.644 -3.435 -16.484 1.00 91.44 373 PHE A CA 1
ATOM 2881 C C . PHE A 1 373 ? 37.950 -3.636 -17.975 1.00 91.44 373 PHE A C 1
ATOM 2883 O O . PHE A 1 373 ? 39.108 -3.834 -18.345 1.00 91.44 373 PHE A O 1
ATOM 2890 N N . ARG A 1 374 ? 36.958 -3.461 -18.861 1.00 86.94 374 ARG A N 1
ATOM 2891 C CA . ARG A 1 374 ? 37.176 -3.467 -20.317 1.00 86.94 374 ARG A CA 1
ATOM 2892 C C . ARG A 1 374 ? 38.174 -2.388 -20.754 1.00 86.94 374 ARG A C 1
ATOM 2894 O O . ARG A 1 374 ? 39.056 -2.668 -21.565 1.00 86.94 374 ARG A O 1
ATOM 2901 N N . LYS A 1 375 ? 38.065 -1.161 -20.227 1.00 84.81 375 LYS A N 1
ATOM 2902 C CA . LYS A 1 375 ? 38.997 -0.060 -20.546 1.00 84.81 375 LYS A CA 1
ATOM 2903 C C . LYS A 1 375 ? 40.428 -0.355 -20.082 1.00 84.81 375 LYS A C 1
ATOM 2905 O O . LYS A 1 375 ? 41.364 0.003 -20.800 1.00 84.81 375 LYS A O 1
ATOM 2910 N N . ILE A 1 376 ? 40.608 -1.022 -18.936 1.00 87.88 376 ILE A N 1
ATOM 2911 C CA . ILE A 1 376 ? 41.932 -1.470 -18.465 1.00 87.88 376 ILE A CA 1
ATOM 2912 C C . ILE A 1 376 ? 42.575 -2.403 -19.498 1.00 87.88 376 ILE A C 1
ATOM 2914 O O . ILE A 1 376 ? 43.717 -2.164 -19.900 1.00 87.88 376 ILE A O 1
ATOM 2918 N N . CYS A 1 377 ? 41.831 -3.405 -19.978 1.00 81.06 377 CYS A N 1
ATOM 2919 C CA . CYS A 1 377 ? 42.317 -4.335 -20.998 1.00 81.06 377 CYS A CA 1
ATOM 2920 C C . CYS A 1 377 ? 42.698 -3.608 -22.302 1.00 81.06 377 CYS A C 1
ATOM 2922 O O . CYS A 1 377 ? 43.812 -3.769 -22.799 1.00 81.06 377 CYS A O 1
ATOM 2924 N N . LEU A 1 378 ? 41.821 -2.739 -22.821 1.00 78.94 378 LEU A N 1
ATOM 2925 C CA . LEU A 1 378 ? 42.052 -2.015 -24.082 1.00 78.94 378 LEU A CA 1
ATOM 2926 C C . LEU A 1 378 ? 43.275 -1.086 -24.032 1.00 78.94 378 LEU A C 1
ATOM 2928 O O . LEU A 1 378 ? 44.040 -1.007 -24.993 1.00 78.94 378 LEU A O 1
ATOM 2932 N N . LYS A 1 379 ? 43.490 -0.384 -22.911 1.00 79.69 379 LYS A N 1
ATOM 2933 C CA . LYS A 1 379 ? 44.647 0.514 -22.748 1.00 79.69 379 LYS A CA 1
ATOM 2934 C C . LYS A 1 379 ? 45.972 -0.254 -22.740 1.00 79.69 379 LYS A C 1
ATOM 2936 O O . LYS A 1 379 ? 46.987 0.279 -23.181 1.00 79.69 379 LYS A O 1
ATOM 2941 N N . ARG A 1 380 ? 45.968 -1.500 -22.257 1.00 74.00 380 ARG A N 1
ATOM 2942 C CA . ARG A 1 380 ? 47.133 -2.394 -22.283 1.00 74.00 380 ARG A CA 1
ATOM 2943 C C . ARG A 1 380 ? 47.423 -2.911 -23.692 1.00 74.00 380 ARG A C 1
ATOM 2945 O O . ARG A 1 380 ? 48.579 -2.839 -24.092 1.00 74.00 380 ARG A O 1
ATOM 2952 N N . MET A 1 381 ? 46.402 -3.320 -24.450 1.00 67.69 381 MET A N 1
ATOM 2953 C CA . MET A 1 381 ? 46.566 -3.792 -25.838 1.00 67.69 381 MET A CA 1
ATOM 2954 C C . MET A 1 381 ? 47.195 -2.720 -26.744 1.00 67.69 381 MET A C 1
ATOM 2956 O O . MET A 1 381 ? 48.176 -2.986 -27.434 1.00 67.69 381 MET A O 1
ATOM 2960 N N . LYS A 1 382 ? 46.735 -1.465 -26.640 1.00 66.38 382 LYS A N 1
ATOM 2961 C CA . LYS A 1 382 ? 47.336 -0.338 -27.379 1.00 66.38 382 LYS A CA 1
ATOM 2962 C C . LYS A 1 382 ? 48.788 -0.051 -26.977 1.00 66.38 382 LYS A C 1
ATOM 2964 O O . LYS A 1 382 ? 49.576 0.415 -27.791 1.00 66.38 382 LYS A O 1
ATOM 2969 N N . LYS A 1 383 ? 49.155 -0.309 -25.715 1.00 61.50 383 LYS A N 1
ATOM 2970 C CA . LYS A 1 383 ? 50.526 -0.107 -25.226 1.00 61.50 383 LYS A CA 1
ATOM 2971 C C . LYS A 1 383 ? 51.465 -1.215 -25.715 1.00 61.50 383 LYS A C 1
ATOM 2973 O O . LYS A 1 383 ? 52.605 -0.910 -26.037 1.00 61.50 383 LYS A O 1
ATOM 2978 N N . SER A 1 384 ? 51.004 -2.465 -25.817 1.00 58.78 384 SER A N 1
ATOM 2979 C CA . SER A 1 384 ? 51.794 -3.556 -26.412 1.00 58.78 384 SER A CA 1
ATOM 2980 C C . SER A 1 384 ? 52.011 -3.376 -27.916 1.00 58.78 384 SER A C 1
ATOM 2982 O O . SER A 1 384 ? 53.122 -3.595 -28.381 1.00 58.78 384 SER A O 1
ATOM 2984 N N . GLU A 1 385 ? 51.008 -2.900 -28.661 1.00 57.69 385 GLU A N 1
ATOM 2985 C CA . GLU A 1 385 ? 51.147 -2.606 -30.100 1.00 57.69 385 GLU A CA 1
ATOM 2986 C C . GLU A 1 385 ? 52.136 -1.458 -30.363 1.00 57.69 385 GLU A C 1
ATOM 2988 O O . GLU A 1 385 ? 52.977 -1.556 -31.249 1.00 57.69 385 GLU A O 1
ATOM 2993 N N . ALA A 1 386 ? 52.114 -0.406 -29.538 1.00 57.56 386 ALA A N 1
ATOM 2994 C CA . ALA A 1 386 ? 53.061 0.708 -29.643 1.00 57.56 386 ALA A CA 1
ATOM 2995 C C . ALA A 1 386 ? 54.506 0.352 -29.234 1.00 57.56 386 ALA A C 1
ATOM 2997 O O . ALA A 1 386 ? 55.427 1.072 -29.601 1.00 57.56 386 ALA A O 1
ATOM 2998 N N . THR A 1 387 ? 54.715 -0.729 -28.471 1.00 56.16 387 THR A N 1
ATOM 2999 C CA . THR A 1 387 ? 56.060 -1.187 -28.061 1.00 56.16 387 THR A CA 1
ATOM 3000 C C . THR A 1 387 ? 56.657 -2.195 -29.053 1.00 56.16 387 THR A C 1
ATOM 3002 O O . THR A 1 387 ? 57.858 -2.401 -29.033 1.00 56.16 387 THR A O 1
ATOM 3005 N N . ASN A 1 388 ? 55.838 -2.809 -29.919 1.00 53.31 388 ASN A N 1
ATOM 3006 C CA . ASN A 1 388 ? 56.289 -3.730 -30.973 1.00 53.31 388 ASN A CA 1
ATOM 3007 C C . ASN A 1 388 ? 56.558 -3.039 -32.326 1.00 53.31 388 ASN A C 1
ATOM 3009 O O . ASN A 1 388 ? 57.124 -3.667 -33.214 1.00 53.31 388 ASN A O 1
ATOM 3013 N N . ASN A 1 389 ? 56.125 -1.783 -32.496 1.00 49.25 389 ASN A N 1
ATOM 3014 C CA . ASN A 1 389 ? 56.316 -0.981 -33.716 1.00 49.25 389 ASN A CA 1
ATOM 3015 C C . ASN A 1 389 ? 57.453 0.059 -33.605 1.00 49.25 389 ASN A C 1
ATOM 3017 O O . ASN A 1 389 ? 57.627 0.860 -34.521 1.00 49.25 389 ASN A O 1
ATOM 3021 N N . ASN A 1 390 ? 58.200 0.046 -32.500 1.00 40.00 390 ASN A N 1
ATOM 3022 C CA . ASN A 1 390 ? 59.467 0.754 -32.283 1.00 40.00 390 ASN A CA 1
ATOM 3023 C C . ASN A 1 390 ? 60.538 -0.285 -31.960 1.00 40.00 390 ASN A C 1
ATOM 3025 O O . ASN A 1 390 ? 61.722 0.003 -32.235 1.00 40.00 390 ASN A O 1
#

Secondary structure (DSSP, 8-state):
--TT--EEEEETTEEEEE-TTSPPP-HHHHHHHHH----TT-EEEEET-TTSHHHHHHHHTT-SEEEEEESSHHHHHHHHHHHHHTT-TTTEEEEE-STTTTS-TT---SEEEE----B-----STTGGGTB--TTS-HHHHTTS------EEEEEEES---HHHHHHHHHHHHHTT--EEEEES-SS-THHHHHHHGGGHHHHHSPEEESSHHHHTTT-SEEEEE-S---SSS-GGG-EEEHHHHHHHHTT--SEEEEEE-BTTTBS-HHHHTT-SEEEE----TT--PPPHHHHHHHHHHHHHHHH--TT-----PPPHHHHHHHHHHHHHHHHTSSS-HHHHHHHHHHHHHHHHHTT--HHHHHHHHHHHHHHHHHHHHHHHHHH--

Sequence (390 aa):
MLKEAKLKLEIYGVKIYVHPEVYAPSDDTYLLLEALSIPKNSTFLDMGSGTGIIGIYAALQGASFVLSIDVNPKASLITQCNAYLNGVSNIVNPVNASLFETLRKDMLFDVIAFNPPYLPVKDEDILGKAWSGGKLGREVIDKHIGEGKVANIRVVLVEPEGEINVGLIARVMKNFGFKDLVIVNPKFPLERAKKYASHGINVLSEAKVVKSLDEALKGVSLIVVTSCKASSGDDILRTPLTLKEFAEKIANYNGVVAIVFGRESVGLRREEIKRGDVLLTIPASPDYPSLNLSHAVAIVLYEIFSKLSKGHIPELQLPKPDETEILHRKMEEAVKSLSMPEHKKIKTIMTLKRVFGRSVLTAHETHVLIGFFRKICLKRMKKSEATNNN

pLDDT: mean 83.53, std 14.38, range [40.0, 98.5]

Radius of gyration: 29.53 Å; chains: 1; bounding box: 81×50×77 Å

Foldseek 3Di:
DCPQQDDWDADPNQTFTAHPLFDDDDPLNNVLLVVDDADAQWFEEAFQCGQVRNQLSNVVVHHQAYEYEHQDVVRLVNNCVSCVVSVNNVRYHRDNDDTCPPPDPPDDTPYYDDPQQQDQDDDDDSSVNRNHCHNRRPVVPVVPPDLQPQAQEAEEEEQEADLLLVLLLLLLCVVLVHQHYEYANYPDDNVSNCVNNVVSNNSSVSYHYHHDPVVSCPFFPFEEFEDLDADPDPPPLRPADELLVVLVVSLPDDGYYYYYWYYLPPIDDPVRSVVHPHYYYDDDDPVDSRDGRNVVSNVSSVSNSVSNDVPPDPPQAAADPVLVVLLLVLLLLLLVLDPDDPVVSVVVSVVVCVVVVVPRDGNVRSVVSSVVSNVSNVVSVVVVVVVVVD